Protein AF-A0A543PN73-F1 (afdb_monomer_lite)

Structure (mmCIF, N/CA/C/O backbone):
data_AF-A0A543PN73-F1
#
_entry.id   AF-A0A543PN73-F1
#
loop_
_atom_site.group_PDB
_atom_site.id
_atom_site.type_symbol
_atom_site.label_atom_id
_atom_site.label_alt_id
_atom_site.label_comp_id
_atom_site.label_asym_id
_atom_site.label_entity_id
_atom_site.label_seq_id
_atom_site.pdbx_PDB_ins_code
_atom_site.Cartn_x
_atom_site.Cartn_y
_atom_site.Cartn_z
_atom_site.occupancy
_atom_site.B_iso_or_equiv
_atom_site.auth_seq_id
_atom_site.auth_comp_id
_atom_site.auth_asym_id
_atom_site.auth_atom_id
_atom_site.pdbx_PDB_model_num
ATOM 1 N N . MET A 1 1 ? -28.510 50.140 -3.417 1.00 31.62 1 MET A N 1
ATOM 2 C CA . MET A 1 1 ? -28.014 50.287 -4.798 1.00 31.62 1 MET A CA 1
ATOM 3 C C . MET A 1 1 ? -26.547 49.893 -4.793 1.00 31.62 1 MET A C 1
ATOM 5 O O . MET A 1 1 ? -25.806 50.505 -4.043 1.00 31.62 1 MET A O 1
ATOM 9 N N . LEU A 1 2 ? -26.236 48.826 -5.542 1.00 28.08 2 LEU A N 1
ATOM 10 C CA . LEU A 1 2 ? -25.012 48.502 -6.309 1.00 28.08 2 LEU A CA 1
ATOM 11 C C . LEU A 1 2 ? -23.644 48.812 -5.659 1.00 28.08 2 LEU A C 1
ATOM 13 O O . LEU A 1 2 ? -23.325 49.970 -5.431 1.00 28.08 2 LEU A O 1
ATOM 17 N N . ALA A 1 3 ? -22.911 47.772 -5.227 1.00 36.25 3 ALA A N 1
ATOM 18 C CA . ALA A 1 3 ? -21.801 47.096 -5.947 1.00 36.25 3 ALA A CA 1
ATOM 19 C C . ALA A 1 3 ? -20.527 47.973 -5.951 1.00 36.25 3 ALA A C 1
ATOM 21 O O . ALA A 1 3 ? -20.582 49.118 -6.363 1.00 36.25 3 ALA A O 1
ATOM 22 N N . GLU A 1 4 ? -19.380 47.548 -5.420 1.00 29.92 4 GLU A N 1
ATOM 23 C CA . GLU A 1 4 ? -18.552 46.455 -5.943 1.00 29.92 4 GLU A CA 1
ATOM 24 C C . GLU A 1 4 ? -17.734 45.764 -4.834 1.00 29.92 4 GLU A C 1
ATOM 26 O O . GLU A 1 4 ? -17.013 46.400 -4.066 1.00 29.92 4 GLU A O 1
ATOM 31 N N . ASN A 1 5 ? -17.820 44.432 -4.800 1.00 33.16 5 ASN A N 1
ATOM 32 C CA . ASN A 1 5 ? -16.888 43.558 -4.095 1.00 33.16 5 ASN A CA 1
ATOM 33 C C . ASN A 1 5 ? -15.587 43.468 -4.899 1.00 33.16 5 ASN A C 1
ATOM 35 O O . ASN A 1 5 ? -15.579 42.932 -6.008 1.00 33.16 5 ASN A O 1
ATOM 39 N N . VAL A 1 6 ? -14.477 43.922 -4.318 1.00 30.38 6 VAL A N 1
ATOM 40 C CA . VAL A 1 6 ? -13.136 43.587 -4.807 1.00 30.38 6 VAL A CA 1
ATOM 41 C C . VAL A 1 6 ? -12.820 42.165 -4.349 1.00 30.38 6 VAL A C 1
ATOM 43 O O . VAL A 1 6 ? -12.482 41.924 -3.193 1.00 30.38 6 VAL A O 1
ATOM 46 N N . ILE A 1 7 ? -12.968 41.214 -5.269 1.00 32.88 7 ILE A N 1
ATOM 47 C CA . ILE A 1 7 ? -12.482 39.843 -5.117 1.00 32.88 7 ILE A CA 1
ATOM 48 C C . ILE A 1 7 ? -10.954 39.891 -5.215 1.00 32.88 7 ILE A C 1
ATOM 50 O O . ILE A 1 7 ? -10.397 40.216 -6.264 1.00 32.88 7 ILE A O 1
ATOM 54 N N . VAL A 1 8 ? -10.275 39.579 -4.114 1.00 38.38 8 VAL A N 1
ATOM 55 C CA . VAL A 1 8 ? -8.831 39.324 -4.104 1.00 38.38 8 VAL A CA 1
ATOM 56 C C . VAL A 1 8 ? -8.596 37.937 -4.723 1.00 38.38 8 VAL A C 1
ATOM 58 O O . VAL A 1 8 ? -9.178 36.973 -4.222 1.00 38.38 8 VAL A O 1
ATOM 61 N N . PRO A 1 9 ? -7.786 37.786 -5.790 1.00 35.16 9 PRO A N 1
ATOM 62 C CA . PRO A 1 9 ? -7.480 36.475 -6.350 1.00 35.16 9 PRO A CA 1
ATOM 63 C C . PRO A 1 9 ? -6.456 35.738 -5.480 1.00 35.16 9 PRO A C 1
ATOM 65 O O . PRO A 1 9 ? -5.485 36.324 -5.004 1.00 35.16 9 PRO A O 1
ATOM 68 N N . ASP A 1 10 ? -6.681 34.438 -5.326 1.00 43.25 10 ASP A N 1
ATOM 69 C CA . ASP A 1 10 ? -5.865 33.467 -4.596 1.00 43.25 10 ASP A CA 1
ATOM 70 C C . ASP A 1 10 ? -4.352 33.532 -4.960 1.00 43.25 10 ASP A C 1
ATOM 72 O O . ASP A 1 10 ? -4.002 33.500 -6.151 1.00 43.25 10 ASP A O 1
ATOM 76 N N . PRO A 1 11 ? -3.428 33.611 -3.974 1.00 42.44 11 PRO A N 1
ATOM 77 C CA . PRO A 1 11 ? -1.979 33.728 -4.194 1.00 42.44 11 PRO A CA 1
ATOM 78 C C . PRO A 1 11 ? -1.331 32.554 -4.951 1.00 42.44 11 PRO A C 1
ATOM 80 O O . PRO A 1 11 ? -0.212 32.704 -5.453 1.00 42.44 11 PRO A O 1
ATOM 83 N N . VAL A 1 12 ? -2.011 31.415 -5.106 1.00 43.25 12 VAL A N 1
ATOM 84 C CA . VAL A 1 12 ? -1.482 30.251 -5.845 1.00 43.25 12 VAL A CA 1
ATOM 85 C C . VAL A 1 12 ? -1.398 30.505 -7.364 1.00 43.25 12 VAL A C 1
ATOM 87 O O . VAL A 1 12 ? -0.545 29.934 -8.048 1.00 43.25 12 VAL A O 1
ATOM 90 N N . ASN A 1 13 ? -2.188 31.439 -7.909 1.00 43.94 13 ASN A N 1
ATOM 91 C CA . ASN A 1 13 ? -2.227 31.699 -9.356 1.00 43.94 13 ASN A CA 1
ATOM 92 C C . ASN A 1 13 ? -1.129 32.653 -9.868 1.00 43.94 13 ASN A C 1
ATOM 94 O O . ASN A 1 13 ? -0.759 32.603 -11.043 1.00 43.94 13 ASN A O 1
ATOM 98 N N . TYR A 1 14 ? -0.555 33.502 -9.009 1.00 40.19 14 TYR A N 1
ATOM 99 C CA . TYR A 1 14 ? 0.426 34.506 -9.445 1.00 40.19 14 TYR A CA 1
ATOM 100 C C . TYR A 1 14 ? 1.793 33.883 -9.769 1.00 40.19 14 TYR A C 1
ATOM 102 O O . TYR A 1 14 ? 2.454 34.286 -10.729 1.00 40.19 14 TYR A O 1
ATOM 110 N N . ALA A 1 15 ? 2.205 32.852 -9.022 1.00 46.28 15 ALA A N 1
ATOM 111 C CA . ALA A 1 15 ? 3.465 32.143 -9.251 1.00 46.28 15 ALA A CA 1
ATOM 112 C C . ALA A 1 15 ? 3.439 31.325 -10.552 1.00 46.28 15 ALA A C 1
ATOM 114 O O . ALA A 1 15 ? 4.407 31.349 -11.313 1.00 46.28 15 ALA A O 1
ATOM 115 N N . ALA A 1 16 ? 2.310 30.674 -10.850 1.00 43.62 16 ALA A N 1
ATOM 116 C CA . ALA A 1 16 ? 2.115 29.918 -12.085 1.00 43.62 16 ALA A CA 1
ATOM 117 C C . ALA A 1 16 ? 2.072 30.837 -13.319 1.00 43.62 16 ALA A C 1
ATOM 119 O O . ALA A 1 16 ? 2.733 30.553 -14.319 1.00 43.62 16 ALA A O 1
ATOM 120 N N . LEU A 1 17 ? 1.385 31.984 -13.230 1.00 40.81 17 LEU A N 1
ATOM 121 C CA . LEU A 1 17 ? 1.336 32.973 -14.313 1.00 40.81 17 LEU A CA 1
ATOM 122 C C . LEU A 1 17 ? 2.705 33.636 -14.553 1.00 40.81 17 LEU A C 1
ATOM 124 O O . LEU A 1 17 ? 3.091 33.888 -15.694 1.00 40.81 17 LEU A O 1
ATOM 128 N N . THR A 1 18 ? 3.471 33.877 -13.485 1.00 45.94 18 THR A N 1
ATOM 129 C CA . THR A 1 18 ? 4.835 34.428 -13.572 1.00 45.94 18 THR A CA 1
ATOM 130 C C . THR A 1 18 ? 5.809 33.400 -14.152 1.00 45.94 18 THR A C 1
ATOM 132 O O . THR A 1 18 ? 6.606 33.736 -15.026 1.00 45.94 18 THR A O 1
ATOM 135 N N . ALA A 1 19 ? 5.709 32.130 -13.746 1.00 48.88 19 ALA A N 1
ATOM 136 C CA . ALA A 1 19 ? 6.488 31.032 -14.319 1.00 48.88 19 ALA A CA 1
ATOM 137 C C . ALA A 1 19 ? 6.162 30.812 -15.805 1.00 48.88 19 ALA A C 1
ATOM 139 O O . ALA A 1 19 ? 7.072 30.613 -16.610 1.00 48.88 19 ALA A O 1
ATOM 140 N N . TRP A 1 20 ? 4.887 30.928 -16.186 1.00 46.75 20 TRP A N 1
ATOM 141 C CA . TRP A 1 20 ? 4.449 30.849 -17.577 1.00 46.75 20 TRP A CA 1
ATOM 142 C C . TRP A 1 20 ? 4.954 32.034 -18.411 1.00 46.75 20 TRP A C 1
ATOM 144 O O . TRP A 1 20 ? 5.540 31.825 -19.470 1.00 46.75 20 TRP A O 1
ATOM 154 N N . ASN A 1 21 ? 4.844 33.270 -17.913 1.00 48.62 21 ASN A N 1
ATOM 155 C CA . ASN A 1 21 ? 5.392 34.450 -18.592 1.00 48.62 21 ASN A CA 1
ATOM 156 C C . ASN A 1 21 ? 6.922 34.375 -18.745 1.00 48.62 21 ASN A C 1
ATOM 158 O O . ASN A 1 21 ? 7.453 34.737 -19.797 1.00 48.62 21 ASN A O 1
ATOM 162 N N . ASN A 1 22 ? 7.628 33.836 -17.746 1.00 55.38 22 ASN A N 1
ATOM 163 C CA . ASN A 1 22 ? 9.072 33.600 -17.812 1.00 55.38 22 ASN A CA 1
ATOM 164 C C . ASN A 1 22 ? 9.430 32.499 -18.822 1.00 55.38 22 ASN A C 1
ATOM 166 O O . ASN A 1 22 ? 10.403 32.643 -19.561 1.00 55.38 22 ASN A O 1
ATOM 170 N N . ALA A 1 23 ? 8.626 31.437 -18.914 1.00 46.44 23 ALA A N 1
ATOM 171 C CA . ALA A 1 23 ? 8.795 30.384 -19.914 1.00 46.44 23 ALA A CA 1
ATOM 172 C C . ALA A 1 23 ? 8.528 30.898 -21.340 1.00 46.44 23 ALA A C 1
ATOM 174 O O . ALA A 1 23 ? 9.278 30.579 -22.262 1.00 46.44 23 ALA A O 1
ATOM 175 N N . VAL A 1 24 ? 7.522 31.759 -21.524 1.00 47.94 24 VAL A N 1
ATOM 176 C CA . VAL A 1 24 ? 7.226 32.414 -22.809 1.00 47.94 24 VAL A CA 1
ATOM 177 C C . VAL A 1 24 ? 8.333 33.403 -23.196 1.00 47.94 24 VAL A C 1
ATOM 179 O O . VAL A 1 24 ? 8.728 33.455 -24.362 1.00 47.94 24 VAL A O 1
ATOM 182 N N . ALA A 1 25 ? 8.886 34.158 -22.241 1.00 53.25 25 ALA A N 1
ATOM 183 C CA . ALA A 1 25 ? 10.031 35.039 -22.477 1.00 53.25 25 ALA A CA 1
ATOM 184 C C . ALA A 1 25 ? 11.304 34.250 -22.840 1.00 53.25 25 ALA A C 1
ATOM 186 O O . ALA A 1 25 ? 12.006 34.627 -23.781 1.00 53.25 25 ALA A O 1
ATOM 187 N N . ALA A 1 26 ? 11.558 33.122 -22.167 1.00 51.38 26 ALA A N 1
ATOM 188 C CA . ALA A 1 26 ? 12.664 32.217 -22.479 1.00 51.38 26 ALA A CA 1
ATOM 189 C C . ALA A 1 26 ? 12.506 31.580 -23.870 1.00 51.38 26 ALA A C 1
ATOM 191 O O . ALA A 1 26 ? 13.455 31.572 -24.652 1.00 51.38 26 ALA A O 1
ATOM 192 N N . ALA A 1 27 ? 11.295 31.147 -24.229 1.00 43.81 27 ALA A N 1
ATOM 193 C CA . ALA A 1 27 ? 10.999 30.613 -25.555 1.00 43.81 27 ALA A CA 1
ATOM 194 C C . ALA A 1 27 ? 11.188 31.671 -26.658 1.00 43.81 27 ALA A C 1
ATOM 196 O O . ALA A 1 27 ? 11.788 31.383 -27.693 1.00 43.81 27 ALA A O 1
ATOM 197 N N . ARG A 1 28 ? 10.760 32.923 -26.432 1.00 51.22 28 ARG A N 1
ATOM 198 C CA . ARG A 1 28 ? 10.995 34.039 -27.370 1.00 51.22 28 ARG A CA 1
ATOM 199 C C . ARG A 1 28 ? 12.483 34.365 -27.528 1.00 51.22 28 ARG A C 1
ATOM 201 O O . ARG A 1 28 ? 12.929 34.600 -28.649 1.00 51.22 28 ARG A O 1
ATOM 208 N N . ALA A 1 29 ? 13.256 34.333 -26.441 1.00 54.97 29 ALA A N 1
ATOM 209 C CA . ALA A 1 29 ? 14.707 34.523 -26.482 1.00 54.97 29 ALA A CA 1
ATOM 210 C C . ALA A 1 29 ? 15.417 33.382 -27.232 1.00 54.97 29 ALA A C 1
ATOM 212 O O . ALA A 1 29 ? 16.349 33.624 -27.996 1.00 54.97 29 ALA A O 1
ATOM 213 N N . GLN A 1 30 ? 14.935 32.150 -27.076 1.00 48.16 30 GLN A N 1
ATOM 214 C CA . GLN A 1 30 ? 15.477 30.974 -27.748 1.00 48.16 30 GLN A CA 1
ATOM 215 C C . GLN A 1 30 ? 15.152 30.977 -29.249 1.00 48.16 30 GLN A C 1
ATOM 217 O O . GLN A 1 30 ? 16.028 30.709 -30.067 1.00 48.16 30 GLN A O 1
ATOM 222 N N . VAL A 1 31 ? 13.945 31.400 -29.639 1.00 49.53 31 VAL A N 1
ATOM 223 C CA . VAL A 1 31 ? 13.591 31.641 -31.049 1.00 49.53 31 VAL A CA 1
ATOM 224 C C . VAL A 1 31 ? 14.445 32.763 -31.649 1.00 49.53 31 VAL A C 1
ATOM 226 O O . VAL A 1 31 ? 14.950 32.607 -32.759 1.00 49.53 31 VAL A O 1
ATOM 229 N N . ALA A 1 32 ? 14.686 33.860 -30.924 1.00 52.50 32 ALA A N 1
ATOM 230 C CA . ALA A 1 32 ? 15.576 34.929 -31.383 1.00 52.50 32 ALA A CA 1
ATOM 231 C C . ALA A 1 32 ? 17.028 34.442 -31.563 1.00 52.50 32 ALA A C 1
ATOM 233 O O . ALA A 1 32 ? 17.662 34.771 -32.565 1.00 52.50 32 ALA A O 1
ATOM 234 N N . LEU A 1 33 ? 17.522 33.594 -30.654 1.00 54.59 33 LEU A N 1
ATOM 235 C CA . LEU A 1 33 ? 18.842 32.964 -30.748 1.00 54.59 33 LEU A CA 1
ATOM 236 C C . LEU A 1 33 ? 18.935 32.013 -31.948 1.00 54.59 33 LEU A C 1
ATOM 238 O O . LEU A 1 33 ? 19.914 32.049 -32.687 1.00 54.59 33 LEU A O 1
ATOM 242 N N . HIS A 1 34 ? 17.908 31.199 -32.192 1.00 47.88 34 HIS A N 1
ATOM 243 C CA . HIS A 1 34 ? 17.861 30.313 -33.357 1.00 47.88 34 HIS A CA 1
ATOM 244 C C . HIS A 1 34 ? 17.733 31.088 -34.670 1.00 47.88 34 HIS A C 1
ATOM 246 O O . HIS A 1 34 ? 18.348 30.701 -35.659 1.00 47.88 34 HIS A O 1
ATOM 252 N N . THR A 1 35 ? 17.022 32.217 -34.673 1.00 50.91 35 THR A N 1
ATOM 253 C CA . THR A 1 35 ? 16.916 33.109 -35.839 1.00 50.91 35 THR A CA 1
ATOM 254 C C . THR A 1 35 ? 18.250 33.813 -36.117 1.00 50.91 35 THR A C 1
ATOM 256 O O . THR A 1 35 ? 18.670 33.907 -37.269 1.00 50.91 35 THR A O 1
ATOM 259 N N . ALA A 1 36 ? 18.973 34.233 -35.072 1.00 52.59 36 ALA A N 1
ATOM 260 C CA . ALA A 1 36 ? 20.322 34.792 -35.181 1.00 52.59 36 ALA A CA 1
ATOM 261 C C . ALA A 1 36 ? 21.352 33.739 -35.632 1.00 52.59 36 ALA A C 1
ATOM 263 O O . ALA A 1 36 ? 22.197 34.026 -36.479 1.00 52.59 36 ALA A O 1
ATOM 264 N N . ASN A 1 37 ? 21.240 32.502 -35.141 1.00 52.91 37 ASN A N 1
ATOM 265 C CA . ASN A 1 37 ? 22.073 31.384 -35.580 1.00 52.91 37 ASN A CA 1
ATOM 266 C C . ASN A 1 37 ? 21.766 30.995 -37.029 1.00 52.91 37 ASN A C 1
ATOM 268 O O . ASN A 1 37 ? 22.694 30.759 -37.792 1.00 52.91 37 ASN A O 1
ATOM 272 N N . ALA A 1 38 ? 20.501 31.014 -37.452 1.00 46.16 38 ALA A N 1
ATOM 273 C CA . ALA A 1 38 ? 20.120 30.793 -38.845 1.00 46.16 38 ALA A CA 1
ATOM 274 C C . ALA A 1 38 ? 20.657 31.899 -39.771 1.00 46.16 38 ALA A C 1
ATOM 276 O O . ALA A 1 38 ? 21.161 31.595 -40.850 1.00 46.16 38 ALA A O 1
ATOM 277 N N . ALA A 1 39 ? 20.636 33.166 -39.338 1.00 45.94 39 ALA A N 1
ATOM 278 C CA . ALA A 1 39 ? 21.242 34.280 -40.074 1.00 45.94 39 ALA A CA 1
ATOM 279 C C . ALA A 1 39 ? 22.782 34.177 -40.141 1.00 45.94 39 ALA A C 1
ATOM 281 O O . ALA A 1 39 ? 23.376 34.460 -41.181 1.00 45.94 39 ALA A O 1
ATOM 282 N N . SER A 1 40 ? 23.424 33.709 -39.064 1.00 47.69 40 SER A N 1
ATOM 283 C CA . SER A 1 40 ? 24.867 33.425 -38.998 1.00 47.69 40 SER A CA 1
ATOM 284 C C . SER A 1 40 ? 25.271 32.252 -39.905 1.00 47.69 40 SER A C 1
ATOM 286 O O . SER A 1 40 ? 26.262 32.320 -40.633 1.00 47.69 40 SER A O 1
ATOM 288 N N . ILE A 1 41 ? 24.449 31.201 -39.953 1.00 51.38 41 ILE A N 1
ATOM 289 C CA . ILE A 1 41 ? 24.632 30.035 -40.829 1.00 51.38 41 ILE A CA 1
ATOM 290 C C . ILE A 1 41 ? 24.408 30.422 -42.300 1.00 51.38 41 ILE A C 1
ATOM 292 O O . ILE A 1 41 ? 25.181 30.008 -43.164 1.00 51.38 41 ILE A O 1
ATOM 296 N N . ALA A 1 42 ? 23.433 31.291 -42.590 1.00 44.25 42 ALA A N 1
ATOM 297 C CA . ALA A 1 42 ? 23.206 31.838 -43.930 1.00 44.25 42 ALA A CA 1
ATOM 298 C C . ALA A 1 42 ? 24.369 32.726 -44.417 1.00 44.25 42 ALA A C 1
ATOM 300 O O . ALA A 1 42 ? 24.681 32.724 -45.606 1.00 44.25 42 ALA A O 1
ATOM 301 N N . ALA A 1 43 ? 25.056 33.431 -43.511 1.00 45.47 43 ALA A N 1
ATOM 302 C CA . ALA A 1 43 ? 26.284 34.168 -43.824 1.00 45.47 43 ALA A CA 1
ATOM 303 C C . ALA A 1 43 ? 27.511 33.252 -44.031 1.00 45.47 43 ALA A C 1
ATOM 305 O O . ALA A 1 43 ? 28.478 33.661 -44.672 1.00 45.47 43 ALA A O 1
ATOM 306 N N . SER A 1 44 ? 27.461 32.014 -43.525 1.00 44.47 44 SER A N 1
ATOM 307 C CA . SER A 1 44 ? 28.584 31.063 -43.523 1.00 44.47 44 SER A CA 1
ATOM 308 C C . SER A 1 44 ? 28.581 30.084 -44.709 1.00 44.47 44 SER A C 1
ATOM 310 O O . SER A 1 44 ? 29.589 29.435 -44.975 1.00 44.47 44 SER A O 1
ATOM 312 N N . LEU A 1 45 ? 27.478 29.980 -45.459 1.00 46.84 45 LEU A N 1
ATOM 313 C CA . LEU A 1 45 ? 27.321 29.047 -46.583 1.00 46.84 45 LEU A CA 1
ATOM 314 C C . LEU A 1 45 ? 27.546 29.732 -47.944 1.00 46.84 45 LEU A C 1
ATOM 316 O O . LEU A 1 45 ? 26.624 29.958 -48.726 1.00 46.84 45 LEU A O 1
ATOM 320 N N . ARG A 1 46 ? 28.817 30.012 -48.253 1.00 48.06 46 ARG A N 1
ATOM 321 C CA . ARG A 1 46 ? 29.330 30.125 -49.630 1.00 48.06 46 ARG A CA 1
ATOM 322 C C . ARG A 1 46 ? 30.555 29.222 -49.780 1.00 48.06 46 ARG A C 1
ATOM 324 O O . ARG A 1 46 ? 31.660 29.668 -49.499 1.00 48.06 46 ARG A O 1
ATOM 331 N N . LEU A 1 47 ? 30.338 27.982 -50.220 1.00 37.88 47 LEU A N 1
ATOM 332 C CA . LEU A 1 47 ? 31.025 27.319 -51.344 1.00 37.88 47 LEU A CA 1
ATOM 333 C C . LEU A 1 47 ? 30.845 25.794 -51.302 1.00 37.88 47 LEU A C 1
ATOM 335 O O . LEU A 1 47 ? 31.186 25.138 -50.326 1.00 37.88 47 LEU A O 1
ATOM 339 N N . ASP A 1 48 ? 30.339 25.322 -52.440 1.00 34.97 48 ASP A N 1
ATOM 340 C CA . ASP A 1 48 ? 30.552 24.065 -53.154 1.00 34.97 48 ASP A CA 1
ATOM 341 C C . ASP A 1 48 ? 30.257 22.699 -52.534 1.00 34.97 48 ASP A C 1
ATOM 343 O O . ASP A 1 48 ? 30.556 22.352 -51.398 1.00 34.97 48 ASP A O 1
ATOM 347 N N . VAL A 1 49 ? 29.652 21.888 -53.398 1.00 36.25 49 VAL A N 1
ATOM 348 C CA . VAL A 1 49 ? 29.059 20.590 -53.127 1.00 36.25 49 VAL A CA 1
ATOM 349 C C . VAL A 1 49 ? 29.282 19.672 -54.322 1.00 36.25 49 VAL A C 1
ATOM 351 O O . VAL A 1 49 ? 29.152 20.122 -55.460 1.00 36.25 49 VAL A O 1
ATOM 354 N N . PRO A 1 50 ? 29.437 18.362 -54.083 1.00 43.28 50 PRO A N 1
ATOM 355 C CA . PRO A 1 50 ? 28.859 17.358 -54.966 1.00 43.28 50 PRO A CA 1
ATOM 356 C C . PRO A 1 50 ? 27.958 16.398 -54.168 1.00 43.28 50 PRO A C 1
ATOM 358 O O . PRO A 1 50 ? 28.420 15.511 -53.460 1.00 43.28 50 PRO A O 1
ATOM 361 N N . SER A 1 51 ? 26.656 16.661 -54.285 1.00 45.44 51 SER A N 1
ATOM 362 C CA . SER A 1 51 ? 25.439 16.087 -53.671 1.00 45.44 51 SER A CA 1
ATOM 363 C C . SER A 1 51 ? 24.579 17.292 -53.305 1.00 45.44 51 SER A C 1
ATOM 365 O O . SER A 1 51 ? 24.576 17.678 -52.147 1.00 45.44 51 SER A O 1
ATOM 367 N N . SER A 1 52 ? 24.032 17.993 -54.325 1.00 49.94 52 SER A N 1
ATOM 368 C CA . SER A 1 52 ? 23.578 19.401 -54.245 1.00 49.94 52 SER A CA 1
ATOM 369 C C . SER A 1 52 ? 23.124 19.767 -52.826 1.00 49.94 52 SER A C 1
ATOM 371 O O . SER A 1 52 ? 22.337 19.012 -52.251 1.00 49.94 52 SER A O 1
ATOM 373 N N . PRO A 1 53 ? 23.601 20.871 -52.218 1.00 48.72 53 PRO A N 1
ATOM 374 C CA . PRO A 1 53 ? 23.296 21.154 -50.819 1.00 48.72 53 PRO A CA 1
ATOM 375 C C . PRO A 1 53 ? 21.785 21.247 -50.639 1.00 48.72 53 PRO A C 1
ATOM 377 O O . PRO A 1 53 ? 21.291 20.946 -49.572 1.00 48.72 53 PRO A O 1
ATOM 380 N N . ALA A 1 54 ? 21.052 21.554 -51.714 1.00 46.50 54 ALA A N 1
ATOM 381 C CA . ALA A 1 54 ? 19.610 21.438 -51.809 1.00 46.50 54 ALA A CA 1
ATOM 382 C C . ALA A 1 54 ? 19.061 20.019 -51.559 1.00 46.50 54 ALA A C 1
ATOM 384 O O . ALA A 1 54 ? 18.050 19.925 -50.890 1.00 46.50 54 ALA A O 1
ATOM 385 N N . SER A 1 55 ? 19.685 18.937 -52.035 1.00 47.69 55 SER A N 1
ATOM 386 C CA . SER A 1 55 ? 19.262 17.538 -51.823 1.00 47.69 55 SER A CA 1
ATOM 387 C C . SER A 1 55 ? 19.565 17.001 -50.419 1.00 47.69 55 SER A C 1
ATOM 389 O O . SER A 1 55 ? 18.692 16.392 -49.808 1.00 47.69 55 SER A O 1
ATOM 391 N N . ILE A 1 56 ? 20.754 17.279 -49.864 1.00 52.28 56 ILE A N 1
ATOM 392 C CA . ILE A 1 56 ? 21.076 16.937 -48.467 1.00 52.28 56 ILE A CA 1
ATOM 393 C C . ILE A 1 56 ? 20.289 17.841 -47.523 1.00 52.28 56 ILE A C 1
ATOM 395 O O . ILE A 1 56 ? 19.711 17.348 -46.565 1.00 52.28 56 ILE A O 1
ATOM 399 N N . ALA A 1 57 ? 20.173 19.141 -47.807 1.00 49.12 57 ALA A N 1
ATOM 400 C CA . ALA A 1 57 ? 19.291 20.013 -47.042 1.00 49.12 57 ALA A CA 1
ATOM 401 C C . ALA A 1 57 ? 17.827 19.613 -47.218 1.00 49.12 57 ALA A C 1
ATOM 403 O O . ALA A 1 57 ? 17.104 19.703 -46.247 1.00 49.12 57 ALA A O 1
ATOM 404 N N . GLN A 1 58 ? 17.370 19.118 -48.373 1.00 50.28 58 GLN A N 1
ATOM 405 C CA . GLN A 1 58 ? 16.010 18.583 -48.520 1.00 50.28 58 GLN A CA 1
ATOM 406 C C . GLN A 1 58 ? 15.815 17.307 -47.708 1.00 50.28 58 GLN A C 1
ATOM 408 O O . GLN A 1 58 ? 14.780 17.182 -47.068 1.00 50.28 58 GLN A O 1
ATOM 413 N N . ALA A 1 59 ? 16.786 16.392 -47.681 1.00 52.81 59 ALA A N 1
ATOM 414 C CA . ALA A 1 59 ? 16.715 15.176 -46.873 1.00 52.81 59 ALA A CA 1
ATOM 415 C C . ALA A 1 59 ? 16.785 15.483 -45.369 1.00 52.81 59 ALA A C 1
ATOM 417 O O . ALA A 1 59 ? 16.024 14.912 -44.595 1.00 52.81 59 ALA A O 1
ATOM 418 N N . THR A 1 60 ? 17.631 16.430 -44.960 1.00 54.41 60 THR A N 1
ATOM 419 C CA . THR A 1 60 ? 17.748 16.895 -43.573 1.00 54.41 60 THR A CA 1
ATOM 420 C C . THR A 1 60 ? 16.544 17.737 -43.166 1.00 54.41 60 THR A C 1
ATOM 422 O O . THR A 1 60 ? 16.052 17.594 -42.058 1.00 54.41 60 THR A O 1
ATOM 425 N N . VAL A 1 61 ? 15.999 18.578 -44.048 1.00 56.00 61 VAL A N 1
ATOM 426 C CA . VAL A 1 61 ? 14.735 19.294 -43.815 1.00 56.00 61 VAL A CA 1
ATOM 427 C C . VAL A 1 61 ? 13.582 18.301 -43.751 1.00 56.00 61 VAL A C 1
ATOM 429 O O . VAL A 1 61 ? 12.724 18.468 -42.899 1.00 56.00 61 VAL A O 1
ATOM 432 N N . ALA A 1 62 ? 13.574 17.242 -44.563 1.00 57.53 62 ALA A N 1
ATOM 433 C CA . ALA A 1 62 ? 12.563 16.189 -44.499 1.00 57.53 62 ALA A CA 1
ATOM 434 C C . ALA A 1 62 ? 12.678 15.354 -43.214 1.00 57.53 62 ALA A C 1
ATOM 436 O O . ALA A 1 62 ? 11.664 15.103 -42.567 1.00 57.53 62 ALA A O 1
ATOM 437 N N . SER A 1 63 ? 13.887 14.978 -42.789 1.00 59.47 63 SER A N 1
ATOM 438 C CA . SER A 1 63 ? 14.105 14.240 -41.538 1.00 59.47 63 SER A CA 1
ATOM 439 C C . SER A 1 63 ? 13.836 15.106 -40.309 1.00 59.47 63 SER A C 1
ATOM 441 O O . SER A 1 63 ? 13.203 14.645 -39.367 1.00 59.47 63 SER A O 1
ATOM 443 N N . THR A 1 64 ? 14.215 16.385 -40.344 1.00 54.12 64 THR A N 1
ATOM 444 C CA . THR A 1 64 ? 13.913 17.358 -39.285 1.00 54.12 64 THR A CA 1
ATOM 445 C C . THR A 1 64 ? 12.424 17.682 -39.261 1.00 54.12 64 THR A C 1
ATOM 447 O O . THR A 1 64 ? 11.854 17.796 -38.184 1.00 54.12 64 THR A O 1
ATOM 450 N N . ALA A 1 65 ? 11.756 17.765 -40.414 1.00 57.38 65 ALA A N 1
ATOM 451 C CA . ALA A 1 65 ? 10.304 17.904 -40.487 1.00 57.38 65 ALA A CA 1
ATOM 452 C C . ALA A 1 65 ? 9.600 16.658 -39.937 1.00 57.38 65 ALA A C 1
ATOM 454 O O . ALA A 1 65 ? 8.614 16.795 -39.223 1.00 57.38 65 ALA A O 1
ATOM 455 N N . SER A 1 66 ? 10.130 15.460 -40.196 1.00 64.12 66 SER A N 1
ATOM 456 C CA . SER A 1 66 ? 9.619 14.206 -39.635 1.00 64.12 66 SER A CA 1
ATOM 457 C C . SER A 1 66 ? 9.848 14.111 -38.124 1.00 64.12 66 SER A C 1
ATOM 459 O O . SER A 1 66 ? 8.951 13.698 -37.396 1.00 64.12 66 SER A O 1
ATOM 461 N N . ALA A 1 67 ? 11.019 14.518 -37.631 1.00 56.03 67 ALA A N 1
ATOM 462 C CA . ALA A 1 67 ? 11.337 14.544 -36.205 1.00 56.03 67 ALA A CA 1
ATOM 463 C C . ALA A 1 67 ? 10.515 15.609 -35.467 1.00 56.03 67 ALA A C 1
ATOM 465 O O . ALA A 1 67 ? 9.995 15.351 -34.386 1.00 56.03 67 ALA A O 1
ATOM 466 N N . LEU A 1 68 ? 10.324 16.779 -36.081 1.00 56.16 68 LEU A N 1
ATOM 467 C CA . LEU A 1 68 ? 9.441 17.826 -35.578 1.00 56.16 68 LEU A CA 1
ATOM 468 C C . LEU A 1 68 ? 7.978 17.368 -35.599 1.00 56.16 68 LEU A C 1
ATOM 470 O O . LEU A 1 68 ? 7.252 17.643 -34.652 1.00 56.16 68 LEU A O 1
ATOM 474 N N . ALA A 1 69 ? 7.544 16.629 -36.622 1.00 60.94 69 ALA A N 1
ATOM 475 C CA . ALA A 1 69 ? 6.212 16.030 -36.667 1.00 60.94 69 ALA A CA 1
ATOM 476 C C . ALA A 1 69 ? 6.023 14.970 -35.568 1.00 60.94 69 ALA A C 1
ATOM 478 O O . ALA A 1 69 ? 4.993 14.975 -34.899 1.00 60.94 69 ALA A O 1
ATOM 479 N N . ALA A 1 70 ? 7.024 14.120 -35.319 1.00 61.03 70 ALA A N 1
ATOM 480 C CA . ALA A 1 70 ? 6.998 13.127 -34.245 1.00 61.03 70 ALA A CA 1
ATOM 481 C C . ALA A 1 70 ? 7.018 13.778 -32.852 1.00 61.03 70 ALA A C 1
ATOM 483 O O . ALA A 1 70 ? 6.238 13.392 -31.985 1.00 61.03 70 ALA A O 1
ATOM 484 N N . ALA A 1 71 ? 7.840 14.811 -32.648 1.00 50.09 71 ALA A N 1
ATOM 485 C CA . ALA A 1 71 ? 7.877 15.585 -31.410 1.00 50.09 71 ALA A CA 1
ATOM 486 C C . ALA A 1 71 ? 6.559 16.337 -31.178 1.00 50.09 71 ALA A C 1
ATOM 488 O O . ALA A 1 71 ? 6.021 16.297 -30.077 1.00 50.09 71 ALA A O 1
ATOM 489 N N . ASN A 1 72 ? 5.986 16.947 -32.219 1.00 62.06 72 ASN A N 1
ATOM 490 C CA . ASN A 1 72 ? 4.667 17.572 -32.146 1.00 62.06 72 ASN A CA 1
ATOM 491 C C . ASN A 1 72 ? 3.569 16.538 -31.859 1.00 62.06 72 ASN A C 1
ATOM 493 O O . ASN A 1 72 ? 2.654 16.835 -31.100 1.00 62.06 72 ASN A O 1
ATOM 497 N N . SER A 1 73 ? 3.679 15.317 -32.392 1.00 65.81 73 SER A N 1
ATOM 498 C CA . SER A 1 73 ? 2.760 14.212 -32.090 1.00 65.81 73 SER A CA 1
ATOM 499 C C . SER A 1 73 ? 2.907 13.711 -30.650 1.00 65.81 73 SER A C 1
ATOM 501 O O . SER A 1 73 ? 1.907 13.423 -29.996 1.00 65.81 73 SER A O 1
ATOM 503 N N . ALA A 1 74 ? 4.129 13.630 -30.123 1.00 54.28 74 ALA A N 1
ATOM 504 C CA . ALA A 1 74 ? 4.394 13.239 -28.740 1.00 54.28 74 ALA A CA 1
ATOM 505 C C . ALA A 1 74 ? 3.932 14.319 -27.751 1.00 54.28 74 ALA A C 1
ATOM 507 O O . ALA A 1 74 ? 3.296 14.000 -26.750 1.00 54.28 74 ALA A O 1
ATOM 508 N N . VAL A 1 75 ? 4.168 15.597 -28.065 1.00 60.59 75 VAL A N 1
ATOM 509 C CA . VAL A 1 75 ? 3.635 16.738 -27.307 1.00 60.59 75 VAL A CA 1
ATOM 510 C C . VAL A 1 75 ? 2.111 16.746 -27.361 1.00 60.59 75 VAL A C 1
ATOM 512 O O . VAL A 1 75 ? 1.489 16.909 -26.319 1.00 60.59 75 VAL A O 1
ATOM 515 N N . ALA A 1 76 ? 1.502 16.493 -28.523 1.00 68.12 76 ALA A N 1
ATOM 516 C CA . ALA A 1 76 ? 0.052 16.366 -28.644 1.00 68.12 76 ALA A CA 1
ATOM 517 C C . ALA A 1 76 ? -0.492 15.188 -27.816 1.00 68.12 76 ALA A C 1
ATOM 519 O O . ALA A 1 76 ? -1.507 15.338 -27.146 1.00 68.12 76 ALA A O 1
ATOM 520 N N . THR A 1 77 ? 0.211 14.051 -27.784 1.00 65.00 77 THR A N 1
ATOM 521 C CA . THR A 1 77 ? -0.171 12.873 -26.981 1.00 65.00 77 THR A CA 1
ATOM 522 C C . THR A 1 77 ? -0.034 13.148 -25.483 1.00 65.00 77 THR A C 1
ATOM 524 O O . THR A 1 77 ? -0.933 12.823 -24.713 1.00 65.00 77 THR A O 1
ATOM 527 N N . ALA A 1 78 ? 1.047 13.800 -25.051 1.00 50.91 78 ALA A N 1
ATOM 528 C CA . ALA A 1 78 ? 1.251 14.188 -23.657 1.00 50.91 78 ALA A CA 1
ATOM 529 C C . ALA A 1 78 ? 0.245 15.263 -23.215 1.00 50.91 78 ALA A C 1
ATOM 531 O O . ALA A 1 78 ? -0.292 15.189 -22.113 1.00 50.91 78 ALA A O 1
ATOM 532 N N . GLN A 1 79 ? -0.072 16.227 -24.086 1.00 66.62 79 GLN A N 1
ATOM 533 C CA . GLN A 1 79 ? -1.145 17.200 -23.867 1.00 66.62 79 GLN A CA 1
ATOM 534 C C . GLN A 1 79 ? -2.507 16.506 -23.790 1.00 66.62 79 GLN A C 1
ATOM 536 O O . GLN A 1 79 ? -3.318 16.867 -22.940 1.00 66.62 79 GLN A O 1
ATOM 541 N N . GLN A 1 80 ? -2.751 15.486 -24.615 1.00 70.56 80 GLN A N 1
ATOM 542 C CA . GLN A 1 80 ? -3.969 14.680 -24.570 1.00 70.56 80 GLN A CA 1
ATOM 543 C C . GLN A 1 80 ? -4.060 13.862 -23.275 1.00 70.56 80 GLN A C 1
ATOM 545 O O . GLN A 1 80 ? -5.118 13.849 -22.662 1.00 70.56 80 GLN A O 1
ATOM 550 N N . GLN A 1 81 ? -2.968 13.251 -22.808 1.00 58.69 81 GLN A N 1
ATOM 551 C CA . GLN A 1 81 ? -2.911 12.512 -21.539 1.00 58.69 81 GLN A CA 1
ATOM 552 C C . GLN A 1 81 ? -3.043 13.429 -20.320 1.00 58.69 81 GLN A C 1
ATOM 554 O O . GLN A 1 81 ? -3.751 13.093 -19.378 1.00 58.69 81 GLN A O 1
ATOM 559 N N . GLN A 1 82 ? -2.419 14.610 -20.340 1.00 60.53 82 GLN A N 1
ATOM 560 C CA . GLN A 1 82 ? -2.594 15.620 -19.297 1.00 60.53 82 GLN A CA 1
ATOM 561 C C . GLN A 1 82 ? -4.033 16.142 -19.278 1.00 60.53 82 GLN A C 1
ATOM 563 O O . GLN A 1 82 ? -4.619 16.275 -18.208 1.00 60.53 82 GLN A O 1
ATOM 568 N N . THR A 1 83 ? -4.614 16.401 -20.452 1.00 69.75 83 THR A N 1
ATOM 569 C CA . THR A 1 83 ? -6.024 16.788 -20.578 1.00 69.75 83 THR A CA 1
ATOM 570 C C . THR A 1 83 ? -6.929 15.663 -20.085 1.00 69.75 83 THR A C 1
ATOM 572 O O . THR A 1 83 ? -7.880 15.944 -19.369 1.00 69.75 83 THR A O 1
ATOM 575 N N . GLN A 1 84 ? -6.608 14.401 -20.386 1.00 62.00 84 GLN A N 1
ATOM 576 C CA . GLN A 1 84 ? -7.346 13.238 -19.900 1.00 62.00 84 GLN A CA 1
ATOM 577 C C . GLN A 1 84 ? -7.250 13.115 -18.381 1.00 62.00 84 GLN A C 1
ATOM 579 O O . GLN A 1 84 ? -8.283 13.064 -17.745 1.00 62.00 84 GLN A O 1
ATOM 584 N N . ALA A 1 85 ? -6.065 13.203 -17.778 1.00 50.59 85 ALA A N 1
ATOM 585 C CA . ALA A 1 85 ? -5.902 13.158 -16.325 1.00 50.59 85 ALA A CA 1
ATOM 586 C C . ALA A 1 85 ? -6.572 14.350 -15.615 1.00 50.59 85 ALA A C 1
ATOM 588 O O . ALA A 1 85 ? -7.135 14.199 -14.535 1.00 50.59 85 ALA A O 1
ATOM 589 N N . GLN A 1 86 ? -6.547 15.543 -16.220 1.00 65.00 86 GLN A N 1
ATOM 590 C CA . GLN A 1 86 ? -7.284 16.709 -15.721 1.00 65.00 86 GLN A CA 1
ATOM 591 C C . GLN A 1 86 ? -8.797 16.557 -15.880 1.00 65.00 86 GLN A C 1
ATOM 593 O O . GLN A 1 86 ? -9.540 17.111 -15.072 1.00 65.00 86 GLN A O 1
ATOM 598 N N . ASN A 1 87 ? -9.251 15.858 -16.920 1.00 65.06 87 ASN A N 1
ATOM 599 C CA . ASN A 1 87 ? -10.651 15.505 -17.102 1.00 65.06 87 ASN A CA 1
ATOM 600 C C . ASN A 1 87 ? -11.055 14.417 -16.108 1.00 65.06 87 ASN A C 1
ATOM 602 O O . ASN A 1 87 ? -12.092 14.591 -15.496 1.00 65.06 87 ASN A O 1
ATOM 606 N N . ASP A 1 88 ? -10.217 13.403 -15.876 1.00 55.94 88 ASP A N 1
ATOM 607 C CA . ASP A 1 88 ? -10.413 12.303 -14.928 1.00 55.94 88 ASP A CA 1
ATOM 608 C C . ASP A 1 88 ? -10.488 12.835 -13.492 1.00 55.94 88 ASP A C 1
ATOM 610 O O . ASP A 1 88 ? -11.417 12.502 -12.760 1.00 55.94 88 ASP A O 1
ATOM 614 N N . ALA A 1 89 ? -9.572 13.735 -13.117 1.00 52.66 89 ALA A N 1
ATOM 615 C CA . ALA A 1 89 ? -9.593 14.442 -11.839 1.00 52.66 89 ALA A CA 1
ATOM 616 C C . ALA A 1 89 ? -10.828 15.341 -11.710 1.00 52.66 89 ALA A C 1
ATOM 618 O O . ALA A 1 89 ? -11.489 15.301 -10.678 1.00 52.66 89 ALA A O 1
ATOM 619 N N . ARG A 1 90 ? -11.201 16.082 -12.766 1.00 63.25 90 ARG A N 1
ATOM 620 C CA . ARG A 1 90 ? -12.461 16.843 -12.783 1.00 63.25 90 ARG A CA 1
ATOM 621 C C . ARG A 1 90 ? -13.685 15.939 -12.712 1.00 63.25 90 ARG A C 1
ATOM 623 O O . ARG A 1 90 ? -14.645 16.333 -12.071 1.00 63.25 90 ARG A O 1
ATOM 630 N N . THR A 1 91 ? -13.684 14.749 -13.312 1.00 62.16 91 THR A N 1
ATOM 631 C CA . THR A 1 91 ? -14.777 13.775 -13.174 1.00 62.16 91 THR A CA 1
ATOM 632 C C . THR A 1 91 ? -14.785 13.115 -11.810 1.00 62.16 91 THR A C 1
ATOM 634 O O . THR A 1 91 ? -15.868 12.823 -11.335 1.00 62.16 91 THR A O 1
ATOM 637 N N . ALA A 1 92 ? -13.641 12.901 -11.160 1.00 49.03 92 ALA A N 1
ATOM 638 C CA . ALA A 1 92 ? -13.570 12.368 -9.802 1.00 49.03 92 ALA A CA 1
ATOM 639 C C . ALA A 1 92 ? -14.031 13.413 -8.779 1.00 49.03 92 ALA A C 1
ATOM 641 O O . ALA A 1 92 ? -14.841 13.107 -7.915 1.00 49.03 92 ALA A O 1
ATOM 642 N N . GLU A 1 93 ? -13.592 14.663 -8.923 1.00 61.00 93 GLU A N 1
ATOM 643 C CA . GLU A 1 93 ? -14.064 15.795 -8.125 1.00 61.00 93 GLU A CA 1
ATOM 644 C C . GLU A 1 93 ? -15.551 16.057 -8.388 1.00 61.00 93 GLU A C 1
ATOM 646 O O . GLU A 1 93 ? -16.322 16.180 -7.443 1.00 61.00 93 GLU A O 1
ATOM 651 N N . ALA A 1 94 ? -15.992 16.021 -9.650 1.00 61.34 94 ALA A N 1
ATOM 652 C CA . ALA A 1 94 ? -17.408 16.073 -10.001 1.00 61.34 94 ALA A CA 1
ATOM 653 C C . ALA A 1 94 ? -18.179 14.838 -9.520 1.00 61.34 94 ALA A C 1
ATOM 655 O O . ALA A 1 94 ? -19.361 14.976 -9.252 1.00 61.34 94 ALA A O 1
ATOM 656 N N . ALA A 1 95 ? -17.560 13.662 -9.377 1.00 54.34 95 ALA A N 1
ATOM 657 C CA . ALA A 1 95 ? -18.186 12.456 -8.833 1.00 54.34 95 ALA A CA 1
ATOM 658 C C . ALA A 1 95 ? -18.293 12.513 -7.309 1.00 54.34 95 ALA A C 1
ATOM 660 O O . ALA A 1 95 ? -19.295 12.060 -6.776 1.00 54.34 95 ALA A O 1
ATOM 661 N N . VAL A 1 96 ? -17.319 13.103 -6.610 1.00 55.25 96 VAL A N 1
ATOM 662 C CA . VAL A 1 96 ? -17.397 13.387 -5.170 1.00 55.25 96 VAL A CA 1
ATOM 663 C C . VAL A 1 96 ? -18.428 14.477 -4.912 1.00 55.25 96 VAL A C 1
ATOM 665 O O . VAL A 1 96 ? -19.296 14.285 -4.074 1.00 55.25 96 VAL A O 1
ATOM 668 N N . LEU A 1 97 ? -18.410 15.569 -5.678 1.00 61.69 97 LEU A N 1
ATOM 669 C CA . LEU A 1 97 ? -19.445 16.603 -5.632 1.00 61.69 97 LEU A CA 1
ATOM 670 C C . LEU A 1 97 ? -20.808 16.046 -6.040 1.00 61.69 97 LEU A C 1
ATOM 672 O O . LEU A 1 97 ? -21.801 16.438 -5.450 1.00 61.69 97 LEU A O 1
ATOM 676 N N . ALA A 1 98 ? -20.885 15.119 -6.998 1.00 58.06 98 ALA A N 1
ATOM 677 C CA . ALA A 1 98 ? -22.125 14.441 -7.363 1.00 58.06 98 ALA A CA 1
ATOM 678 C C . ALA A 1 98 ? -22.549 13.416 -6.313 1.00 58.06 98 ALA A C 1
ATOM 680 O O . ALA A 1 98 ? -23.742 13.227 -6.157 1.00 58.06 98 ALA A O 1
ATOM 681 N N . ALA A 1 99 ? -21.630 12.779 -5.585 1.00 48.91 99 ALA A N 1
ATOM 682 C CA . ALA A 1 99 ? -21.930 11.871 -4.482 1.00 48.91 99 ALA A CA 1
ATOM 683 C C . ALA A 1 99 ? -22.401 12.650 -3.254 1.00 48.91 99 ALA A C 1
ATOM 685 O O . ALA A 1 99 ? -23.418 12.294 -2.684 1.00 48.91 99 ALA A O 1
ATOM 686 N N . GLN A 1 100 ? -21.748 13.762 -2.920 1.00 52.56 100 GLN A N 1
ATOM 687 C CA . GLN A 1 100 ? -22.181 14.713 -1.895 1.00 52.56 100 GLN A CA 1
ATOM 688 C C . GLN A 1 100 ? -23.481 15.403 -2.296 1.00 52.56 100 GLN A C 1
ATOM 690 O O . GLN A 1 100 ? -24.349 15.591 -1.460 1.00 52.56 100 GLN A O 1
ATOM 695 N N . ALA A 1 101 ? -23.667 15.742 -3.574 1.00 55.94 101 ALA A N 1
ATOM 696 C CA . ALA A 1 101 ? -24.935 16.248 -4.080 1.00 55.94 101 ALA A CA 1
ATOM 697 C C . ALA A 1 101 ? -25.987 15.142 -4.175 1.00 55.94 101 ALA A C 1
ATOM 699 O O . ALA A 1 101 ? -27.156 15.462 -4.068 1.00 55.94 101 ALA A O 1
ATOM 700 N N . ALA A 1 102 ? -25.623 13.869 -4.352 1.00 53.28 102 ALA A N 1
ATOM 701 C CA . ALA A 1 102 ? -26.541 12.730 -4.354 1.00 53.28 102 ALA A CA 1
ATOM 702 C C . ALA A 1 102 ? -26.918 12.297 -2.940 1.00 53.28 102 ALA A C 1
ATOM 704 O O . ALA A 1 102 ? -28.038 11.834 -2.772 1.00 53.28 102 ALA A O 1
ATOM 705 N N . GLU A 1 103 ? -26.023 12.467 -1.965 1.00 47.47 103 GLU A N 1
ATOM 706 C CA . GLU A 1 103 ? -26.237 12.342 -0.524 1.00 47.47 103 GLU A CA 1
ATOM 707 C C . GLU A 1 103 ? -27.081 13.514 -0.046 1.00 47.47 103 GLU A C 1
ATOM 709 O O . GLU A 1 103 ? -28.168 13.292 0.450 1.00 47.47 103 GLU A O 1
ATOM 714 N N . ALA A 1 104 ? -26.694 14.758 -0.326 1.00 51.91 104 ALA A N 1
ATOM 715 C CA . ALA A 1 104 ? -27.520 15.927 -0.057 1.00 51.91 104 ALA A CA 1
ATOM 716 C C . ALA A 1 104 ? -28.851 15.860 -0.813 1.00 51.91 104 ALA A C 1
ATOM 718 O O . ALA A 1 104 ? -29.856 16.269 -0.260 1.00 51.91 104 ALA A O 1
ATOM 719 N N . ALA A 1 105 ? -28.914 15.295 -2.024 1.00 51.81 105 ALA A N 1
ATOM 720 C CA . ALA A 1 105 ? -30.163 15.015 -2.732 1.00 51.81 105 ALA A CA 1
ATOM 721 C C . ALA A 1 105 ? -30.849 13.737 -2.251 1.00 51.81 105 ALA A C 1
ATOM 723 O O . ALA A 1 105 ? -31.999 13.540 -2.603 1.00 51.81 105 ALA A O 1
ATOM 724 N N . ALA A 1 106 ? -30.199 12.839 -1.511 1.00 46.31 106 ALA A N 1
ATOM 725 C CA . ALA A 1 106 ? -30.820 11.682 -0.866 1.00 46.31 106 ALA A CA 1
ATOM 726 C C . ALA A 1 106 ? -31.430 12.128 0.456 1.00 46.31 106 ALA A C 1
ATOM 728 O O . ALA A 1 106 ? -32.604 11.888 0.657 1.00 46.31 106 ALA A O 1
ATOM 729 N N . THR A 1 107 ? -30.698 12.877 1.274 1.00 48.53 107 THR A N 1
ATOM 730 C CA . THR A 1 107 ? -31.165 13.608 2.451 1.00 48.53 107 THR A CA 1
ATOM 731 C C . THR A 1 107 ? -32.249 14.595 2.070 1.00 48.53 107 THR A C 1
ATOM 733 O O . THR A 1 107 ? -33.294 14.594 2.695 1.00 48.53 107 THR A O 1
ATOM 736 N N . LYS A 1 108 ? -32.082 15.356 0.984 1.00 51.88 108 LYS A N 1
ATOM 737 C CA . LYS A 1 108 ? -33.137 16.202 0.427 1.00 51.88 108 LYS A CA 1
ATOM 738 C C . LYS A 1 108 ? -34.225 15.378 -0.243 1.00 51.88 108 LYS A C 1
ATOM 740 O O . LYS A 1 108 ? -35.337 15.826 -0.202 1.00 51.88 108 LYS A O 1
ATOM 745 N N . ARG A 1 109 ? -34.008 14.181 -0.800 1.00 50.25 109 ARG A N 1
ATOM 746 C CA . ARG A 1 109 ? -35.117 13.306 -1.249 1.00 50.25 109 ARG A CA 1
ATOM 747 C C . ARG A 1 109 ? -35.856 12.679 -0.083 1.00 50.25 109 ARG A C 1
ATOM 749 O O . ARG A 1 109 ? -37.030 12.426 -0.238 1.00 50.25 109 ARG A O 1
ATOM 756 N N . VAL A 1 110 ? -35.202 12.409 1.040 1.00 48.34 110 VAL A N 1
ATOM 757 C CA . VAL A 1 110 ? -35.813 11.911 2.275 1.00 48.34 110 VAL A CA 1
ATOM 758 C C . VAL A 1 110 ? -36.543 13.054 2.956 1.00 48.34 110 VAL A C 1
ATOM 760 O O . VAL A 1 110 ? -37.681 12.863 3.329 1.00 48.34 110 VAL A O 1
ATOM 763 N N . SER A 1 111 ? -35.952 14.245 3.023 1.00 46.19 111 SER A N 1
ATOM 764 C CA . SER A 1 111 ? -36.566 15.481 3.508 1.00 46.19 111 SER A CA 1
ATOM 765 C C . SER A 1 111 ? -37.651 15.984 2.557 1.00 46.19 111 SER A C 1
ATOM 767 O O . SER A 1 111 ? -38.680 16.397 3.038 1.00 46.19 111 SER A O 1
ATOM 769 N N . ASP A 1 112 ? -37.511 15.858 1.235 1.00 48.69 112 ASP A N 1
ATOM 770 C CA . ASP A 1 112 ? -38.530 16.166 0.220 1.00 48.69 112 ASP A CA 1
ATOM 771 C C . ASP A 1 112 ? -39.582 15.057 0.181 1.00 48.69 112 ASP A C 1
ATOM 773 O O . ASP A 1 112 ? -40.716 15.357 -0.125 1.00 48.69 112 ASP A O 1
ATOM 777 N N . ALA A 1 113 ? -39.260 13.785 0.452 1.00 49.25 113 ALA A N 1
ATOM 778 C CA . ALA A 1 113 ? -40.242 12.699 0.563 1.00 49.25 113 ALA A CA 1
ATOM 779 C C . ALA A 1 113 ? -40.980 12.769 1.896 1.00 49.25 113 ALA A C 1
ATOM 781 O O . ALA A 1 113 ? -42.161 12.466 1.938 1.00 49.25 113 ALA A O 1
ATOM 782 N N . LEU A 1 114 ? -40.316 13.210 2.962 1.00 47.34 114 LEU A N 1
ATOM 783 C CA . LEU A 1 114 ? -40.904 13.550 4.249 1.00 47.34 114 LEU A CA 1
ATOM 784 C C . LEU A 1 114 ? -41.750 14.808 4.088 1.00 47.34 114 LEU A C 1
ATOM 786 O O . LEU A 1 114 ? -42.911 14.778 4.445 1.00 47.34 114 LEU A O 1
ATOM 790 N N . ALA A 1 115 ? -41.245 15.846 3.425 1.00 48.91 115 ALA A N 1
ATOM 791 C CA . ALA A 1 115 ? -41.960 17.065 3.078 1.00 48.91 115 ALA A CA 1
ATOM 792 C C . ALA A 1 115 ? -43.020 16.830 2.002 1.00 48.91 115 ALA A C 1
ATOM 794 O O . ALA A 1 115 ? -43.938 17.619 1.942 1.00 48.91 115 ALA A O 1
ATOM 795 N N . ALA A 1 116 ? -42.961 15.772 1.185 1.00 50.50 116 ALA A N 1
ATOM 796 C CA . ALA A 1 116 ? -43.995 15.374 0.223 1.00 50.50 116 ALA A CA 1
ATOM 797 C C . ALA A 1 116 ? -45.013 14.419 0.845 1.00 50.50 116 ALA A C 1
ATOM 799 O O . ALA A 1 116 ? -46.173 14.469 0.461 1.00 50.50 116 ALA A O 1
ATOM 800 N N . ARG A 1 117 ? -44.634 13.598 1.831 1.00 49.84 117 ARG A N 1
ATOM 801 C CA . ARG A 1 117 ? -45.574 12.886 2.713 1.00 49.84 117 ARG A CA 1
ATOM 802 C C . ARG A 1 117 ? -46.282 13.874 3.627 1.00 49.84 117 ARG A C 1
ATOM 804 O O . ARG A 1 117 ? -47.485 13.771 3.791 1.00 49.84 117 ARG A O 1
ATOM 811 N N . MET A 1 118 ? -45.579 14.886 4.123 1.00 49.19 118 MET A N 1
ATOM 812 C CA . MET A 1 118 ? -46.126 16.005 4.882 1.00 49.19 118 MET A CA 1
ATOM 813 C C . MET A 1 118 ? -46.838 17.015 3.988 1.00 49.19 118 MET A C 1
ATOM 815 O O . MET A 1 118 ? -47.805 17.592 4.445 1.00 49.19 118 MET A O 1
ATOM 819 N N . ALA A 1 119 ? -46.425 17.238 2.736 1.00 44.81 119 ALA A N 1
ATOM 820 C CA . ALA A 1 119 ? -47.166 18.021 1.741 1.00 44.81 119 ALA A CA 1
ATOM 821 C C . ALA A 1 119 ? -48.344 17.236 1.198 1.00 44.81 119 ALA A C 1
ATOM 823 O O . ALA A 1 119 ? -49.299 17.857 0.784 1.00 44.81 119 ALA A O 1
ATOM 824 N N . GLY A 1 120 ? -48.311 15.905 1.222 1.00 45.28 120 GLY A N 1
ATOM 825 C CA . GLY A 1 120 ? -49.430 14.993 1.001 1.00 45.28 120 GLY A CA 1
ATOM 826 C C . GLY A 1 120 ? -50.407 15.032 2.172 1.00 45.28 120 GLY A C 1
ATOM 827 O O . GLY A 1 120 ? -51.602 15.181 1.963 1.00 45.28 120 GLY A O 1
ATOM 828 N N . ALA A 1 121 ? -49.897 15.039 3.406 1.00 42.47 121 ALA A N 1
ATOM 829 C CA . ALA A 1 121 ? -50.671 15.232 4.630 1.00 42.47 121 ALA A CA 1
ATOM 830 C C . ALA A 1 121 ? -51.220 16.666 4.741 1.00 42.47 121 ALA A C 1
ATOM 832 O O . ALA A 1 121 ? -52.366 16.851 5.129 1.00 42.47 121 ALA A O 1
ATOM 833 N N . THR A 1 122 ? -50.466 17.682 4.305 1.00 39.53 122 THR A N 1
ATOM 834 C CA . THR A 1 122 ? -50.901 19.084 4.229 1.00 39.53 122 THR A CA 1
ATOM 835 C C . THR A 1 122 ? -51.577 19.440 2.914 1.00 39.53 122 THR A C 1
ATOM 837 O O . THR A 1 122 ? -52.197 20.480 2.884 1.00 39.53 122 THR A O 1
ATOM 840 N N . THR A 1 123 ? -51.583 18.620 1.856 1.00 38.88 123 THR A N 1
ATOM 841 C CA . THR A 1 123 ? -52.570 18.705 0.756 1.00 38.88 123 THR A CA 1
ATOM 842 C C . THR A 1 123 ? -53.824 17.939 1.117 1.00 38.88 123 THR A C 1
ATOM 844 O O . THR A 1 123 ? -54.873 18.344 0.657 1.00 38.88 123 THR A O 1
ATOM 847 N N . SER A 1 124 ? -53.771 16.962 2.024 1.00 39.94 124 SER A N 1
ATOM 848 C CA . SER A 1 124 ? -54.941 16.478 2.768 1.00 39.94 124 SER A CA 1
ATOM 849 C C . SER A 1 124 ? -55.474 17.561 3.728 1.00 39.94 124 SER A C 1
ATOM 851 O O . SER A 1 124 ? -56.680 17.708 3.881 1.00 39.94 124 SER A O 1
ATOM 853 N N . ALA A 1 125 ? -54.597 18.403 4.301 1.00 34.53 125 ALA A N 1
ATOM 854 C CA . ALA A 1 125 ? -54.985 19.557 5.127 1.00 34.53 125 ALA A CA 1
ATOM 855 C C . ALA A 1 125 ? -55.243 20.868 4.339 1.00 34.53 125 ALA A C 1
ATOM 857 O O . ALA A 1 125 ? -55.943 21.744 4.830 1.00 34.53 125 ALA A O 1
ATOM 858 N N . ALA A 1 126 ? -54.731 21.037 3.113 1.00 35.28 126 ALA A N 1
ATOM 859 C CA . ALA A 1 126 ? -54.943 22.188 2.209 1.00 35.28 126 ALA A CA 1
ATOM 860 C C . ALA A 1 126 ? -55.998 21.890 1.134 1.00 35.28 126 ALA A C 1
ATOM 862 O O . ALA A 1 126 ? -56.591 22.811 0.573 1.00 35.28 126 ALA A O 1
ATOM 863 N N . LEU A 1 127 ? -56.363 20.616 0.965 1.00 36.69 127 LEU A N 1
ATOM 864 C CA . LEU A 1 127 ? -57.729 20.229 0.646 1.00 36.69 127 LEU A CA 1
ATOM 865 C C . LEU A 1 127 ? -58.687 20.643 1.770 1.00 36.69 127 LEU A C 1
ATOM 867 O O . LEU A 1 127 ? -59.861 20.421 1.603 1.00 36.69 127 LEU A O 1
ATOM 871 N N . SER A 1 128 ? -58.325 21.379 2.827 1.00 35.78 128 SER A N 1
ATOM 872 C CA . SER A 1 128 ? -59.335 22.115 3.619 1.00 35.78 128 SER A CA 1
ATOM 873 C C . SER A 1 128 ? -60.174 23.101 2.787 1.00 35.78 128 SER A C 1
ATOM 875 O O . SER A 1 128 ? -61.223 23.549 3.245 1.00 35.78 128 SER A O 1
ATOM 877 N N . ALA A 1 129 ? -59.790 23.394 1.535 1.00 40.28 129 ALA A N 1
ATOM 878 C CA . ALA A 1 129 ? -60.673 24.047 0.569 1.00 40.28 129 ALA A CA 1
ATOM 879 C C . ALA A 1 129 ? -61.708 23.098 -0.095 1.00 40.28 129 ALA A C 1
ATOM 881 O O . ALA A 1 129 ? -62.551 23.571 -0.856 1.00 40.28 129 ALA A O 1
ATOM 882 N N . THR A 1 130 ? -61.661 21.775 0.126 1.00 43.69 130 THR A N 1
ATOM 883 C CA . THR A 1 130 ? -62.607 20.785 -0.443 1.00 43.69 130 THR A CA 1
ATOM 884 C C . THR A 1 130 ? -62.865 19.488 0.375 1.00 43.69 130 THR A C 1
ATOM 886 O O . THR A 1 130 ? -64.009 19.052 0.369 1.00 43.69 130 THR A O 1
ATOM 889 N N . VAL A 1 131 ? -61.911 18.883 1.103 1.00 46.66 131 VAL A N 1
ATOM 890 C CA . VAL A 1 131 ? -62.067 17.806 2.118 1.00 46.66 131 VAL A CA 1
ATOM 891 C C . VAL A 1 131 ? -60.971 17.885 3.210 1.00 46.66 131 VAL A C 1
ATOM 893 O O . VAL A 1 131 ? -59.786 17.896 2.899 1.00 46.66 131 VAL A O 1
ATOM 896 N N . ASP A 1 132 ? -61.359 17.876 4.488 1.00 56.97 132 ASP A N 1
ATOM 897 C CA . ASP A 1 132 ? -60.458 17.792 5.652 1.00 56.97 132 ASP A CA 1
ATOM 898 C C . ASP A 1 132 ? -59.892 16.365 5.825 1.00 56.97 132 ASP A C 1
ATOM 900 O O . ASP A 1 132 ? -60.614 15.431 6.188 1.00 56.97 132 ASP A O 1
ATOM 904 N N . GLY A 1 133 ? -58.600 16.189 5.535 1.00 58.28 133 GLY A N 1
ATOM 905 C CA . GLY A 1 133 ? -57.894 14.910 5.622 1.00 58.28 133 GLY A CA 1
ATOM 906 C C . GLY A 1 133 ? -57.743 14.329 7.029 1.00 58.28 133 GLY A C 1
ATOM 907 O O . GLY A 1 133 ? -57.676 13.106 7.169 1.00 58.28 133 GLY A O 1
ATOM 908 N N . LEU A 1 134 ? -57.725 15.172 8.068 1.00 61.09 134 LEU A N 1
ATOM 909 C CA . LEU A 1 134 ? -57.684 14.712 9.458 1.00 61.09 134 LEU A CA 1
ATOM 910 C C . LEU A 1 134 ? -59.066 14.200 9.874 1.00 61.09 134 LEU A C 1
ATOM 912 O O . LEU A 1 134 ? -59.174 13.087 10.385 1.00 61.09 134 LEU A O 1
ATOM 916 N N . ALA A 1 135 ? -60.129 14.929 9.521 1.00 66.06 135 ALA A N 1
ATOM 917 C CA . ALA A 1 135 ? -61.502 14.462 9.717 1.00 66.06 135 ALA A CA 1
ATOM 918 C C . ALA A 1 135 ? -61.800 13.169 8.932 1.00 66.06 135 ALA A C 1
ATOM 920 O O . ALA A 1 135 ? -62.573 12.322 9.384 1.00 66.06 135 ALA A O 1
ATOM 921 N N . LEU A 1 136 ? -61.187 12.983 7.756 1.00 70.81 136 LEU A N 1
ATOM 922 C CA . LEU A 1 136 ? -61.285 11.737 6.990 1.00 70.81 136 LEU A CA 1
ATOM 923 C C . LEU A 1 136 ? -60.603 10.564 7.714 1.00 70.81 136 LEU A C 1
ATOM 925 O O . LEU A 1 136 ? -61.187 9.482 7.793 1.00 70.81 136 LEU A O 1
ATOM 929 N N . ARG A 1 137 ? -59.407 10.783 8.274 1.00 74.38 137 ARG A N 1
ATOM 930 C CA . ARG A 1 137 ? -58.684 9.800 9.100 1.00 74.38 137 ARG A CA 1
ATOM 931 C C . ARG A 1 137 ? -59.470 9.435 10.362 1.00 74.38 137 ARG A C 1
ATOM 933 O O . ARG A 1 137 ? -59.601 8.256 10.674 1.00 74.38 137 ARG A O 1
ATOM 940 N N . GLU A 1 138 ? -60.043 10.415 11.056 1.00 77.94 138 GLU A N 1
ATOM 941 C CA . GLU A 1 138 ? -60.868 10.183 12.251 1.00 77.94 138 GLU A CA 1
ATOM 942 C C . GLU A 1 138 ? -62.100 9.331 11.932 1.00 77.94 138 GLU A C 1
ATOM 944 O O . GLU A 1 138 ? -62.394 8.364 12.634 1.00 77.94 138 GLU A O 1
ATOM 949 N N . ARG A 1 139 ? -62.781 9.620 10.818 1.00 78.75 139 ARG A N 1
ATOM 950 C CA . ARG A 1 139 ? -63.910 8.811 10.332 1.00 78.75 139 ARG A CA 1
ATOM 951 C C . ARG A 1 139 ? -63.492 7.399 9.927 1.00 78.75 139 ARG A C 1
ATOM 953 O O . ARG A 1 139 ? -64.257 6.460 10.154 1.00 78.75 139 ARG A O 1
ATOM 960 N N . TYR A 1 140 ? -62.300 7.241 9.348 1.00 80.94 140 TYR A N 1
ATOM 961 C CA . TYR A 1 140 ? -61.732 5.936 9.013 1.00 80.94 140 TYR A CA 1
ATOM 962 C C . TYR A 1 140 ? -61.453 5.103 10.270 1.00 80.94 140 TYR A C 1
ATOM 964 O O . TYR A 1 140 ? -61.965 3.987 10.390 1.00 80.94 140 TYR A O 1
ATOM 972 N N . ARG A 1 141 ? -60.734 5.674 11.249 1.00 80.56 141 ARG A N 1
ATOM 973 C CA . ARG A 1 141 ? -60.454 5.034 12.545 1.00 80.56 141 ARG A CA 1
ATOM 974 C C . ARG A 1 141 ? -61.743 4.693 13.295 1.00 80.56 141 ARG A C 1
ATOM 976 O O . ARG A 1 141 ? -61.884 3.573 13.782 1.00 80.56 141 ARG A O 1
ATOM 983 N N . ALA A 1 142 ? -62.715 5.607 13.325 1.00 82.25 142 ALA A N 1
ATOM 984 C CA . ALA A 1 142 ? -64.011 5.380 13.963 1.00 82.25 142 ALA A CA 1
ATOM 985 C C . ALA A 1 142 ? -64.760 4.188 13.341 1.00 82.25 142 ALA A C 1
ATOM 987 O O . ALA A 1 142 ? -65.252 3.330 14.077 1.00 82.25 142 ALA A O 1
ATOM 988 N N . GLY A 1 143 ? -64.789 4.086 12.007 1.00 81.56 143 GLY A N 1
ATOM 989 C CA . GLY A 1 143 ? -65.427 2.966 11.306 1.00 81.56 143 GLY A CA 1
ATOM 990 C C . GLY A 1 143 ? -64.703 1.632 11.486 1.00 81.56 143 GLY A C 1
ATOM 991 O O . GLY A 1 143 ? -65.358 0.601 11.655 1.00 81.56 143 GLY A O 1
ATOM 992 N N . GLY A 1 144 ? -63.367 1.655 11.526 1.00 80.75 144 GLY A N 1
ATOM 993 C CA . GLY A 1 144 ? -62.523 0.479 11.768 1.00 80.75 144 GLY A CA 1
ATOM 994 C C . GLY A 1 144 ? -62.498 -0.006 13.223 1.00 80.75 144 GLY A C 1
ATOM 995 O O . GLY A 1 144 ? -62.241 -1.183 13.465 1.00 80.75 144 GLY A O 1
ATOM 996 N N . SER A 1 145 ? -62.800 0.867 14.192 1.00 78.88 145 SER A N 1
ATOM 997 C CA . SER A 1 145 ? -62.786 0.537 15.628 1.00 78.88 145 SER A CA 1
ATOM 998 C C . SER A 1 145 ? -63.912 -0.415 16.061 1.00 78.88 145 SER A C 1
ATOM 1000 O O . SER A 1 145 ? -63.804 -1.101 17.080 1.00 78.88 145 SER A O 1
ATOM 1002 N N . ALA A 1 146 ? -64.996 -0.482 15.283 1.00 75.31 146 ALA A N 1
ATOM 1003 C CA . ALA A 1 146 ? -66.138 -1.345 15.547 1.00 75.31 146 ALA A CA 1
ATOM 1004 C C . ALA A 1 146 ? -65.912 -2.761 14.996 1.00 75.31 146 ALA A C 1
ATOM 1006 O O . ALA A 1 146 ? -65.290 -2.961 13.955 1.00 75.31 146 ALA A O 1
ATOM 1007 N N . THR A 1 147 ? -66.442 -3.779 15.679 1.00 72.69 147 THR A N 1
ATOM 1008 C CA . THR A 1 147 ? -66.390 -5.170 15.201 1.00 72.69 147 THR A CA 1
ATOM 1009 C C . THR A 1 147 ? -67.809 -5.738 15.067 1.00 72.69 147 THR A C 1
ATOM 1011 O O . THR A 1 147 ? -68.441 -6.020 16.087 1.00 72.69 147 THR A O 1
ATOM 1014 N N . PRO A 1 148 ? -68.332 -5.945 13.841 1.00 77.44 148 PRO A N 1
ATOM 1015 C CA . PRO A 1 148 ? -67.701 -5.670 12.543 1.00 77.44 148 PRO A CA 1
ATOM 1016 C C . PRO A 1 148 ? -67.567 -4.159 12.252 1.00 77.44 148 PRO A C 1
ATOM 1018 O O . PRO A 1 148 ? -68.288 -3.374 12.871 1.00 77.44 148 PRO A O 1
ATOM 1021 N N . PRO A 1 149 ? -66.688 -3.759 11.311 1.00 79.25 149 PRO A N 1
ATOM 1022 C CA . PRO A 1 149 ? -66.510 -2.358 10.935 1.00 79.25 149 PRO A CA 1
ATOM 1023 C C . PRO A 1 149 ? -67.826 -1.704 10.510 1.00 79.25 149 PRO A C 1
ATOM 1025 O O . PRO A 1 149 ? -68.642 -2.333 9.827 1.00 79.25 149 PRO A O 1
ATOM 1028 N N . VAL A 1 150 ? -68.026 -0.446 10.902 1.00 81.00 150 VAL A N 1
ATOM 1029 C CA . VAL A 1 150 ? -69.247 0.319 10.612 1.00 81.00 150 VAL A CA 1
ATOM 1030 C C . VAL A 1 150 ? -68.927 1.432 9.623 1.00 81.00 150 VAL A C 1
ATOM 1032 O O . VAL A 1 150 ? -68.141 2.332 9.910 1.00 81.00 150 VAL A O 1
ATOM 1035 N N . TRP A 1 151 ? -69.574 1.381 8.462 1.00 81.94 151 TRP A N 1
ATOM 1036 C CA . TRP A 1 151 ? -69.360 2.294 7.341 1.00 81.94 151 TRP A CA 1
ATOM 1037 C C . TRP A 1 151 ? -70.660 3.042 7.029 1.00 81.94 151 TRP A C 1
ATOM 1039 O O . TRP A 1 151 ? -71.530 2.526 6.328 1.00 81.94 151 TRP A O 1
ATOM 1049 N N . ASP A 1 152 ? -70.834 4.227 7.613 1.00 74.50 152 ASP A N 1
ATOM 1050 C CA . ASP A 1 152 ? -72.049 5.041 7.518 1.00 74.50 152 ASP A CA 1
ATOM 1051 C C . ASP A 1 152 ? -71.732 6.539 7.315 1.00 74.50 152 ASP A C 1
ATOM 1053 O O . ASP A 1 152 ? -70.609 6.918 6.989 1.00 74.50 152 ASP A O 1
ATOM 1057 N N . LEU A 1 153 ? -72.740 7.411 7.450 1.00 70.06 153 LEU A N 1
ATOM 1058 C CA . LEU A 1 153 ? -72.575 8.864 7.299 1.00 70.06 153 LEU A CA 1
ATOM 1059 C C . LEU A 1 153 ? -71.737 9.516 8.413 1.00 70.06 153 LEU A C 1
ATOM 1061 O O . LEU A 1 153 ? -71.224 10.619 8.206 1.00 70.06 153 LEU A O 1
ATOM 1065 N N . ALA A 1 154 ? -71.643 8.878 9.582 1.00 69.31 154 ALA A N 1
ATOM 1066 C CA . ALA A 1 154 ? -70.809 9.326 10.690 1.00 69.31 154 ALA A CA 1
ATOM 1067 C C . ALA A 1 154 ? -69.356 8.838 10.541 1.00 69.31 154 ALA A C 1
ATOM 1069 O O . ALA A 1 154 ? -68.456 9.477 11.084 1.00 69.31 154 ALA A O 1
ATOM 1070 N N . THR A 1 155 ? -69.119 7.768 9.775 1.00 79.31 155 THR A N 1
ATOM 1071 C CA . THR A 1 155 ? -67.788 7.252 9.414 1.00 79.31 155 THR A CA 1
ATOM 1072 C C . THR A 1 155 ? -67.497 7.481 7.918 1.00 79.31 155 THR A C 1
ATOM 1074 O O . THR A 1 155 ? -67.677 8.598 7.419 1.00 79.31 155 THR A O 1
ATOM 1077 N N . ILE A 1 156 ? -66.997 6.474 7.192 1.00 79.31 156 ILE A N 1
ATOM 1078 C CA . ILE A 1 156 ? -66.856 6.510 5.731 1.00 79.31 156 ILE A CA 1
ATOM 1079 C C . ILE A 1 156 ? -67.998 5.684 5.124 1.00 79.31 156 ILE A C 1
ATOM 1081 O O . ILE A 1 156 ? -68.053 4.483 5.383 1.00 79.31 156 ILE A O 1
ATOM 1085 N N . PRO A 1 157 ? -68.893 6.269 4.303 1.00 78.25 157 PRO A N 1
ATOM 1086 C CA . PRO A 1 157 ? -70.098 5.593 3.821 1.00 78.25 157 PRO A CA 1
ATOM 1087 C C . PRO A 1 157 ? -69.798 4.657 2.636 1.00 78.25 157 PRO A C 1
ATOM 1089 O O . PRO A 1 157 ? -70.285 4.861 1.519 1.00 78.25 157 PRO A O 1
ATOM 1092 N N . PHE A 1 158 ? -68.974 3.629 2.856 1.00 79.88 158 PHE A N 1
ATOM 1093 C CA . PHE A 1 158 ? -68.779 2.557 1.881 1.00 79.88 158 PHE A CA 1
ATOM 1094 C C . PHE A 1 158 ? -70.078 1.777 1.680 1.00 79.88 158 PHE A C 1
ATOM 1096 O O . PHE A 1 158 ? -70.781 1.444 2.631 1.00 79.88 158 PHE A O 1
ATOM 1103 N N . ARG A 1 159 ? -70.394 1.452 0.425 1.00 76.81 159 ARG A N 1
ATOM 1104 C CA . ARG A 1 159 ? -71.585 0.657 0.101 1.00 76.81 159 ARG A CA 1
ATOM 1105 C C . ARG A 1 159 ? -71.273 -0.824 0.201 1.00 76.81 159 ARG A C 1
ATOM 1107 O O . ARG A 1 159 ? -70.259 -1.268 -0.330 1.00 76.81 159 ARG A O 1
ATOM 1114 N N . LEU A 1 160 ? -72.167 -1.600 0.799 1.00 72.50 160 LEU A N 1
ATOM 1115 C CA . LEU A 1 160 ? -72.035 -3.055 0.892 1.00 72.50 160 LEU A CA 1
ATOM 1116 C C . LEU A 1 160 ? -72.384 -3.732 -0.437 1.00 72.50 160 LEU A C 1
ATOM 1118 O O . LEU A 1 160 ? -71.852 -4.795 -0.747 1.00 72.50 160 LEU A O 1
ATOM 1122 N N . THR A 1 161 ? -73.270 -3.126 -1.238 1.00 73.00 161 THR A N 1
ATOM 1123 C CA . THR A 1 161 ? -73.644 -3.650 -2.561 1.00 73.00 161 THR A CA 1
ATOM 1124 C C . THR A 1 161 ? -73.850 -2.542 -3.598 1.00 73.00 161 THR A C 1
ATOM 1126 O O . THR A 1 161 ? -74.252 -1.427 -3.280 1.00 73.00 161 THR A O 1
ATOM 1129 N N . ALA A 1 162 ? -73.644 -2.854 -4.883 1.00 68.38 162 ALA A N 1
ATOM 1130 C CA . ALA A 1 162 ? -73.843 -1.901 -5.985 1.00 68.38 162 ALA A CA 1
ATOM 1131 C C . ALA A 1 162 ? -75.310 -1.461 -6.179 1.00 68.38 162 ALA A C 1
ATOM 1133 O O . ALA A 1 162 ? -75.572 -0.477 -6.869 1.00 68.38 162 ALA A O 1
ATOM 1134 N N . ALA A 1 163 ? -76.259 -2.189 -5.581 1.00 70.19 163 ALA A N 1
ATOM 1135 C CA . ALA A 1 163 ? -77.683 -1.870 -5.603 1.00 70.19 163 ALA A CA 1
ATOM 1136 C C . ALA A 1 163 ? -78.082 -0.816 -4.552 1.00 70.19 163 ALA A C 1
ATOM 1138 O O . ALA A 1 163 ? -79.189 -0.281 -4.625 1.00 70.19 163 ALA A O 1
ATOM 1139 N N . GLU A 1 164 ? -77.207 -0.510 -3.588 1.00 71.00 164 GLU A N 1
ATOM 1140 C CA . GLU A 1 164 ? -77.457 0.522 -2.583 1.00 71.00 164 GLU A CA 1
ATOM 1141 C C . GLU A 1 164 ? -77.356 1.924 -3.192 1.00 71.00 164 GLU A C 1
ATOM 1143 O O . GLU A 1 164 ? -76.391 2.278 -3.886 1.00 71.00 164 GLU A O 1
ATOM 1148 N N . VAL A 1 165 ? -78.376 2.736 -2.907 1.00 67.19 165 VAL A N 1
ATOM 1149 C CA . VAL A 1 165 ? -78.403 4.153 -3.272 1.00 67.19 165 VAL A CA 1
ATOM 1150 C C . VAL A 1 165 ? -77.296 4.862 -2.484 1.00 67.19 165 VAL A C 1
ATOM 1152 O O . VAL A 1 165 ? -77.280 4.736 -1.258 1.00 67.19 165 VAL A O 1
ATOM 1155 N N . PRO A 1 166 ? -76.374 5.593 -3.143 1.00 63.34 166 PRO A N 1
ATOM 1156 C CA . PRO A 1 166 ? -75.382 6.403 -2.445 1.00 63.34 166 PRO A CA 1
ATOM 1157 C C . PRO A 1 166 ? -76.059 7.337 -1.442 1.00 63.34 166 PRO A C 1
ATOM 1159 O O . PRO A 1 166 ? -77.009 8.038 -1.793 1.00 63.34 166 PRO A O 1
ATOM 1162 N N . LEU A 1 167 ? -75.565 7.343 -0.202 1.00 63.25 167 LEU A N 1
ATOM 1163 C CA . LEU A 1 167 ? -76.059 8.232 0.853 1.00 63.25 167 LEU A CA 1
ATOM 1164 C C . LEU A 1 167 ? -75.838 9.714 0.495 1.00 63.25 167 LEU A C 1
ATOM 1166 O O . LEU A 1 167 ? -76.632 10.560 0.898 1.00 63.25 167 LEU A O 1
ATOM 1170 N N . ASP A 1 168 ? -74.825 10.002 -0.328 1.00 58.91 168 ASP A N 1
ATOM 1171 C CA . ASP A 1 168 ? -74.629 11.281 -1.008 1.00 58.91 168 ASP A CA 1
ATOM 1172 C C . ASP A 1 168 ? -74.524 11.053 -2.534 1.00 58.91 168 ASP A C 1
ATOM 1174 O O . ASP A 1 168 ? -73.589 10.394 -2.995 1.00 58.91 168 ASP A O 1
ATOM 1178 N N . PRO A 1 169 ? -75.458 11.573 -3.354 1.00 57.16 169 PRO A N 1
ATOM 1179 C CA . PRO A 1 169 ? -75.428 11.407 -4.807 1.00 57.16 169 PRO A CA 1
ATOM 1180 C C . PRO A 1 169 ? -74.270 12.144 -5.502 1.00 57.16 169 PRO A C 1
ATOM 1182 O O . PRO A 1 169 ? -74.057 11.925 -6.696 1.00 57.16 169 PRO A O 1
ATOM 1185 N N . GLN A 1 170 ? -73.534 13.013 -4.802 1.00 51.16 170 GLN A N 1
ATOM 1186 C CA . GLN A 1 170 ? -72.367 13.721 -5.339 1.00 51.16 170 GLN A CA 1
ATOM 1187 C C . GLN A 1 170 ? -71.035 13.013 -5.041 1.00 51.16 170 GLN A C 1
ATOM 1189 O O . GLN A 1 170 ? -70.031 13.338 -5.674 1.00 51.16 170 GLN A O 1
ATOM 1194 N N . VAL A 1 171 ? -71.018 12.019 -4.144 1.00 55.66 171 VAL A N 1
ATOM 1195 C CA . VAL A 1 171 ? -69.806 11.291 -3.735 1.00 55.66 171 VAL A CA 1
ATOM 1196 C C . VAL A 1 171 ? -69.990 9.798 -4.007 1.00 55.66 171 VAL A C 1
ATOM 1198 O O . VAL A 1 171 ? -70.725 9.099 -3.315 1.00 55.66 171 VAL A O 1
ATOM 1201 N N . THR A 1 172 ? -69.322 9.286 -5.044 1.00 62.44 172 THR A N 1
ATOM 1202 C CA . THR A 1 172 ? -69.406 7.863 -5.415 1.00 62.44 172 THR A CA 1
ATOM 1203 C C . THR A 1 172 ? -68.183 7.113 -4.893 1.00 62.44 172 THR A C 1
ATOM 1205 O O . THR A 1 172 ? -67.147 7.091 -5.550 1.00 62.44 172 THR A O 1
ATOM 1208 N N . LEU A 1 173 ? -68.301 6.505 -3.710 1.00 70.06 173 LEU A N 1
ATOM 1209 C CA . LEU A 1 173 ? -67.275 5.614 -3.154 1.00 70.06 173 LEU A CA 1
ATOM 1210 C C . LEU A 1 173 ? -67.405 4.186 -3.724 1.00 70.06 173 LEU A C 1
ATOM 1212 O O . LEU A 1 173 ? -68.523 3.768 -4.079 1.00 70.06 173 LEU A O 1
ATOM 1216 N N . PRO A 1 174 ? -66.289 3.435 -3.820 1.00 76.75 174 PRO A N 1
ATOM 1217 C CA . PRO A 1 174 ? -66.305 2.058 -4.298 1.00 76.75 174 PRO A CA 1
ATOM 1218 C C . PRO A 1 174 ? -67.132 1.166 -3.368 1.00 76.75 174 PRO A C 1
ATOM 1220 O O . PRO A 1 174 ? -67.245 1.403 -2.163 1.00 76.75 174 PRO A O 1
ATOM 1223 N N . VAL A 1 175 ? -67.746 0.140 -3.952 1.00 80.75 175 VAL A N 1
ATOM 1224 C CA . VAL A 1 175 ? -68.510 -0.866 -3.207 1.00 80.75 175 VAL A CA 1
ATOM 1225 C C . VAL A 1 175 ? -67.526 -1.817 -2.526 1.00 80.75 175 VAL A C 1
ATOM 1227 O O . VAL A 1 175 ? -66.518 -2.194 -3.119 1.00 80.75 175 VAL A O 1
ATOM 1230 N N . ILE A 1 176 ? -67.816 -2.238 -1.298 1.00 75.69 176 ILE A N 1
ATOM 1231 C CA . ILE A 1 176 ? -67.010 -3.220 -0.571 1.00 75.69 176 ILE A CA 1
ATOM 1232 C C . ILE A 1 176 ? -66.923 -4.511 -1.403 1.00 75.69 176 ILE A C 1
ATOM 1234 O O . ILE A 1 176 ? -67.933 -5.155 -1.685 1.00 75.69 176 ILE A O 1
ATOM 1238 N N . GLY A 1 177 ? -65.704 -4.876 -1.815 1.00 72.00 177 GLY A N 1
ATOM 1239 C CA . GLY A 1 177 ? -65.420 -6.034 -2.678 1.00 72.00 177 GLY A CA 1
ATOM 1240 C C . GLY A 1 177 ? -65.172 -5.713 -4.160 1.00 72.00 177 GLY A C 1
ATOM 1241 O O . GLY A 1 177 ? -64.769 -6.607 -4.904 1.00 72.00 177 GLY A O 1
ATOM 1242 N N . ASP A 1 178 ? -65.367 -4.463 -4.588 1.00 80.50 178 ASP A N 1
ATOM 1243 C CA . ASP A 1 178 ? -64.882 -3.944 -5.876 1.00 80.50 178 ASP A CA 1
ATOM 1244 C C . ASP A 1 178 ? -63.336 -3.897 -5.873 1.00 80.50 178 ASP A C 1
ATOM 1246 O O . ASP A 1 178 ? -62.772 -3.600 -4.817 1.00 80.50 178 ASP A O 1
ATOM 1250 N N . PRO A 1 179 ? -62.618 -4.177 -6.980 1.00 76.69 179 PRO A N 1
ATOM 1251 C CA . PRO A 1 179 ? -61.163 -3.991 -7.070 1.00 76.69 179 PRO A CA 1
ATOM 1252 C C . PRO A 1 179 ? -60.645 -2.613 -6.621 1.00 76.69 179 PRO A C 1
ATOM 1254 O O . PRO A 1 179 ? -59.521 -2.544 -6.122 1.00 76.69 179 PRO A O 1
ATOM 1257 N N . ASP A 1 180 ? -61.443 -1.547 -6.730 1.00 73.56 180 ASP A N 1
ATOM 1258 C CA . ASP A 1 180 ? -61.028 -0.196 -6.315 1.00 73.56 180 ASP A CA 1
ATOM 1259 C C . ASP A 1 180 ? -61.134 0.039 -4.792 1.00 73.56 180 ASP A C 1
ATOM 1261 O O . ASP A 1 180 ? -60.450 0.901 -4.237 1.00 73.56 180 ASP A O 1
ATOM 1265 N N . HIS A 1 181 ? -61.950 -0.749 -4.081 1.00 79.31 181 HIS A N 1
ATOM 1266 C CA . HIS A 1 181 ? -62.103 -0.663 -2.625 1.00 79.31 181 HIS A CA 1
ATOM 1267 C C . HIS A 1 181 ? -60.822 -1.012 -1.840 1.00 79.31 181 HIS A C 1
ATOM 1269 O O . HIS A 1 181 ? -60.417 -0.198 -1.013 1.00 79.31 181 HIS A O 1
ATOM 1275 N N . PRO A 1 182 ? -60.143 -2.162 -2.056 1.00 75.69 182 PRO A N 1
ATOM 1276 C CA . PRO A 1 182 ? -58.911 -2.473 -1.335 1.00 75.69 182 PRO A CA 1
ATOM 1277 C C . PRO A 1 182 ? -57.792 -1.472 -1.644 1.00 75.69 182 PRO A C 1
ATOM 1279 O O . PRO A 1 182 ? -57.032 -1.146 -0.743 1.00 75.69 182 PRO A O 1
ATOM 1282 N N . ALA A 1 183 ? -57.719 -0.935 -2.868 1.00 74.12 183 ALA A N 1
ATOM 1283 C CA . ALA A 1 183 ? -56.746 0.102 -3.213 1.00 74.12 183 ALA A CA 1
ATOM 1284 C C . ALA A 1 183 ? -56.985 1.402 -2.423 1.00 74.12 183 ALA A C 1
ATOM 1286 O O . ALA A 1 183 ? -56.035 2.008 -1.934 1.00 74.12 183 ALA A O 1
ATOM 1287 N N . LEU A 1 184 ? -58.248 1.808 -2.256 1.00 76.25 184 LEU A N 1
ATOM 1288 C CA . LEU A 1 184 ? -58.612 2.966 -1.438 1.00 76.25 184 LEU A CA 1
ATOM 1289 C C . LEU A 1 184 ? -58.342 2.733 0.055 1.00 76.25 184 LEU A C 1
ATOM 1291 O O . LEU A 1 184 ? -57.845 3.635 0.721 1.00 76.25 184 LEU A O 1
ATOM 1295 N N . VAL A 1 185 ? -58.632 1.535 0.568 1.00 80.69 185 VAL A N 1
ATOM 1296 C CA . VAL A 1 185 ? -58.314 1.157 1.955 1.00 80.69 185 VAL A CA 1
ATOM 1297 C C . VAL A 1 185 ? -56.807 1.223 2.202 1.00 80.69 185 VAL A C 1
ATOM 1299 O O . VAL A 1 185 ? -56.401 1.855 3.165 1.00 80.69 185 VAL A O 1
ATOM 1302 N N . THR A 1 186 ? -55.972 0.704 1.293 1.00 78.19 186 THR A N 1
ATOM 1303 C CA . THR A 1 186 ? -54.507 0.833 1.404 1.00 78.19 186 THR A CA 1
ATOM 1304 C C . THR A 1 186 ? -54.054 2.291 1.471 1.00 78.19 186 THR A C 1
ATOM 1306 O O . THR A 1 186 ? -53.188 2.618 2.268 1.00 78.19 186 THR A O 1
ATOM 1309 N N . VAL A 1 187 ? -54.660 3.190 0.690 1.00 75.19 187 VAL A N 1
ATOM 1310 C CA . VAL A 1 187 ? -54.339 4.627 0.760 1.00 75.19 187 VAL A CA 1
ATOM 1311 C C . VAL A 1 187 ? -54.748 5.243 2.105 1.00 75.19 187 VAL A C 1
ATOM 1313 O O . VAL A 1 187 ? -54.053 6.128 2.603 1.00 75.19 187 VAL A O 1
ATOM 1316 N N . LEU A 1 188 ? -55.864 4.802 2.694 1.00 77.31 188 LEU A N 1
ATOM 1317 C CA . LEU A 1 188 ? -56.315 5.254 4.015 1.00 77.31 188 LEU A CA 1
ATOM 1318 C C . LEU A 1 188 ? -55.431 4.703 5.144 1.00 77.31 188 LEU A C 1
ATOM 1320 O O . LEU A 1 188 ? -55.118 5.455 6.064 1.00 77.31 188 LEU A O 1
ATOM 1324 N N . ASP A 1 189 ? -54.984 3.450 5.042 1.00 78.88 189 ASP A N 1
ATOM 1325 C CA . ASP A 1 189 ? -54.003 2.849 5.955 1.00 78.88 189 ASP A CA 1
ATOM 1326 C C . ASP A 1 189 ? -52.652 3.571 5.858 1.00 78.88 189 ASP A C 1
ATOM 1328 O O . ASP A 1 189 ? -52.111 4.010 6.868 1.00 78.88 189 ASP A O 1
ATOM 1332 N N . ASP A 1 190 ? -52.147 3.805 4.642 1.00 75.19 190 ASP A N 1
ATOM 1333 C CA . ASP A 1 190 ? -50.896 4.538 4.415 1.00 75.19 190 ASP A CA 1
ATOM 1334 C C . ASP A 1 190 ? -50.962 5.973 4.965 1.00 75.19 190 ASP A C 1
ATOM 1336 O O . ASP A 1 190 ? -49.955 6.513 5.443 1.00 75.19 190 ASP A O 1
ATOM 1340 N N . LEU A 1 191 ? -52.132 6.620 4.872 1.00 75.44 191 LEU A N 1
ATOM 1341 C CA . LEU A 1 191 ? -52.382 7.929 5.474 1.00 75.44 191 LEU A CA 1
ATOM 1342 C C . LEU A 1 191 ? -52.353 7.833 7.001 1.00 75.44 191 LEU A C 1
ATOM 1344 O O . LEU A 1 191 ? -51.714 8.675 7.633 1.00 75.44 191 LEU A O 1
ATOM 1348 N N . ASP A 1 192 ? -53.012 6.829 7.581 1.00 76.75 192 ASP A N 1
ATOM 1349 C CA . ASP A 1 192 ? -53.043 6.628 9.027 1.00 76.75 192 ASP A CA 1
ATOM 1350 C C . ASP A 1 192 ? -51.641 6.410 9.597 1.00 76.75 192 ASP A C 1
ATOM 1352 O O . ASP A 1 192 ? -51.228 7.163 10.482 1.00 76.75 192 ASP A O 1
ATOM 1356 N N . ASP A 1 193 ? -50.890 5.480 9.003 1.00 76.81 193 ASP A N 1
ATOM 1357 C CA . ASP A 1 193 ? -49.506 5.148 9.353 1.00 76.81 193 ASP A CA 1
ATOM 1358 C C . ASP A 1 193 ? -48.575 6.357 9.207 1.00 76.81 193 ASP A C 1
ATOM 1360 O O . ASP A 1 193 ? -47.680 6.578 10.022 1.00 76.81 193 ASP A O 1
ATOM 1364 N N . SER A 1 194 ? -48.766 7.172 8.163 1.00 71.50 194 SER A N 1
ATOM 1365 C CA . SER A 1 194 ? -47.926 8.356 7.9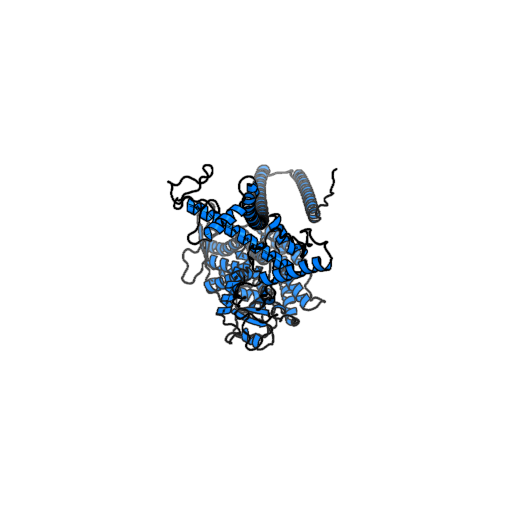44 1.00 71.50 194 SER A CA 1
ATOM 1366 C C . SER A 1 194 ? -48.165 9.426 9.008 1.00 71.50 194 SER A C 1
ATOM 1368 O O . SER A 1 194 ? -47.206 10.053 9.459 1.00 71.50 194 SER A O 1
ATOM 1370 N N . VAL A 1 195 ? -49.421 9.657 9.403 1.00 71.00 195 VAL A N 1
ATOM 1371 C CA . VAL A 1 195 ? -49.730 10.633 10.457 1.00 71.00 195 VAL A CA 1
ATOM 1372 C C . VAL A 1 195 ? -49.309 10.100 11.830 1.00 71.00 195 VAL A C 1
ATOM 1374 O O . VAL A 1 195 ? -48.822 10.881 12.644 1.00 71.00 195 VAL A O 1
ATOM 1377 N N . ASP A 1 196 ? -49.420 8.791 12.068 1.00 73.62 196 ASP A N 1
ATOM 1378 C CA . ASP A 1 196 ? -48.930 8.124 13.283 1.00 73.62 196 ASP A CA 1
ATOM 1379 C C . ASP A 1 196 ? -47.405 8.252 13.424 1.00 73.62 196 ASP A C 1
ATOM 1381 O O . ASP A 1 196 ? -46.911 8.765 14.424 1.00 73.62 196 ASP A O 1
ATOM 1385 N N . ALA A 1 197 ? -46.655 7.947 12.361 1.00 74.75 197 ALA A N 1
ATOM 1386 C CA . ALA A 1 197 ? -45.199 8.085 12.344 1.00 74.75 197 ALA A CA 1
ATOM 1387 C C . ALA A 1 197 ? -44.728 9.536 12.563 1.00 74.75 197 ALA A C 1
ATOM 1389 O O . ALA A 1 197 ? -43.694 9.769 13.194 1.00 74.75 197 ALA A O 1
ATOM 1390 N N . ILE A 1 198 ? -45.469 10.524 12.044 1.00 73.94 198 ILE A N 1
ATOM 1391 C CA . ILE A 1 198 ? -45.185 11.944 12.301 1.00 73.94 198 ILE A CA 1
ATOM 1392 C C . ILE A 1 198 ? -45.483 12.287 13.764 1.00 73.94 198 ILE A C 1
ATOM 1394 O O . ILE A 1 198 ? -44.677 12.973 14.390 1.00 73.94 198 ILE A O 1
ATOM 1398 N N . ALA A 1 199 ? -46.598 11.807 14.320 1.00 72.19 199 ALA A N 1
ATOM 1399 C CA . ALA A 1 199 ? -46.945 12.026 15.722 1.00 72.19 199 ALA A CA 1
ATOM 1400 C C . ALA A 1 199 ? -45.883 11.436 16.667 1.00 72.19 199 ALA A C 1
ATOM 1402 O O . ALA A 1 199 ? -45.424 12.137 17.571 1.00 72.19 199 ALA A O 1
ATOM 1403 N N . ASP A 1 200 ? -45.417 10.213 16.403 1.00 74.62 200 ASP A N 1
ATOM 1404 C CA . ASP A 1 200 ? -44.344 9.554 17.156 1.00 74.62 200 ASP A CA 1
ATOM 1405 C C . ASP A 1 200 ? -43.035 10.345 17.108 1.00 74.62 200 ASP A C 1
ATOM 1407 O O . ASP A 1 200 ? -42.400 10.592 18.136 1.00 74.62 200 ASP A O 1
ATOM 1411 N N . LEU A 1 201 ? -42.633 10.780 15.912 1.00 76.56 201 LEU A N 1
ATOM 1412 C CA . LEU A 1 201 ? -41.405 11.543 15.709 1.00 76.56 201 LEU A CA 1
ATOM 1413 C C . LEU A 1 201 ? -41.447 12.898 16.430 1.00 76.56 201 LEU A C 1
ATOM 1415 O O . LEU A 1 201 ? -40.469 13.302 17.061 1.00 76.56 201 LEU A O 1
ATOM 1419 N N . VAL A 1 202 ? -42.587 13.586 16.365 1.00 75.75 202 VAL A N 1
ATOM 1420 C CA . VAL A 1 202 ? -42.808 14.879 17.022 1.00 75.75 202 VAL A CA 1
ATOM 1421 C C . VAL A 1 202 ? -42.851 14.728 18.542 1.00 75.75 202 VAL A C 1
ATOM 1423 O O . VAL A 1 202 ? -42.249 15.535 19.256 1.00 75.75 202 VAL A O 1
ATOM 1426 N N . ALA A 1 203 ? -43.498 13.678 19.050 1.00 76.38 203 ALA A N 1
ATOM 1427 C CA . ALA A 1 203 ? -43.499 13.354 20.472 1.00 76.38 203 ALA A CA 1
ATOM 1428 C C . ALA A 1 203 ? -42.081 13.032 20.974 1.00 76.38 203 ALA A C 1
ATOM 1430 O O . ALA A 1 203 ? -41.660 13.538 22.021 1.00 76.38 203 ALA A O 1
ATOM 1431 N N . ALA A 1 204 ? -41.318 12.248 20.206 1.00 77.50 204 ALA A N 1
ATOM 1432 C CA . ALA A 1 204 ? -39.937 11.904 20.522 1.00 77.50 204 ALA A CA 1
ATOM 1433 C C . ALA A 1 204 ? -39.020 13.139 20.531 1.00 77.50 204 ALA A C 1
ATOM 1435 O O . ALA A 1 204 ? -38.238 13.299 21.468 1.00 77.50 204 ALA A O 1
ATOM 1436 N N . GLU A 1 205 ? -39.146 14.044 19.556 1.00 79.19 205 GLU A N 1
ATOM 1437 C CA . GLU A 1 205 ? -38.406 15.315 19.524 1.00 79.19 205 GLU A CA 1
ATOM 1438 C C . GLU A 1 205 ? -38.785 16.221 20.704 1.00 79.19 205 GLU A C 1
ATOM 1440 O O . GLU A 1 205 ? -37.908 16.752 21.388 1.00 79.19 205 GLU A O 1
ATOM 1445 N N . GLY A 1 206 ? -40.081 16.364 20.999 1.00 77.69 206 GLY A N 1
ATOM 1446 C CA . GLY A 1 206 ? -40.556 17.164 22.128 1.00 77.69 206 GLY A CA 1
ATOM 1447 C C . GLY A 1 206 ? -39.966 16.689 23.457 1.00 77.69 206 GLY A C 1
ATOM 1448 O O . GLY A 1 206 ? -39.486 17.499 24.256 1.00 77.69 206 GLY A O 1
ATOM 1449 N N . ILE A 1 207 ? -39.925 15.371 23.667 1.00 76.88 207 ILE A N 1
ATOM 1450 C CA . ILE A 1 207 ? -39.340 14.757 24.865 1.00 76.88 207 ILE A CA 1
ATOM 1451 C C . ILE A 1 207 ? -37.813 14.842 24.854 1.00 76.88 207 ILE A C 1
ATOM 1453 O O . ILE A 1 207 ? -37.228 15.159 25.890 1.00 76.88 207 ILE A O 1
ATOM 1457 N N . HIS A 1 208 ? -37.163 14.640 23.706 1.00 76.19 208 HIS A N 1
ATOM 1458 C CA . HIS A 1 208 ? -35.719 14.820 23.550 1.00 76.19 208 HIS A CA 1
ATOM 1459 C C . HIS A 1 208 ? -35.290 16.233 23.970 1.00 76.19 208 HIS A C 1
ATOM 1461 O O . HIS A 1 208 ? -34.397 16.396 24.804 1.00 76.19 208 HIS A O 1
ATOM 1467 N N . GLN A 1 209 ? -35.985 17.257 23.473 1.00 79.12 209 GLN A N 1
ATOM 1468 C CA . GLN A 1 209 ? -35.718 18.655 23.812 1.00 79.12 209 GLN A CA 1
ATOM 1469 C C . GLN A 1 209 ? -36.066 18.972 25.272 1.00 79.12 209 GLN A C 1
ATOM 1471 O O . GLN A 1 209 ? -35.328 19.711 25.929 1.00 79.12 209 GLN A O 1
ATOM 1476 N N . LEU A 1 210 ? -37.141 18.385 25.814 1.00 77.81 210 LEU A N 1
ATOM 1477 C CA . LEU A 1 210 ? -37.526 18.541 27.221 1.00 77.81 210 LEU A CA 1
ATOM 1478 C C . LEU A 1 210 ? -36.447 17.987 28.163 1.00 77.81 210 LEU A C 1
ATOM 1480 O O . LEU A 1 210 ? -36.029 18.675 29.095 1.00 77.81 210 LEU A O 1
ATOM 1484 N N . VAL A 1 211 ? -35.962 16.770 27.897 1.00 73.06 211 VAL A N 1
ATOM 1485 C CA . VAL A 1 211 ? -34.872 16.129 28.652 1.00 73.06 211 VAL A CA 1
ATOM 1486 C C . VAL A 1 211 ? -33.559 16.893 28.469 1.00 73.06 211 VAL A C 1
ATOM 1488 O O . VAL A 1 211 ? -32.812 17.068 29.432 1.00 73.06 211 VAL A O 1
ATOM 1491 N N . GLY A 1 212 ? -33.307 17.421 27.268 1.00 73.25 212 GLY A N 1
ATOM 1492 C CA . GLY A 1 212 ? -32.189 18.321 26.976 1.00 73.25 212 GLY A CA 1
ATOM 1493 C C . GLY A 1 212 ? -32.264 19.685 27.679 1.00 73.25 212 GLY A C 1
ATOM 1494 O O . GLY A 1 212 ? -31.334 20.482 27.560 1.00 73.25 212 GLY A O 1
ATOM 1495 N N . GLY A 1 213 ? -33.344 19.974 28.418 1.00 78.06 213 GLY A N 1
ATOM 1496 C CA . GLY A 1 213 ? -33.552 21.232 29.140 1.00 78.06 213 GLY A CA 1
ATOM 1497 C C . GLY A 1 213 ? -34.002 22.398 28.254 1.00 78.06 213 GLY A C 1
ATOM 1498 O O . GLY A 1 213 ? -34.066 23.540 28.714 1.00 78.06 213 GLY A O 1
ATOM 1499 N N . ASN A 1 214 ? -34.331 22.132 26.991 1.00 77.44 214 ASN A N 1
ATOM 1500 C CA . ASN A 1 214 ? -34.758 23.127 26.021 1.00 77.44 214 ASN A CA 1
ATOM 1501 C C . ASN A 1 214 ? -36.289 23.244 25.984 1.00 77.44 214 ASN A C 1
ATOM 1503 O O . ASN A 1 214 ? -36.950 22.825 25.034 1.00 77.44 214 ASN A O 1
ATOM 1507 N N . LEU A 1 215 ? -36.852 23.856 27.031 1.00 76.50 215 LEU A N 1
ATOM 1508 C CA . LEU A 1 215 ? -38.304 24.032 27.199 1.00 76.50 215 LEU A CA 1
ATOM 1509 C C . LEU A 1 215 ? -38.971 24.819 26.056 1.00 76.50 215 LEU A C 1
ATOM 1511 O O . LEU A 1 215 ? -40.150 24.630 25.771 1.00 76.50 215 LEU A O 1
ATOM 1515 N N . ALA A 1 216 ? -38.225 25.714 25.403 1.00 71.44 216 ALA A N 1
ATOM 1516 C CA . ALA A 1 216 ? -38.733 26.484 24.271 1.00 71.44 216 ALA A CA 1
ATOM 1517 C C . ALA A 1 216 ? -38.928 25.598 23.030 1.00 71.44 216 ALA A C 1
ATOM 1519 O O . ALA A 1 216 ? -39.938 25.724 22.345 1.00 71.44 216 ALA A O 1
ATOM 1520 N N . ARG A 1 217 ? -37.995 24.671 22.767 1.00 70.06 217 ARG A N 1
ATOM 1521 C CA . ARG A 1 217 ? -38.063 23.758 21.614 1.00 70.06 217 ARG A CA 1
ATOM 1522 C C . ARG A 1 217 ? -38.901 22.510 21.896 1.00 70.06 217 ARG A C 1
ATOM 1524 O O . ARG A 1 217 ? -39.492 21.980 20.967 1.00 70.06 217 ARG A O 1
ATOM 1531 N N . SER A 1 218 ? -39.067 22.103 23.158 1.00 67.75 218 SER A N 1
ATOM 1532 C CA . SER A 1 218 ? -40.039 21.056 23.513 1.00 67.75 218 SER A CA 1
ATOM 1533 C C . SER A 1 218 ? -41.483 21.475 23.210 1.00 67.75 218 SER A C 1
ATOM 1535 O O . SER A 1 218 ? -42.313 20.631 22.890 1.00 67.75 218 SER A O 1
ATOM 1537 N N . GLY A 1 219 ? -41.783 22.780 23.273 1.00 64.44 219 GLY A N 1
ATOM 1538 C CA . GLY A 1 219 ? -43.077 23.344 22.873 1.00 64.44 219 GLY A CA 1
ATOM 1539 C C . GLY A 1 219 ? -43.300 23.388 21.358 1.00 64.44 219 GLY A C 1
ATOM 1540 O O . GLY A 1 219 ? -44.446 23.449 20.923 1.00 64.44 219 GLY A O 1
ATOM 1541 N N . ALA A 1 220 ? -42.238 23.288 20.549 1.00 61.06 220 ALA A N 1
ATOM 1542 C CA . ALA A 1 220 ? -42.359 23.263 19.094 1.00 61.06 220 ALA A CA 1
ATOM 1543 C C . ALA A 1 220 ? -43.124 22.020 18.612 1.00 61.06 220 ALA A C 1
ATOM 1545 O O . ALA A 1 220 ? -43.826 22.100 17.617 1.00 61.06 220 ALA A O 1
ATOM 1546 N N . ALA A 1 221 ? -43.093 20.906 19.354 1.00 59.72 221 ALA A N 1
ATOM 1547 C CA . ALA A 1 221 ? -43.929 19.737 19.074 1.00 59.72 221 ALA A CA 1
ATOM 1548 C C . ALA A 1 221 ? -45.441 20.051 19.114 1.00 59.72 221 ALA A C 1
ATOM 1550 O O . ALA A 1 221 ? -46.205 19.572 18.277 1.00 59.72 221 ALA A O 1
ATOM 1551 N N . LEU A 1 222 ? -45.866 20.917 20.042 1.00 60.69 222 LEU A N 1
ATOM 1552 C CA . LEU A 1 222 ? -47.244 21.412 20.138 1.00 60.69 222 LEU A CA 1
ATOM 1553 C C . LEU A 1 222 ? -47.564 22.413 19.018 1.00 60.69 222 LEU A C 1
ATOM 1555 O O . LEU A 1 222 ? -48.686 22.452 18.520 1.00 60.69 222 LEU A O 1
ATOM 1559 N N . GLU A 1 223 ? -46.574 23.204 18.605 1.00 61.38 223 GLU A N 1
ATOM 1560 C CA . GLU A 1 223 ? -46.701 24.132 17.481 1.00 61.38 223 GLU A CA 1
ATOM 1561 C C . GLU A 1 223 ? -46.875 23.372 16.161 1.00 61.38 223 GLU A C 1
ATOM 1563 O O . GLU A 1 223 ? -47.782 23.702 15.412 1.00 61.38 223 GLU A O 1
ATOM 1568 N N . ILE A 1 224 ? -46.143 22.273 15.934 1.00 61.62 224 ILE A N 1
ATOM 1569 C CA . ILE A 1 224 ? -46.331 21.370 14.781 1.00 61.62 224 ILE A CA 1
ATOM 1570 C C . ILE A 1 224 ? -47.762 20.825 14.728 1.00 61.62 224 ILE A C 1
ATOM 1572 O O . ILE A 1 224 ? -48.365 20.798 13.656 1.00 61.62 224 ILE A O 1
ATOM 1576 N N . ALA A 1 225 ? -48.319 20.427 15.876 1.00 56.47 225 ALA A N 1
ATOM 1577 C CA . ALA A 1 225 ? -49.696 19.944 15.966 1.00 56.47 225 ALA A CA 1
ATOM 1578 C C . ALA A 1 225 ? -50.736 21.047 15.678 1.00 56.47 225 ALA A C 1
ATOM 1580 O O . ALA A 1 225 ? -51.807 20.755 15.151 1.00 56.47 225 ALA A O 1
ATOM 1581 N N . GLN A 1 226 ? -50.430 22.313 15.990 1.00 53.16 226 GLN A N 1
ATOM 1582 C CA . GLN A 1 226 ? -51.336 23.451 15.778 1.00 53.16 226 GLN A CA 1
ATOM 1583 C C . GLN A 1 226 ? -51.208 24.110 14.397 1.00 53.16 226 GLN A C 1
ATOM 1585 O O . GLN A 1 226 ? -52.210 24.554 13.838 1.00 53.16 226 GLN A O 1
ATOM 1590 N N . SER A 1 227 ? -49.996 24.223 13.852 1.00 57.75 227 SER A N 1
ATOM 1591 C CA . SER A 1 227 ? -49.703 24.941 12.605 1.00 57.75 227 SER A CA 1
ATOM 1592 C C . SER A 1 227 ? -49.427 24.015 11.419 1.00 57.75 227 SER A C 1
ATOM 1594 O O . SER A 1 227 ? -49.409 24.484 10.280 1.00 57.75 227 SER A O 1
ATOM 1596 N N . GLY A 1 228 ? -49.184 22.721 11.661 1.00 53.56 228 GLY A N 1
ATOM 1597 C CA . GLY A 1 228 ? -48.799 21.743 10.639 1.00 53.56 228 GLY A CA 1
ATOM 1598 C C . GLY A 1 228 ? -47.384 21.936 10.078 1.00 53.56 228 GLY A C 1
ATOM 1599 O O . GLY A 1 228 ? -47.011 21.261 9.118 1.00 53.56 228 GLY A O 1
ATOM 1600 N N . THR A 1 229 ? -46.589 22.856 10.634 1.00 53.44 229 THR A N 1
ATOM 1601 C CA . THR A 1 229 ? -45.229 23.151 10.158 1.00 53.44 229 THR A CA 1
ATOM 1602 C C . THR A 1 229 ? -44.194 22.407 10.993 1.00 53.44 229 THR A C 1
ATOM 1604 O O . THR A 1 229 ? -43.946 22.791 12.133 1.00 53.44 229 THR A O 1
ATOM 1607 N N . VAL A 1 230 ? -43.573 21.370 10.424 1.00 55.50 230 VAL A N 1
ATOM 1608 C CA . VAL A 1 230 ? -42.455 20.639 11.052 1.00 55.50 230 VAL A CA 1
ATOM 1609 C C . VAL A 1 230 ? -41.159 21.460 10.934 1.00 55.50 230 VAL A C 1
ATOM 1611 O O . VAL A 1 230 ? -40.933 22.052 9.878 1.00 55.50 230 VAL A O 1
ATOM 1614 N N . PRO A 1 231 ? -40.318 21.523 11.985 1.00 62.50 231 PRO A N 1
ATOM 1615 C CA . PRO A 1 231 ? -38.988 22.121 11.935 1.00 62.50 231 PRO A CA 1
ATOM 1616 C C . PRO A 1 231 ? -38.105 21.503 10.847 1.00 62.50 231 PRO A C 1
ATOM 1618 O O . PRO A 1 231 ? -38.203 20.309 10.575 1.00 62.50 231 PRO A O 1
ATOM 1621 N N . ASP A 1 232 ? -37.200 22.306 10.282 1.00 59.78 232 ASP A N 1
ATOM 1622 C CA . ASP A 1 232 ? -36.288 21.865 9.216 1.00 59.78 232 ASP A CA 1
ATOM 1623 C C . ASP A 1 232 ? -35.311 20.765 9.681 1.00 59.78 232 ASP A C 1
ATOM 1625 O O . ASP A 1 232 ? -34.965 19.890 8.890 1.00 59.78 232 ASP A O 1
ATOM 1629 N N . ASP A 1 233 ? -34.929 20.771 10.968 1.00 65.75 233 ASP A N 1
ATOM 1630 C CA . ASP A 1 233 ? -34.017 19.799 11.582 1.00 65.75 233 ASP A CA 1
ATOM 1631 C C . ASP A 1 233 ? -34.572 19.258 12.914 1.00 65.75 233 ASP A C 1
ATOM 1633 O O . ASP A 1 233 ? -34.963 20.018 13.813 1.00 65.75 233 ASP A O 1
ATOM 1637 N N . LEU A 1 234 ? -34.558 17.929 13.045 1.00 73.00 234 LEU A N 1
ATOM 1638 C CA . LEU A 1 234 ? -34.906 17.188 14.260 1.00 73.00 234 LEU A CA 1
ATOM 1639 C C . LEU A 1 234 ? -33.619 16.694 14.926 1.00 73.00 234 LEU A C 1
ATOM 1641 O O . LEU A 1 234 ? -32.797 16.044 14.279 1.00 73.00 234 LEU A O 1
ATOM 1645 N N . ASP A 1 235 ? -33.434 16.975 16.213 1.00 73.38 235 ASP A N 1
ATOM 1646 C CA . ASP A 1 235 ? -32.197 16.616 16.916 1.00 73.38 235 ASP A CA 1
ATOM 1647 C C . ASP A 1 235 ? -32.248 15.175 17.452 1.00 73.38 235 ASP A C 1
ATOM 1649 O O . ASP A 1 235 ? -31.201 14.546 17.635 1.00 73.38 235 ASP A O 1
ATOM 1653 N N . VAL A 1 236 ? -33.450 14.615 17.646 1.00 76.06 236 VAL A N 1
ATOM 1654 C CA . VAL A 1 236 ? -33.655 13.263 18.193 1.00 76.06 236 VAL A CA 1
ATOM 1655 C C . VAL A 1 236 ? -32.925 12.177 17.390 1.00 76.06 236 VAL A C 1
ATOM 1657 O O . VAL A 1 236 ? -32.397 11.224 17.972 1.00 76.06 236 VAL A O 1
ATOM 1660 N N . VAL A 1 237 ? -32.795 12.357 16.070 1.00 71.81 237 VAL A N 1
ATOM 1661 C CA . VAL A 1 237 ? -32.068 11.436 15.172 1.00 71.81 237 VAL A CA 1
ATOM 1662 C C . VAL A 1 237 ? -30.545 11.500 15.327 1.00 71.81 237 VAL A C 1
ATOM 1664 O O . VAL A 1 237 ? -29.844 10.606 14.860 1.00 71.81 237 VAL A O 1
ATOM 1667 N N . SER A 1 238 ? -30.029 12.522 16.012 1.00 66.62 238 SER A N 1
ATOM 1668 C CA . SER A 1 238 ? -28.598 12.769 16.226 1.00 66.62 238 SER A CA 1
ATOM 1669 C C . SER A 1 238 ? -28.167 12.530 17.678 1.00 66.62 238 SER A C 1
ATOM 1671 O O . SER A 1 238 ? -27.164 13.088 18.126 1.00 66.62 238 SER A O 1
ATOM 1673 N N . THR A 1 239 ? -28.912 11.716 18.436 1.00 64.31 239 THR A N 1
ATOM 1674 C CA . THR A 1 239 ? -28.616 11.454 19.854 1.00 64.31 239 THR A CA 1
ATOM 1675 C C . THR A 1 239 ? -27.215 10.834 20.015 1.00 64.31 239 THR A C 1
ATOM 1677 O O . THR A 1 239 ? -26.982 9.722 19.531 1.00 64.31 239 THR A O 1
ATOM 1680 N N . PRO A 1 240 ? -26.266 11.503 20.705 1.00 61.94 240 PRO A N 1
ATOM 1681 C CA . PRO A 1 240 ? -24.914 10.981 20.875 1.00 61.94 240 PRO A CA 1
ATOM 1682 C C . PRO A 1 240 ? -24.920 9.705 21.722 1.00 61.94 240 PRO A C 1
ATOM 1684 O O . PRO A 1 240 ? -25.387 9.706 22.863 1.00 61.94 240 PRO A O 1
ATOM 1687 N N . VAL A 1 241 ? -24.357 8.618 21.194 1.00 67.56 241 VAL A N 1
ATOM 1688 C CA . VAL A 1 241 ? -24.181 7.371 21.949 1.00 67.56 241 VAL A CA 1
ATOM 1689 C C . VAL A 1 241 ? -23.018 7.548 22.924 1.00 67.56 241 VAL A C 1
ATOM 1691 O O . VAL A 1 241 ? -21.889 7.809 22.508 1.00 67.56 241 VAL A O 1
ATOM 1694 N N . ARG A 1 242 ? -23.277 7.414 24.232 1.00 76.81 242 ARG A N 1
ATOM 1695 C CA . ARG A 1 242 ? -22.201 7.355 25.235 1.00 76.81 242 ARG A CA 1
ATOM 1696 C C . ARG A 1 242 ? -21.427 6.046 25.100 1.00 76.81 242 ARG A C 1
ATOM 1698 O O . ARG A 1 242 ? -22.016 4.991 24.851 1.00 76.81 242 ARG A O 1
ATOM 1705 N N . GLY A 1 243 ? -20.117 6.125 25.269 1.00 84.69 243 GLY A N 1
ATOM 1706 C CA . GLY A 1 243 ? -19.230 4.979 25.184 1.00 84.69 243 GLY A CA 1
ATOM 1707 C C . GLY A 1 243 ? -17.794 5.350 25.512 1.00 84.69 243 GLY A C 1
ATOM 1708 O O . GLY A 1 243 ? -17.492 6.484 25.896 1.00 84.69 243 GLY A O 1
ATOM 1709 N N . TYR A 1 244 ? -16.907 4.382 25.338 1.00 87.50 244 TYR A N 1
ATOM 1710 C CA . TYR A 1 244 ? -15.475 4.540 25.549 1.00 87.50 244 TYR A CA 1
ATOM 1711 C C . TYR A 1 244 ? -14.687 4.035 24.351 1.00 87.50 244 TYR A C 1
ATOM 1713 O O . TYR A 1 244 ? -15.131 3.172 23.598 1.00 87.50 244 TYR A O 1
ATOM 1721 N N . ASP A 1 245 ? -13.477 4.554 24.208 1.00 89.06 245 ASP A N 1
ATOM 1722 C CA . ASP A 1 245 ? -12.649 4.274 23.051 1.00 89.06 245 ASP A CA 1
ATOM 1723 C C . ASP A 1 245 ? -11.695 3.099 23.288 1.00 89.06 245 ASP A C 1
ATOM 1725 O O . ASP A 1 245 ? -11.059 2.964 24.344 1.00 89.06 245 ASP A O 1
ATOM 1729 N N . ILE A 1 246 ? -11.560 2.278 22.252 1.00 91.88 246 ILE A N 1
ATOM 1730 C CA . ILE A 1 246 ? -10.478 1.314 22.066 1.00 91.88 246 ILE A CA 1
ATOM 1731 C C . ILE A 1 246 ? -9.731 1.659 20.778 1.00 91.88 246 ILE A C 1
ATOM 1733 O O . ILE A 1 246 ? -10.297 2.210 19.835 1.00 91.88 246 ILE A O 1
ATOM 1737 N N . THR A 1 247 ? -8.435 1.371 20.731 1.00 93.69 247 THR A N 1
ATOM 1738 C CA . THR A 1 247 ? -7.613 1.606 19.536 1.00 93.69 247 THR A CA 1
ATOM 1739 C C . THR A 1 247 ? -7.228 0.277 18.916 1.00 93.69 247 THR A C 1
ATOM 1741 O O . THR A 1 247 ? -6.680 -0.570 19.610 1.00 93.69 247 THR A O 1
ATOM 1744 N N . HIS A 1 248 ? -7.430 0.113 17.614 1.00 95.12 248 HIS A N 1
ATOM 1745 C CA . HIS A 1 248 ? -6.929 -1.035 16.864 1.00 95.12 248 HIS A CA 1
ATOM 1746 C C . HIS A 1 248 ? -5.719 -0.636 16.035 1.00 95.12 248 HIS A C 1
ATOM 1748 O O . HIS A 1 248 ? -5.661 0.463 15.477 1.00 95.12 248 HIS A O 1
ATOM 1754 N N . ARG A 1 249 ? -4.748 -1.542 15.947 1.00 96.12 249 ARG A N 1
ATOM 1755 C CA . ARG A 1 249 ? -3.547 -1.407 15.126 1.00 96.12 249 ARG A CA 1
ATOM 1756 C C . ARG A 1 249 ? -3.312 -2.700 14.370 1.00 96.12 249 ARG A C 1
ATOM 1758 O O . ARG A 1 249 ? -3.207 -3.765 14.976 1.00 96.12 249 ARG A O 1
ATOM 1765 N N . VAL A 1 250 ? -3.185 -2.592 13.054 1.00 97.25 250 VAL A N 1
ATOM 1766 C CA . VAL A 1 250 ? -2.869 -3.721 12.176 1.00 97.25 250 VAL A CA 1
ATOM 1767 C C . VAL A 1 250 ? -1.440 -3.558 11.682 1.00 97.25 250 VAL A C 1
ATOM 1769 O O . VAL A 1 250 ? -1.103 -2.576 11.017 1.00 97.25 250 VAL A O 1
ATOM 1772 N N . LEU A 1 251 ? -0.586 -4.513 12.036 1.00 95.81 251 LEU A N 1
ATOM 1773 C CA . LEU A 1 251 ? 0.851 -4.472 11.804 1.00 95.81 251 LEU A CA 1
ATOM 1774 C C . LEU A 1 251 ? 1.304 -5.698 11.007 1.00 95.81 251 LEU A C 1
ATOM 1776 O O . LEU A 1 251 ? 0.845 -6.817 11.235 1.00 95.81 251 LEU A O 1
ATOM 1780 N N . VAL A 1 252 ? 2.284 -5.508 10.132 1.00 93.31 252 VAL A N 1
ATOM 1781 C CA . VAL A 1 252 ? 3.073 -6.599 9.548 1.00 93.31 252 VAL A CA 1
ATOM 1782 C C . VAL A 1 252 ? 4.427 -6.577 10.227 1.00 93.31 252 VAL A C 1
ATOM 1784 O O . VAL A 1 252 ? 5.118 -5.564 10.155 1.00 93.31 252 VAL A O 1
ATOM 1787 N N . VAL A 1 253 ? 4.827 -7.667 10.880 1.00 89.38 253 VAL A N 1
ATOM 1788 C CA . VAL A 1 253 ? 6.132 -7.743 11.552 1.00 89.38 253 VAL A CA 1
ATOM 1789 C C . VAL A 1 253 ? 6.911 -8.967 11.099 1.00 89.38 253 VAL A C 1
ATOM 1791 O O . VAL A 1 253 ? 6.369 -10.060 10.948 1.00 89.38 253 VAL A O 1
ATOM 1794 N N . GLY A 1 254 ? 8.208 -8.790 10.907 1.00 82.19 254 GLY A N 1
ATOM 1795 C CA . GLY A 1 254 ? 9.168 -9.847 10.638 1.00 82.19 254 GLY A CA 1
ATOM 1796 C C . GLY A 1 254 ? 10.276 -9.870 11.682 1.00 82.19 254 GLY A C 1
ATOM 1797 O O . GLY A 1 254 ? 10.410 -8.963 12.513 1.00 82.19 254 GLY A O 1
ATOM 1798 N N . ASP A 1 255 ? 11.078 -10.928 11.622 1.00 75.25 255 ASP A N 1
ATOM 1799 C CA . ASP A 1 255 ? 12.318 -11.002 12.387 1.00 75.25 255 ASP A CA 1
ATOM 1800 C C . ASP A 1 255 ? 13.334 -9.960 11.881 1.00 75.25 255 ASP A C 1
ATOM 1802 O O . ASP A 1 255 ? 13.310 -9.507 10.737 1.00 75.25 255 ASP A O 1
ATOM 1806 N N . THR A 1 256 ? 14.259 -9.587 12.753 1.00 65.50 256 THR A N 1
ATOM 1807 C CA . THR A 1 256 ? 15.337 -8.631 12.481 1.00 65.50 256 THR A CA 1
ATOM 1808 C C . THR A 1 256 ? 16.419 -9.184 11.553 1.00 65.50 256 THR A C 1
ATOM 1810 O O . THR A 1 256 ? 17.188 -8.396 10.984 1.00 65.50 256 THR A O 1
ATOM 1813 N N . ALA A 1 257 ? 16.484 -10.510 11.390 1.00 65.38 257 ALA A N 1
ATOM 1814 C CA . ALA A 1 257 ? 17.371 -11.191 10.458 1.00 65.38 257 ALA A CA 1
ATOM 1815 C C . ALA A 1 257 ? 16.744 -11.242 9.055 1.00 65.38 257 ALA A C 1
ATOM 1817 O O . ALA A 1 257 ? 15.694 -11.846 8.850 1.00 65.38 257 ALA A O 1
ATOM 1818 N N . ALA A 1 258 ? 17.404 -10.628 8.070 1.00 60.56 258 ALA A N 1
ATOM 1819 C CA . ALA A 1 258 ? 16.982 -10.719 6.675 1.00 60.56 258 ALA A CA 1
ATOM 1820 C C . ALA A 1 258 ? 17.282 -12.128 6.136 1.00 60.56 258 ALA A C 1
ATOM 1822 O O . ALA A 1 258 ? 18.446 -12.526 6.080 1.00 60.56 258 ALA A O 1
ATOM 1823 N N . ALA A 1 259 ? 16.255 -12.884 5.738 1.00 58.19 259 ALA A N 1
ATOM 1824 C CA . ALA A 1 259 ? 16.447 -14.186 5.104 1.00 58.19 259 ALA A CA 1
ATOM 1825 C C . ALA A 1 259 ? 15.350 -14.523 4.081 1.00 58.19 259 ALA A C 1
ATOM 1827 O O . ALA A 1 259 ? 14.333 -15.122 4.414 1.00 58.19 259 ALA A O 1
ATOM 1828 N N . ALA A 1 260 ? 15.632 -14.190 2.823 1.00 55.34 260 ALA A N 1
ATOM 1829 C CA . ALA A 1 260 ? 15.490 -15.054 1.650 1.00 55.34 260 ALA A CA 1
ATOM 1830 C C . ALA A 1 260 ? 16.264 -14.364 0.510 1.00 55.34 260 ALA A C 1
ATOM 1832 O O . ALA A 1 260 ? 15.935 -13.222 0.188 1.00 55.34 260 ALA A O 1
ATOM 1833 N N . PRO A 1 261 ? 17.313 -14.965 -0.084 1.00 63.12 261 PRO A N 1
ATOM 1834 C CA . PRO A 1 261 ? 17.883 -14.397 -1.292 1.00 63.12 261 PRO A CA 1
ATOM 1835 C C . PRO A 1 261 ? 16.859 -14.592 -2.411 1.00 63.12 261 PRO A C 1
ATOM 1837 O O . PRO A 1 261 ? 16.661 -15.706 -2.899 1.00 63.12 261 PRO A O 1
ATOM 1840 N N . TRP A 1 262 ? 16.197 -13.503 -2.798 1.00 76.62 262 TRP A N 1
ATOM 1841 C CA . TRP A 1 262 ? 15.558 -13.417 -4.102 1.00 76.62 262 TRP A CA 1
ATOM 1842 C C . TRP A 1 262 ? 16.592 -13.848 -5.155 1.00 76.62 262 TRP A C 1
ATOM 1844 O O . TRP A 1 262 ? 17.761 -13.465 -5.035 1.00 76.62 262 TRP A O 1
ATOM 1854 N N . PRO A 1 263 ? 16.239 -14.677 -6.149 1.00 68.69 263 PRO A N 1
ATOM 1855 C CA . PRO A 1 263 ? 17.203 -15.199 -7.111 1.00 68.69 263 PRO A CA 1
ATOM 1856 C C . PRO A 1 263 ? 17.581 -14.140 -8.165 1.00 68.69 263 PRO A C 1
ATOM 1858 O O . PRO A 1 263 ? 17.458 -14.382 -9.363 1.00 68.69 263 PRO A O 1
ATOM 1861 N N . SER A 1 264 ? 18.053 -12.972 -7.726 1.00 66.88 264 SER A N 1
ATOM 1862 C CA . SER A 1 264 ? 18.706 -11.955 -8.548 1.00 66.88 264 SER A CA 1
ATOM 1863 C C . SER A 1 264 ? 20.229 -12.070 -8.418 1.00 66.88 264 SER A C 1
ATOM 1865 O O . SER A 1 264 ? 20.775 -12.507 -7.404 1.00 66.88 264 SER A O 1
ATOM 1867 N N . THR A 1 265 ? 20.947 -11.702 -9.477 1.00 63.03 265 THR A N 1
ATOM 1868 C CA . THR A 1 265 ? 22.419 -11.726 -9.515 1.00 63.03 265 THR A CA 1
ATOM 1869 C C . THR A 1 265 ? 23.053 -10.536 -8.789 1.00 63.03 265 THR A C 1
ATOM 1871 O O . THR A 1 265 ? 24.250 -10.563 -8.502 1.00 63.03 265 THR A O 1
ATOM 1874 N N . SER A 1 266 ? 22.288 -9.483 -8.486 1.00 68.25 266 SER A N 1
ATOM 1875 C CA . SER A 1 266 ? 22.720 -8.317 -7.706 1.00 68.25 266 SER A CA 1
ATOM 1876 C C . SER A 1 266 ? 21.508 -7.603 -7.090 1.00 68.25 266 SER A C 1
ATOM 1878 O O . SER A 1 266 ? 20.529 -7.395 -7.808 1.00 68.25 266 SER A O 1
ATOM 1880 N N . PRO A 1 267 ? 21.556 -7.198 -5.805 1.00 73.19 267 PRO A N 1
ATOM 1881 C CA . PRO A 1 267 ? 20.477 -6.432 -5.185 1.00 73.19 267 PRO A CA 1
ATOM 1882 C C . PRO A 1 267 ? 20.277 -5.076 -5.867 1.00 73.19 267 PRO A C 1
ATOM 1884 O O . PRO A 1 267 ? 21.249 -4.403 -6.228 1.00 73.19 267 PRO A O 1
ATOM 1887 N N . GLY A 1 268 ? 19.021 -4.645 -5.986 1.00 81.75 268 GLY A N 1
ATOM 1888 C CA . GLY A 1 268 ? 18.695 -3.290 -6.430 1.00 81.75 268 GLY A CA 1
ATOM 1889 C C . GLY A 1 268 ? 19.128 -2.229 -5.406 1.00 81.75 268 GLY A C 1
ATOM 1890 O O . GLY A 1 268 ? 19.506 -2.534 -4.268 1.00 81.75 268 GLY A O 1
ATOM 1891 N N . VAL A 1 269 ? 19.034 -0.945 -5.774 1.00 87.44 269 VAL A N 1
ATOM 1892 C CA . VAL A 1 269 ? 19.366 0.166 -4.856 1.00 87.44 269 VAL A CA 1
ATOM 1893 C C . VAL A 1 269 ? 18.493 0.105 -3.599 1.00 87.44 269 VAL A C 1
ATOM 1895 O O . VAL A 1 269 ? 19.016 0.179 -2.490 1.00 87.44 269 VAL A O 1
ATOM 1898 N N . ILE A 1 270 ? 17.183 -0.112 -3.761 1.00 88.88 270 ILE A N 1
ATOM 1899 C CA . ILE A 1 270 ? 16.234 -0.227 -2.642 1.00 88.88 270 ILE A CA 1
ATOM 1900 C C . ILE A 1 270 ? 16.595 -1.416 -1.740 1.00 88.88 270 ILE A C 1
ATOM 1902 O O . ILE A 1 270 ? 16.662 -1.252 -0.525 1.00 88.88 270 ILE A O 1
ATOM 1906 N N . GLY A 1 271 ? 16.905 -2.581 -2.319 1.00 87.69 271 GLY A N 1
ATOM 1907 C CA . GLY A 1 271 ? 17.306 -3.763 -1.548 1.00 87.69 271 GLY A CA 1
ATOM 1908 C C . GLY A 1 271 ? 18.639 -3.601 -0.812 1.00 87.69 271 GLY A C 1
ATOM 1909 O O . GLY A 1 271 ? 18.847 -4.209 0.234 1.00 87.69 271 GLY A O 1
ATOM 1910 N N . THR A 1 272 ? 19.526 -2.731 -1.301 1.00 88.62 272 THR A N 1
ATOM 1911 C CA . THR A 1 272 ? 20.785 -2.399 -0.613 1.00 88.62 272 THR A CA 1
ATOM 1912 C C . THR A 1 272 ? 20.567 -1.411 0.539 1.00 88.62 272 THR A C 1
ATOM 1914 O O . THR A 1 272 ? 21.226 -1.517 1.577 1.00 88.62 272 THR A O 1
ATOM 1917 N N . VAL A 1 273 ? 19.651 -0.452 0.365 1.00 91.25 273 VAL A N 1
ATOM 1918 C CA . VAL A 1 273 ? 19.267 0.531 1.392 1.00 91.25 273 VAL A CA 1
ATOM 1919 C C . VAL A 1 273 ? 18.534 -0.151 2.546 1.00 91.25 273 VAL A C 1
ATOM 1921 O O . VAL A 1 273 ? 18.872 0.091 3.706 1.00 91.25 273 VAL A O 1
ATOM 1924 N N . ASP A 1 274 ? 17.578 -1.025 2.228 1.00 90.44 274 ASP A N 1
ATOM 1925 C CA . ASP A 1 274 ? 16.804 -1.780 3.209 1.00 90.44 274 ASP A CA 1
ATOM 1926 C C . ASP A 1 274 ? 16.663 -3.266 2.823 1.00 90.44 274 ASP A C 1
ATOM 1928 O O . ASP A 1 274 ? 15.689 -3.682 2.184 1.00 90.44 274 ASP A O 1
ATOM 1932 N N . PRO A 1 275 ? 17.623 -4.104 3.254 1.00 88.00 275 PRO A N 1
ATOM 1933 C CA . PRO A 1 275 ? 17.585 -5.541 2.997 1.00 88.00 275 PRO A CA 1
ATOM 1934 C C . PRO A 1 275 ? 16.410 -6.264 3.664 1.00 88.00 275 PRO A C 1
ATOM 1936 O O . PRO A 1 275 ? 16.022 -7.339 3.210 1.00 88.00 275 PRO A O 1
ATOM 1939 N N . ARG A 1 276 ? 15.848 -5.717 4.753 1.00 88.19 276 ARG A N 1
ATOM 1940 C CA . ARG A 1 276 ? 14.725 -6.351 5.462 1.00 88.19 276 ARG A CA 1
ATOM 1941 C C . ARG A 1 276 ? 13.436 -6.160 4.686 1.00 88.19 276 ARG A C 1
ATOM 1943 O O . ARG A 1 276 ? 12.689 -7.119 4.507 1.00 88.19 276 ARG A O 1
ATOM 1950 N N . TYR A 1 277 ? 13.236 -4.954 4.165 1.00 90.12 277 TYR A N 1
ATOM 1951 C CA . TYR A 1 277 ? 12.131 -4.650 3.268 1.00 90.12 277 TYR A CA 1
ATOM 1952 C C . TYR A 1 277 ? 12.165 -5.520 2.006 1.00 90.12 277 TYR A C 1
ATOM 1954 O O . TYR A 1 277 ? 11.158 -6.137 1.658 1.00 90.12 277 TYR A O 1
ATOM 1962 N N . ALA A 1 278 ? 13.333 -5.658 1.366 1.00 89.94 278 ALA A N 1
ATOM 1963 C CA . ALA A 1 278 ? 13.480 -6.533 0.202 1.00 89.94 278 ALA A CA 1
ATOM 1964 C C . ALA A 1 278 ? 13.225 -8.014 0.531 1.00 89.94 278 ALA A C 1
ATOM 1966 O O . ALA A 1 278 ? 12.537 -8.692 -0.229 1.00 89.94 278 ALA A O 1
ATOM 1967 N N . ALA A 1 279 ? 13.715 -8.510 1.673 1.00 87.62 279 ALA A N 1
ATOM 1968 C CA . ALA A 1 279 ? 13.471 -9.888 2.103 1.00 87.62 279 ALA A CA 1
ATOM 1969 C C . ALA A 1 279 ? 11.987 -10.160 2.408 1.00 87.62 279 ALA A C 1
ATOM 1971 O O . ALA A 1 279 ? 11.482 -11.233 2.084 1.00 87.62 279 ALA A O 1
ATOM 1972 N N . TRP A 1 280 ? 11.278 -9.195 3.000 1.00 90.00 280 TRP A N 1
ATOM 1973 C CA . TRP A 1 280 ? 9.835 -9.300 3.221 1.00 90.00 280 TRP A CA 1
ATOM 1974 C C . TRP A 1 280 ? 9.063 -9.349 1.896 1.00 90.00 280 TRP A C 1
ATOM 1976 O O . TRP A 1 280 ? 8.259 -10.261 1.695 1.00 90.00 280 TRP A O 1
ATOM 1986 N N . LEU A 1 281 ? 9.358 -8.439 0.959 1.00 91.38 281 LEU A N 1
ATOM 1987 C CA . LEU A 1 281 ? 8.742 -8.445 -0.373 1.00 91.38 281 LEU A CA 1
ATOM 1988 C C . LEU A 1 281 ? 9.029 -9.737 -1.146 1.00 91.38 281 LEU A C 1
ATOM 1990 O O . LEU A 1 281 ? 8.136 -10.266 -1.803 1.00 91.38 281 LEU A O 1
ATOM 1994 N N . ALA A 1 282 ? 10.244 -10.277 -1.034 1.00 90.69 282 ALA A N 1
ATOM 1995 C CA . ALA A 1 282 ? 10.610 -11.555 -1.639 1.00 90.69 282 ALA A CA 1
ATOM 1996 C C . ALA A 1 282 ? 9.739 -12.721 -1.139 1.00 90.69 282 ALA A C 1
ATOM 1998 O O . ALA A 1 282 ? 9.573 -13.705 -1.854 1.00 90.69 282 ALA A O 1
ATOM 1999 N N . GLY A 1 283 ? 9.168 -12.617 0.066 1.00 90.06 283 GLY A N 1
ATOM 2000 C CA . GLY A 1 283 ? 8.208 -13.587 0.582 1.00 90.06 283 GLY A CA 1
ATOM 2001 C C . GLY A 1 283 ? 6.823 -13.491 -0.066 1.00 90.06 283 GLY A C 1
ATOM 2002 O O . GLY A 1 283 ? 6.160 -14.517 -0.190 1.00 90.06 283 GLY A O 1
ATOM 2003 N N . LEU A 1 284 ? 6.392 -12.294 -0.476 1.00 92.06 284 LEU A N 1
ATOM 2004 C CA . LEU A 1 284 ? 5.064 -12.047 -1.058 1.00 92.06 284 LEU A CA 1
ATOM 2005 C C . LEU A 1 284 ? 4.976 -12.396 -2.549 1.00 92.06 284 LEU A C 1
ATOM 2007 O O . LEU A 1 284 ? 3.888 -12.630 -3.067 1.00 92.06 284 LEU A O 1
ATOM 2011 N N . LEU A 1 285 ? 6.108 -12.407 -3.248 1.00 93.38 285 LEU A N 1
ATOM 2012 C CA . LEU A 1 285 ? 6.159 -12.663 -4.684 1.00 93.38 285 LEU A CA 1
ATOM 2013 C C . LEU A 1 285 ? 6.523 -14.133 -4.973 1.00 93.38 285 LEU A C 1
ATOM 2015 O O . LEU A 1 285 ? 7.314 -14.727 -4.235 1.00 93.38 285 LEU A O 1
ATOM 2019 N N . PRO A 1 286 ? 5.984 -14.741 -6.048 1.00 92.25 286 PRO A N 1
ATOM 2020 C CA . PRO A 1 286 ? 6.380 -16.087 -6.457 1.00 92.25 286 PRO A CA 1
ATOM 2021 C C . PRO A 1 286 ? 7.839 -16.126 -6.937 1.00 92.25 286 PRO A C 1
ATOM 2023 O O . PRO A 1 286 ? 8.375 -15.127 -7.415 1.00 92.25 286 PRO A O 1
ATOM 2026 N N . ASP A 1 287 ? 8.469 -17.306 -6.870 1.00 91.00 287 ASP A N 1
ATOM 2027 C CA . ASP A 1 287 ? 9.823 -17.513 -7.403 1.00 91.00 287 ASP A CA 1
ATOM 2028 C C . ASP A 1 287 ? 9.864 -17.146 -8.901 1.00 91.00 287 ASP A C 1
ATOM 2030 O O . ASP A 1 287 ? 9.188 -17.800 -9.707 1.00 91.00 287 ASP A O 1
ATOM 2034 N N . PRO A 1 288 ? 10.671 -16.150 -9.315 1.00 92.44 288 PRO A N 1
ATOM 2035 C CA . PRO A 1 288 ? 10.688 -15.669 -10.693 1.00 92.44 288 PRO A CA 1
ATOM 2036 C C . PRO A 1 288 ? 11.234 -16.707 -11.687 1.00 92.44 288 PRO A C 1
ATOM 2038 O O . PRO A 1 288 ? 11.051 -16.548 -12.893 1.00 92.44 288 PRO A O 1
ATOM 2041 N N . ARG A 1 289 ? 11.865 -17.796 -11.226 1.00 92.31 289 ARG A N 1
ATOM 2042 C CA . ARG A 1 289 ? 12.268 -18.927 -12.086 1.00 92.31 289 ARG A CA 1
ATOM 2043 C C . ARG A 1 289 ? 11.089 -19.790 -12.527 1.00 92.31 289 ARG A C 1
ATOM 2045 O O . ARG A 1 289 ? 11.206 -20.520 -13.503 1.00 92.31 289 ARG A O 1
ATOM 2052 N N . ARG A 1 290 ? 9.975 -19.735 -11.791 1.00 92.56 290 ARG A N 1
ATOM 2053 C CA . ARG A 1 290 ? 8.730 -20.451 -12.107 1.00 92.56 290 ARG A CA 1
ATOM 2054 C C . ARG A 1 290 ? 7.775 -19.608 -12.944 1.00 92.56 290 ARG A C 1
ATOM 2056 O O . ARG A 1 290 ? 6.738 -20.117 -13.352 1.00 92.56 290 ARG A O 1
ATOM 2063 N N . VAL A 1 291 ? 8.087 -18.333 -13.161 1.00 94.25 291 VAL A N 1
ATOM 2064 C CA . VAL A 1 291 ? 7.239 -17.385 -13.884 1.00 94.25 291 VAL A CA 1
ATOM 2065 C C . VAL A 1 291 ? 7.758 -17.263 -15.308 1.00 94.25 291 VAL A C 1
ATOM 2067 O O . VAL A 1 291 ? 8.881 -16.809 -15.514 1.00 94.25 291 VAL A O 1
ATOM 2070 N N . HIS A 1 292 ? 6.946 -17.665 -16.280 1.00 94.88 292 HIS A N 1
ATOM 2071 C CA . HIS A 1 292 ? 7.308 -17.720 -17.691 1.00 94.88 292 HIS A CA 1
ATOM 2072 C C . HIS A 1 292 ? 6.578 -16.648 -18.500 1.00 94.88 292 HIS A C 1
ATOM 2074 O O . HIS A 1 292 ? 5.412 -16.332 -18.252 1.00 94.88 292 HIS A O 1
ATOM 2080 N N . LEU A 1 293 ? 7.268 -16.133 -19.511 1.00 94.81 293 LEU A N 1
ATOM 2081 C CA . LEU A 1 293 ? 6.734 -15.237 -20.529 1.00 94.81 293 LEU A CA 1
ATOM 2082 C C . LEU A 1 293 ? 7.324 -15.594 -21.891 1.00 94.81 293 LEU A C 1
ATOM 2084 O O . LEU A 1 293 ? 8.380 -16.219 -21.969 1.00 94.81 293 LEU A O 1
ATOM 2088 N N . GLN A 1 294 ? 6.677 -15.150 -22.961 1.00 95.12 294 GLN A N 1
ATOM 2089 C CA . GLN A 1 294 ? 7.230 -15.267 -24.301 1.00 95.12 294 GLN A CA 1
ATOM 2090 C C . GLN A 1 294 ? 7.526 -13.879 -24.869 1.00 95.12 294 GLN A C 1
ATOM 2092 O O . GLN A 1 294 ? 6.672 -12.991 -24.872 1.00 95.12 294 GLN A O 1
ATOM 2097 N N . ALA A 1 295 ? 8.748 -13.687 -25.355 1.00 95.44 295 ALA A N 1
ATOM 2098 C CA . ALA A 1 295 ? 9.126 -12.528 -26.148 1.00 95.44 295 ALA A CA 1
ATOM 2099 C C . ALA A 1 295 ? 8.916 -12.856 -27.628 1.00 95.44 295 ALA A C 1
ATOM 2101 O O . ALA A 1 295 ? 9.469 -13.834 -28.132 1.00 95.44 295 ALA A O 1
ATOM 2102 N N . VAL A 1 296 ? 8.136 -12.038 -28.328 1.00 94.56 296 VAL A N 1
ATOM 2103 C CA . VAL A 1 296 ? 7.822 -12.221 -29.749 1.00 94.56 296 VAL A CA 1
ATOM 2104 C C . VAL A 1 296 ? 8.323 -11.014 -30.523 1.00 94.56 296 VAL A C 1
ATOM 2106 O O . VAL A 1 296 ? 7.850 -9.896 -30.318 1.00 94.56 296 VAL A O 1
ATOM 2109 N N . ALA A 1 297 ? 9.285 -11.241 -31.409 1.00 93.44 297 ALA A N 1
ATOM 2110 C CA . ALA A 1 297 ? 9.763 -10.240 -32.343 1.00 93.44 297 ALA A CA 1
ATOM 2111 C C . ALA A 1 297 ? 8.893 -10.230 -33.598 1.00 93.44 297 ALA A C 1
ATOM 2113 O O . ALA A 1 297 ? 8.6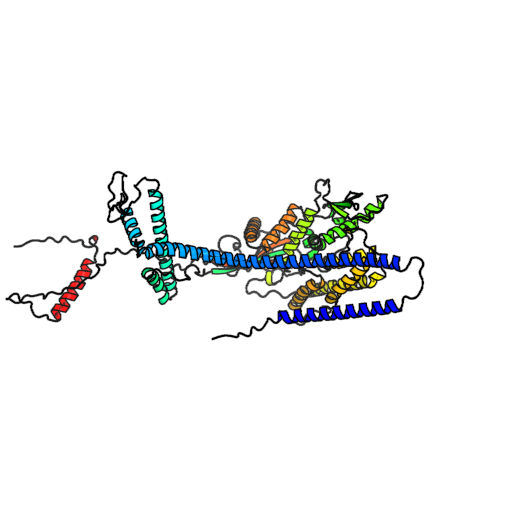32 -11.287 -34.181 1.00 93.44 297 ALA A O 1
ATOM 2114 N N . THR A 1 298 ? 8.474 -9.042 -34.028 1.00 91.06 298 THR A N 1
ATOM 2115 C CA . THR A 1 298 ? 7.653 -8.873 -35.231 1.00 91.06 298 THR A CA 1
ATOM 2116 C C . THR A 1 298 ? 8.344 -8.023 -36.291 1.00 91.06 298 THR A C 1
ATOM 2118 O O . THR A 1 298 ? 9.159 -7.162 -35.962 1.00 91.06 298 THR A O 1
ATOM 2121 N N . ASP A 1 299 ? 7.994 -8.243 -37.555 1.00 85.25 299 ASP A N 1
ATOM 2122 C CA . ASP A 1 299 ? 8.351 -7.354 -38.663 1.00 85.25 299 ASP A CA 1
ATOM 2123 C C . ASP A 1 299 ? 7.451 -6.100 -38.702 1.00 85.25 299 ASP A C 1
ATOM 2125 O O . ASP A 1 299 ? 6.519 -5.947 -37.903 1.00 85.25 299 ASP A O 1
ATOM 2129 N N . ASP A 1 300 ? 7.720 -5.196 -39.649 1.00 79.00 300 ASP A N 1
ATOM 2130 C CA . ASP A 1 300 ? 6.951 -3.958 -39.845 1.00 79.00 300 ASP A CA 1
ATOM 2131 C C . ASP A 1 300 ? 5.490 -4.211 -40.272 1.00 79.00 300 ASP A C 1
ATOM 2133 O O . ASP A 1 300 ? 4.634 -3.340 -40.108 1.00 79.00 300 ASP A O 1
ATOM 2137 N N . ALA A 1 301 ? 5.184 -5.402 -40.800 1.00 79.81 301 ALA A N 1
ATOM 2138 C CA . ALA A 1 301 ? 3.833 -5.836 -41.155 1.00 79.81 301 ALA A CA 1
ATOM 2139 C C . ALA A 1 301 ? 3.108 -6.541 -39.987 1.00 79.81 301 ALA A C 1
ATOM 2141 O O . ALA A 1 301 ? 1.935 -6.899 -40.118 1.00 79.81 301 ALA A O 1
ATOM 2142 N N . GLY A 1 302 ? 3.775 -6.717 -38.840 1.00 78.50 302 GLY A N 1
ATOM 2143 C CA . GLY A 1 302 ? 3.253 -7.398 -37.654 1.00 78.50 302 GLY A CA 1
ATOM 2144 C C . GLY A 1 302 ? 3.363 -8.926 -37.692 1.00 78.50 302 GLY A C 1
ATOM 2145 O O . GLY A 1 302 ? 2.821 -9.588 -36.804 1.00 78.50 302 GLY A O 1
ATOM 2146 N N . GLY A 1 303 ? 4.047 -9.495 -38.686 1.00 85.81 303 GLY A N 1
ATOM 2147 C CA . GLY A 1 303 ? 4.351 -10.922 -38.771 1.00 85.81 303 GLY A CA 1
ATOM 2148 C C . GLY A 1 303 ? 5.403 -11.335 -37.743 1.00 85.81 303 GLY A C 1
ATOM 2149 O O . GLY A 1 303 ? 6.330 -10.581 -37.464 1.00 85.81 303 GLY A O 1
ATOM 2150 N N . VAL A 1 304 ? 5.266 -12.528 -37.158 1.00 89.81 304 VAL A N 1
ATOM 2151 C CA . VAL A 1 304 ? 6.230 -13.058 -36.179 1.00 89.81 304 VAL A CA 1
ATOM 2152 C C . VAL A 1 304 ? 7.501 -13.518 -36.891 1.00 89.81 304 VAL A C 1
ATOM 2154 O O . VAL A 1 304 ? 7.444 -14.391 -37.754 1.00 89.81 304 VAL A O 1
ATOM 2157 N N . VAL A 1 305 ? 8.641 -12.951 -36.496 1.00 89.25 305 VAL A N 1
ATOM 2158 C CA . VAL A 1 305 ? 9.967 -13.245 -37.067 1.00 89.25 305 VAL A CA 1
ATOM 2159 C C . VAL A 1 305 ? 10.757 -14.195 -36.170 1.00 89.25 305 VAL A C 1
ATOM 2161 O O . VAL A 1 305 ? 11.426 -15.099 -36.661 1.00 89.25 305 VAL A O 1
ATOM 2164 N N . ALA A 1 306 ? 10.664 -14.010 -34.852 1.00 90.69 306 ALA A N 1
ATOM 2165 C CA . ALA A 1 306 ? 11.298 -14.871 -33.861 1.00 90.69 306 ALA A CA 1
ATOM 2166 C C . ALA A 1 306 ? 10.486 -14.877 -32.561 1.00 90.69 306 ALA A C 1
ATOM 2168 O O . ALA A 1 306 ? 9.832 -13.891 -32.217 1.00 90.69 306 ALA A O 1
ATOM 2169 N N . SER A 1 307 ? 10.556 -15.974 -31.815 1.00 91.81 307 SER A N 1
ATOM 2170 C CA . SER A 1 307 ? 9.960 -16.102 -30.486 1.00 91.81 307 SER A CA 1
ATOM 2171 C C . SER A 1 307 ? 10.956 -16.740 -29.529 1.00 91.81 307 SER A C 1
ATOM 2173 O O . SER A 1 307 ? 11.647 -17.686 -29.907 1.00 91.81 307 SER A O 1
ATOM 2175 N N . LEU A 1 308 ? 11.011 -16.246 -28.297 1.00 93.25 308 LEU A N 1
ATOM 2176 C CA . LEU A 1 308 ? 11.872 -16.769 -27.244 1.00 93.25 308 LEU A CA 1
ATOM 2177 C C . LEU A 1 308 ? 11.071 -16.880 -25.953 1.00 93.25 308 LEU A C 1
ATOM 2179 O O . LEU A 1 308 ? 10.511 -15.888 -25.486 1.00 93.25 308 LEU A O 1
ATOM 2183 N N . ASP A 1 309 ? 11.042 -18.074 -25.376 1.00 93.25 309 ASP A N 1
ATOM 2184 C CA . ASP A 1 309 ? 10.508 -18.266 -24.034 1.00 93.25 309 ASP A CA 1
ATOM 2185 C C . ASP A 1 309 ? 11.557 -17.828 -23.010 1.00 93.25 309 ASP A C 1
ATOM 2187 O O . ASP A 1 309 ? 12.719 -18.228 -23.084 1.00 93.25 309 ASP A O 1
ATOM 2191 N N . LEU A 1 310 ? 11.127 -16.992 -22.068 1.00 93.81 310 LEU A N 1
ATOM 2192 C CA . LEU A 1 310 ? 11.940 -16.458 -20.986 1.00 93.81 310 LEU A CA 1
ATOM 2193 C C . LEU A 1 310 ? 11.276 -16.739 -19.637 1.00 93.81 310 LEU A C 1
ATOM 2195 O O . LEU A 1 310 ? 10.063 -16.946 -19.532 1.00 93.81 310 LEU A O 1
ATOM 2199 N N . THR A 1 311 ? 12.072 -16.679 -18.580 1.00 93.94 311 THR A N 1
ATOM 2200 C CA . THR A 1 311 ? 11.598 -16.603 -17.199 1.00 93.94 311 THR A CA 1
ATOM 2201 C C . THR A 1 311 ? 11.759 -15.190 -16.655 1.00 93.94 311 THR A C 1
ATOM 2203 O O . THR A 1 311 ? 12.639 -14.433 -17.067 1.00 93.94 311 THR A O 1
ATOM 2206 N N . ALA A 1 312 ? 10.944 -14.829 -15.667 1.00 93.88 312 ALA A N 1
ATOM 2207 C CA . ALA A 1 312 ? 11.064 -13.547 -14.982 1.00 93.88 312 ALA A CA 1
ATOM 2208 C C . ALA A 1 312 ? 12.461 -13.354 -14.344 1.00 93.88 312 ALA A C 1
ATOM 2210 O O . ALA A 1 312 ? 12.949 -12.228 -14.247 1.00 93.88 312 ALA A O 1
ATOM 2211 N N . ALA A 1 313 ? 13.142 -14.444 -13.965 1.00 92.88 313 ALA A N 1
ATOM 2212 C CA . ALA A 1 313 ? 14.495 -14.402 -13.408 1.00 92.88 313 ALA A CA 1
ATOM 2213 C C . ALA A 1 313 ? 15.548 -13.859 -14.398 1.00 92.88 313 ALA A C 1
ATOM 2215 O O . ALA A 1 313 ? 16.502 -13.202 -13.980 1.00 92.88 313 ALA A O 1
ATOM 2216 N N . GLU A 1 314 ? 15.368 -14.072 -15.705 1.00 92.50 314 GLU A N 1
ATOM 2217 C CA . GLU A 1 314 ? 16.304 -13.605 -16.742 1.00 92.50 314 GLU A CA 1
ATOM 2218 C C . GLU A 1 314 ? 16.281 -12.082 -16.927 1.00 92.50 314 GLU A C 1
ATOM 2220 O O . GLU A 1 314 ? 17.217 -11.515 -17.488 1.00 92.50 314 GLU A O 1
ATOM 2225 N N . LEU A 1 315 ? 15.261 -11.396 -16.398 1.00 92.00 315 LEU A N 1
ATOM 2226 C CA . LEU A 1 315 ? 15.204 -9.931 -16.391 1.00 92.00 315 LEU A CA 1
ATOM 2227 C C . LEU A 1 315 ? 16.125 -9.300 -15.331 1.00 92.00 315 LEU A C 1
ATOM 2229 O O . LEU A 1 315 ? 16.316 -8.081 -15.343 1.00 92.00 315 LEU A O 1
ATOM 2233 N N . GLY A 1 316 ? 16.688 -10.102 -14.416 1.00 88.62 316 GLY A N 1
ATOM 2234 C CA . GLY A 1 316 ? 17.659 -9.650 -13.414 1.00 88.62 316 GLY A CA 1
ATOM 2235 C C . GLY A 1 316 ? 17.104 -8.647 -12.396 1.00 88.62 316 GLY A C 1
ATOM 2236 O O . GLY A 1 316 ? 17.863 -7.842 -11.865 1.00 88.62 316 GLY A O 1
ATOM 2237 N N . LEU A 1 317 ? 15.790 -8.665 -12.159 1.00 89.81 317 LEU A N 1
ATOM 2238 C CA . LEU A 1 317 ? 15.090 -7.753 -11.253 1.00 89.81 317 LEU A CA 1
ATOM 2239 C C . LEU A 1 317 ? 15.051 -8.288 -9.821 1.00 89.81 317 LEU A C 1
ATOM 2241 O O . LEU A 1 317 ? 14.781 -9.475 -9.614 1.00 89.81 317 LEU A O 1
ATOM 2245 N N . ASP A 1 318 ? 15.259 -7.404 -8.844 1.00 89.31 318 ASP A N 1
ATOM 2246 C CA . ASP A 1 318 ? 15.069 -7.707 -7.425 1.00 89.31 318 ASP A CA 1
ATOM 2247 C C . ASP A 1 318 ? 13.589 -7.563 -7.011 1.00 89.31 318 ASP A C 1
ATOM 2249 O O . ASP A 1 318 ? 12.791 -6.966 -7.738 1.00 89.31 318 ASP A O 1
ATOM 2253 N N . ALA A 1 319 ? 13.191 -8.084 -5.847 1.00 90.44 319 ALA A N 1
ATOM 2254 C CA . ALA A 1 319 ? 11.784 -8.050 -5.415 1.00 90.44 319 ALA A CA 1
ATOM 2255 C C . ALA A 1 319 ? 11.170 -6.625 -5.379 1.00 90.44 319 ALA A C 1
ATOM 2257 O O . ALA A 1 319 ? 10.069 -6.444 -5.904 1.00 90.44 319 ALA A O 1
ATOM 2258 N N . PRO A 1 320 ? 11.854 -5.579 -4.861 1.00 90.44 320 PRO A N 1
ATOM 2259 C CA . PRO A 1 320 ? 11.335 -4.209 -4.924 1.00 90.44 320 PRO A CA 1
ATOM 2260 C C . PRO A 1 320 ? 11.199 -3.658 -6.350 1.00 90.44 320 PRO A C 1
ATOM 2262 O O . PRO A 1 320 ? 10.325 -2.827 -6.605 1.00 90.44 320 PRO A O 1
ATOM 2265 N N . ASP A 1 321 ? 12.035 -4.109 -7.290 1.00 90.44 321 ASP A N 1
ATOM 2266 C CA . ASP A 1 321 ? 11.958 -3.650 -8.677 1.00 90.44 321 ASP A CA 1
ATOM 2267 C C . ASP A 1 321 ? 10.689 -4.160 -9.365 1.00 90.44 321 ASP A C 1
ATOM 2269 O O . ASP A 1 321 ? 10.120 -3.448 -10.193 1.00 90.44 321 ASP A O 1
ATOM 2273 N N . TRP A 1 322 ? 10.201 -5.348 -8.995 1.00 92.75 322 TRP A N 1
ATOM 2274 C CA . TRP A 1 322 ? 8.957 -5.902 -9.535 1.00 92.75 322 TRP A CA 1
ATOM 2275 C C . TRP A 1 322 ? 7.727 -5.062 -9.199 1.00 92.75 322 TRP A C 1
ATOM 2277 O O . TRP A 1 322 ? 6.879 -4.884 -10.069 1.00 92.75 322 TRP A O 1
ATOM 2287 N N . LEU A 1 323 ? 7.648 -4.475 -7.999 1.00 92.38 323 LEU A N 1
ATOM 2288 C CA . LEU A 1 323 ? 6.565 -3.543 -7.640 1.00 92.38 323 LEU A CA 1
ATOM 2289 C C . LEU A 1 323 ? 6.539 -2.340 -8.590 1.00 92.38 323 LEU A C 1
ATOM 2291 O O . LEU A 1 323 ? 5.477 -1.870 -8.993 1.00 92.38 323 LEU A O 1
ATOM 2295 N N . ARG A 1 324 ? 7.719 -1.837 -8.952 1.00 88.88 324 ARG A N 1
ATOM 2296 C CA . ARG A 1 324 ? 7.872 -0.677 -9.830 1.00 88.88 324 ARG A CA 1
ATOM 2297 C C . ARG A 1 324 ? 7.571 -1.032 -11.287 1.00 88.88 324 ARG A C 1
ATOM 2299 O O . ARG A 1 324 ? 6.787 -0.338 -11.925 1.00 88.88 324 ARG A O 1
ATOM 2306 N N . VAL A 1 325 ? 8.148 -2.124 -11.788 1.00 90.94 325 VAL A N 1
ATOM 2307 C CA . VAL A 1 325 ? 7.950 -2.611 -13.163 1.00 90.94 325 VAL A CA 1
ATOM 2308 C C . VAL A 1 325 ? 6.498 -3.033 -13.409 1.00 90.94 325 VAL A C 1
ATOM 2310 O O . VAL A 1 325 ? 5.986 -2.817 -14.502 1.00 90.94 325 VAL A O 1
ATOM 2313 N N . ALA A 1 326 ? 5.791 -3.544 -12.397 1.00 92.31 326 ALA A N 1
ATOM 2314 C CA . ALA A 1 326 ? 4.366 -3.857 -12.516 1.00 92.31 326 ALA A CA 1
ATOM 2315 C C . ALA A 1 326 ? 3.483 -2.624 -12.782 1.00 92.31 326 ALA A C 1
ATOM 2317 O O . ALA A 1 326 ? 2.418 -2.758 -13.378 1.00 92.31 326 ALA A O 1
ATOM 2318 N N . ALA A 1 327 ? 3.932 -1.426 -12.392 1.00 89.44 327 ALA A N 1
ATOM 2319 C CA . ALA A 1 327 ? 3.237 -0.170 -12.672 1.00 89.44 327 ALA A CA 1
ATOM 2320 C C . ALA A 1 327 ? 3.675 0.501 -13.992 1.00 89.44 327 ALA A C 1
ATOM 2322 O O . ALA A 1 327 ? 3.044 1.472 -14.406 1.00 89.44 327 ALA A O 1
ATOM 2323 N N . ASP A 1 328 ? 4.732 0.007 -14.649 1.00 90.81 328 ASP A N 1
ATOM 2324 C CA . ASP A 1 328 ? 5.299 0.577 -15.877 1.00 90.81 328 ASP A CA 1
ATOM 2325 C C . ASP A 1 328 ? 5.497 -0.509 -16.948 1.00 90.81 328 ASP A C 1
ATOM 2327 O O . ASP A 1 328 ? 6.557 -1.130 -17.087 1.00 90.81 328 ASP A O 1
ATOM 2331 N N . ALA A 1 329 ? 4.451 -0.716 -17.751 1.00 90.81 329 ALA A N 1
ATOM 2332 C CA . ALA A 1 329 ? 4.473 -1.665 -18.861 1.00 90.81 329 ALA A CA 1
ATOM 2333 C C . ALA A 1 329 ? 5.532 -1.319 -19.926 1.00 90.81 329 ALA A C 1
ATOM 2335 O O . ALA A 1 329 ? 6.033 -2.218 -20.606 1.00 90.81 329 ALA A O 1
ATOM 2336 N N . GLY A 1 330 ? 5.887 -0.036 -20.071 1.00 91.44 330 GLY A N 1
ATOM 2337 C CA . GLY A 1 330 ? 6.907 0.415 -21.016 1.00 91.44 330 GLY A CA 1
ATOM 2338 C C . GLY A 1 330 ? 8.295 -0.063 -20.606 1.00 91.44 330 GLY A C 1
ATOM 2339 O O . GLY A 1 330 ? 9.039 -0.602 -21.431 1.00 91.44 330 GLY A O 1
ATOM 2340 N N . GLU A 1 331 ? 8.622 0.052 -19.319 1.00 92.56 331 GLU A N 1
ATOM 2341 C CA . GLU A 1 331 ? 9.876 -0.487 -18.801 1.00 92.56 331 GLU A CA 1
ATOM 2342 C C . GLU A 1 331 ? 9.925 -2.011 -18.836 1.00 92.56 331 GLU A C 1
ATOM 2344 O O . GLU A 1 331 ? 10.953 -2.571 -19.230 1.00 92.56 331 GLU A O 1
ATOM 2349 N N . LEU A 1 332 ? 8.833 -2.688 -18.473 1.00 95.06 332 LEU A N 1
ATOM 2350 C CA . LEU A 1 332 ? 8.758 -4.144 -18.578 1.00 95.06 332 LEU A CA 1
ATOM 2351 C C . LEU A 1 332 ? 9.077 -4.600 -20.009 1.00 95.06 332 LEU A C 1
ATOM 2353 O O . LEU A 1 332 ? 9.960 -5.434 -20.210 1.00 95.06 332 LEU A O 1
ATOM 2357 N N . ALA A 1 333 ? 8.424 -3.998 -21.007 1.00 94.75 333 ALA A N 1
ATOM 2358 C CA . ALA A 1 333 ? 8.662 -4.310 -22.412 1.00 94.75 333 ALA A CA 1
ATOM 2359 C C . ALA A 1 333 ? 10.114 -4.029 -22.835 1.00 94.75 333 ALA A C 1
ATOM 2361 O O . ALA A 1 333 ? 10.723 -4.839 -23.537 1.00 94.75 333 ALA A O 1
ATOM 2362 N N . ALA A 1 334 ? 10.707 -2.922 -22.376 1.00 94.75 334 ALA A N 1
ATOM 2363 C CA . ALA A 1 334 ? 12.104 -2.597 -22.657 1.00 94.75 334 ALA A CA 1
ATOM 2364 C C . ALA A 1 334 ? 13.083 -3.618 -22.051 1.00 94.75 334 ALA A C 1
ATOM 2366 O O . ALA A 1 334 ? 14.062 -3.992 -22.705 1.00 94.75 334 ALA A O 1
ATOM 2367 N N . ARG A 1 335 ? 12.827 -4.097 -20.827 1.00 94.06 335 ARG A N 1
ATOM 2368 C CA . ARG A 1 335 ? 13.650 -5.125 -20.165 1.00 94.06 335 ARG A CA 1
ATOM 2369 C C . ARG A 1 335 ? 13.529 -6.481 -20.846 1.00 94.06 335 ARG A C 1
ATOM 2371 O O . ARG A 1 335 ? 14.546 -7.140 -21.055 1.00 94.06 335 ARG A O 1
ATOM 2378 N N . VAL A 1 336 ? 12.321 -6.862 -21.260 1.00 95.75 336 VAL A N 1
ATOM 2379 C CA . VAL A 1 336 ? 12.102 -8.078 -22.057 1.00 95.75 336 VAL A CA 1
ATOM 2380 C C . VAL A 1 336 ? 12.852 -7.985 -23.385 1.00 95.75 336 VAL A C 1
ATOM 2382 O O . VAL A 1 336 ? 13.581 -8.908 -23.738 1.00 95.75 336 VAL A O 1
ATOM 2385 N N . ALA A 1 337 ? 12.770 -6.850 -24.086 1.00 95.12 337 ALA A N 1
ATOM 2386 C CA . ALA A 1 337 ? 13.519 -6.634 -25.323 1.00 95.12 337 ALA A CA 1
ATOM 2387 C C . ALA A 1 337 ? 15.043 -6.702 -25.111 1.00 95.12 337 ALA A C 1
ATOM 2389 O O . ALA A 1 337 ? 15.755 -7.291 -25.928 1.00 95.12 337 ALA A O 1
ATOM 2390 N N . ARG A 1 338 ? 15.547 -6.150 -23.996 1.00 94.25 338 ARG A N 1
ATOM 2391 C CA . ARG A 1 338 ? 16.967 -6.212 -23.613 1.00 94.25 338 ARG A CA 1
ATOM 2392 C C . ARG A 1 338 ? 17.450 -7.645 -23.385 1.00 94.25 338 ARG A C 1
ATOM 2394 O O . ARG A 1 338 ? 18.565 -7.954 -23.802 1.00 94.25 338 ARG A O 1
ATOM 2401 N N . ALA A 1 339 ? 16.642 -8.481 -22.735 1.00 94.00 339 ALA A N 1
ATOM 2402 C CA . ALA A 1 339 ? 16.969 -9.882 -22.475 1.00 94.00 339 ALA A CA 1
ATOM 2403 C C . ALA A 1 339 ? 16.850 -10.749 -23.742 1.00 94.00 339 ALA A C 1
ATOM 2405 O O . ALA A 1 339 ? 17.723 -11.572 -24.010 1.00 94.00 339 ALA A O 1
ATOM 2406 N N . ALA A 1 340 ? 15.806 -10.534 -24.550 1.00 94.62 340 ALA A N 1
ATOM 2407 C CA . ALA A 1 340 ? 15.484 -11.394 -25.685 1.00 94.62 340 ALA A CA 1
ATOM 2408 C C . ALA A 1 340 ? 16.372 -11.169 -26.916 1.00 94.62 340 ALA A C 1
ATOM 2410 O O . ALA A 1 340 ? 16.838 -12.134 -27.523 1.00 94.62 340 ALA A O 1
ATOM 2411 N N . ARG A 1 341 ? 16.616 -9.907 -27.301 1.00 92.81 341 ARG A N 1
ATOM 2412 C CA . ARG A 1 341 ? 17.233 -9.584 -28.600 1.00 92.81 341 ARG A CA 1
ATOM 2413 C C . ARG A 1 341 ? 18.619 -10.223 -28.804 1.00 92.81 341 ARG A C 1
ATOM 2415 O O . ARG A 1 341 ? 18.793 -10.865 -29.831 1.00 92.81 341 ARG A O 1
ATOM 2422 N N . PRO A 1 342 ? 19.571 -10.178 -27.846 1.00 91.31 342 PRO A N 1
ATOM 2423 C CA . PRO A 1 342 ? 20.882 -10.815 -28.032 1.00 91.31 342 PRO A CA 1
ATOM 2424 C C . PRO A 1 342 ? 20.810 -12.337 -28.248 1.00 91.31 342 PRO A C 1
ATOM 2426 O O . PRO A 1 342 ? 21.635 -12.914 -28.958 1.00 91.31 342 PRO A O 1
ATOM 2429 N N . VAL A 1 343 ? 19.826 -13.001 -27.634 1.00 92.69 343 VAL A N 1
ATOM 2430 C CA . VAL A 1 343 ? 19.615 -14.451 -27.770 1.00 92.69 343 VAL A CA 1
ATOM 2431 C C . VAL A 1 343 ? 18.966 -14.776 -29.118 1.00 92.69 343 VAL A C 1
ATOM 2433 O O . VAL A 1 343 ? 19.380 -15.712 -29.798 1.00 92.69 343 VAL A O 1
ATOM 2436 N N . MET A 1 344 ? 17.989 -13.976 -29.548 1.00 92.44 344 MET A N 1
ATOM 2437 C CA . MET A 1 344 ? 17.374 -14.122 -30.871 1.00 92.44 344 MET A CA 1
ATOM 2438 C C . MET A 1 344 ? 18.381 -13.852 -32.002 1.00 92.44 344 MET A C 1
ATOM 2440 O O . MET A 1 344 ? 18.464 -14.632 -32.946 1.00 92.44 344 MET A O 1
ATOM 2444 N N . ASP A 1 345 ? 19.212 -12.815 -31.869 1.00 88.62 345 ASP A N 1
ATOM 2445 C CA . ASP A 1 345 ? 20.242 -12.454 -32.855 1.00 88.62 345 ASP A CA 1
ATOM 2446 C C . ASP A 1 345 ? 21.331 -13.524 -33.003 1.00 88.62 345 ASP A C 1
ATOM 2448 O O . ASP A 1 345 ? 21.911 -13.676 -34.073 1.00 88.62 345 ASP A O 1
ATOM 2452 N N . SER A 1 346 ? 21.634 -14.258 -31.929 1.00 88.69 346 SER A N 1
ATOM 2453 C CA . SER A 1 346 ? 22.638 -15.329 -31.952 1.00 88.69 346 SER A CA 1
ATOM 2454 C C . SER A 1 346 ? 22.089 -16.679 -32.418 1.00 88.69 346 SER A C 1
ATOM 2456 O O . SER A 1 346 ? 22.876 -17.563 -32.756 1.00 88.69 346 SER A O 1
ATOM 2458 N N . SER A 1 347 ? 20.764 -16.848 -32.439 1.00 84.19 347 SER A N 1
ATOM 2459 C CA . SER A 1 347 ? 20.094 -18.086 -32.858 1.00 84.19 347 SER A CA 1
ATOM 2460 C C . SER A 1 347 ? 19.507 -18.023 -34.271 1.00 84.19 347 SER A C 1
ATOM 2462 O O . SER A 1 347 ? 19.298 -19.076 -34.875 1.00 84.19 347 SER A O 1
ATOM 2464 N N . GLY A 1 348 ? 19.254 -16.825 -34.806 1.00 77.25 348 GLY A N 1
ATOM 2465 C CA . GLY A 1 348 ? 18.752 -16.609 -36.164 1.00 77.25 348 GLY A CA 1
ATOM 2466 C C . GLY A 1 348 ? 19.832 -16.203 -37.173 1.00 77.25 348 GLY A C 1
ATOM 2467 O O . GLY A 1 348 ? 20.868 -15.653 -36.818 1.00 77.25 348 GLY A O 1
ATOM 2468 N N . ASP A 1 349 ? 19.551 -16.414 -38.463 1.00 72.38 349 ASP A N 1
ATOM 2469 C CA . ASP A 1 349 ? 20.421 -15.968 -39.567 1.00 72.38 349 ASP A CA 1
ATOM 2470 C C . ASP A 1 349 ? 20.293 -14.459 -39.858 1.00 72.38 349 ASP A C 1
ATOM 2472 O O . ASP A 1 349 ? 21.146 -13.869 -40.522 1.00 72.38 349 ASP A O 1
ATOM 2476 N N . THR A 1 350 ? 19.210 -13.822 -39.395 1.00 78.38 350 THR A N 1
ATOM 2477 C CA . THR A 1 350 ? 18.921 -12.396 -39.621 1.00 78.38 350 THR A CA 1
ATOM 2478 C C . THR A 1 350 ? 18.787 -11.662 -38.285 1.00 78.38 350 THR A C 1
ATOM 2480 O O . THR A 1 350 ? 17.998 -12.107 -37.450 1.00 78.38 350 THR A O 1
ATOM 2483 N N . PRO A 1 351 ? 19.496 -10.533 -38.079 1.00 82.81 351 PRO A N 1
ATOM 2484 C CA . PRO A 1 351 ? 19.362 -9.728 -36.869 1.00 82.81 351 PRO A CA 1
ATOM 2485 C C . PRO A 1 351 ? 17.930 -9.226 -36.657 1.00 82.81 351 PRO A C 1
ATOM 2487 O O . PRO A 1 351 ? 17.300 -8.685 -37.571 1.00 82.81 351 PRO A O 1
ATOM 2490 N N . VAL A 1 352 ? 17.437 -9.353 -35.432 1.00 85.50 352 VAL A N 1
ATOM 2491 C CA . VAL A 1 352 ? 16.110 -8.916 -35.011 1.00 85.50 352 VAL A CA 1
ATOM 2492 C C . VAL A 1 352 ? 16.138 -7.422 -34.692 1.00 85.50 352 VAL A C 1
ATOM 2494 O O . VAL A 1 352 ? 16.470 -6.995 -33.586 1.00 85.50 352 VAL A O 1
ATOM 2497 N N . THR A 1 353 ? 15.750 -6.600 -35.666 1.00 85.81 353 THR A N 1
ATOM 2498 C CA . THR A 1 353 ? 15.735 -5.132 -35.526 1.00 85.81 353 THR A CA 1
ATOM 2499 C C . THR A 1 353 ? 14.363 -4.541 -35.194 1.00 85.81 353 THR A C 1
ATOM 2501 O O . THR A 1 353 ? 14.296 -3.417 -34.691 1.00 85.81 353 THR A O 1
ATOM 2504 N N . GLY A 1 354 ? 13.290 -5.297 -35.447 1.00 87.25 354 GLY A N 1
ATOM 2505 C CA . GLY A 1 354 ? 11.901 -4.886 -35.247 1.00 87.25 354 GLY A CA 1
ATOM 2506 C C . GLY A 1 354 ? 11.434 -4.878 -33.782 1.00 87.25 354 GLY A C 1
ATOM 2507 O O . GLY A 1 354 ? 12.209 -5.184 -32.859 1.00 87.25 354 GLY A O 1
ATOM 2508 N N . PRO A 1 355 ? 10.162 -4.506 -33.549 1.00 92.88 355 PRO A N 1
ATOM 2509 C CA . PRO A 1 355 ? 9.591 -4.435 -32.213 1.00 92.88 355 PRO A CA 1
ATOM 2510 C C . PRO A 1 355 ? 9.471 -5.813 -31.549 1.00 92.88 355 PRO A C 1
ATOM 2512 O O . PRO A 1 355 ? 9.224 -6.825 -32.205 1.00 92.88 355 PRO A O 1
ATOM 2515 N N . ILE A 1 356 ? 9.620 -5.833 -30.223 1.00 94.25 356 ILE A N 1
ATOM 2516 C CA . ILE A 1 356 ? 9.455 -7.022 -29.380 1.00 94.25 356 ILE A CA 1
ATOM 2517 C C . ILE A 1 356 ? 8.242 -6.811 -28.480 1.00 94.25 356 ILE A C 1
ATOM 2519 O O . ILE A 1 356 ? 8.141 -5.804 -27.774 1.00 94.25 356 ILE A O 1
ATOM 2523 N N . ARG A 1 357 ? 7.322 -7.775 -28.498 1.00 93.38 357 ARG A N 1
ATOM 2524 C CA . ARG A 1 357 ? 6.101 -7.785 -27.690 1.00 93.38 357 ARG A CA 1
ATOM 2525 C C . ARG A 1 357 ? 6.135 -8.928 -26.688 1.00 93.38 357 ARG A C 1
ATOM 2527 O O . ARG A 1 357 ? 6.749 -9.964 -26.932 1.00 93.38 357 ARG A O 1
ATOM 2534 N N . ILE A 1 358 ? 5.449 -8.728 -25.571 1.00 94.62 358 ILE A N 1
ATOM 2535 C CA . ILE A 1 358 ? 5.228 -9.766 -24.568 1.00 94.62 358 ILE A CA 1
ATOM 2536 C C . ILE A 1 358 ? 3.971 -10.528 -24.976 1.00 94.62 358 ILE A C 1
ATOM 2538 O O . ILE A 1 358 ? 2.926 -9.916 -25.203 1.00 94.62 358 ILE A O 1
ATOM 2542 N N . ALA A 1 359 ? 4.084 -11.844 -25.082 1.00 89.69 359 ALA A N 1
ATOM 2543 C CA . ALA A 1 359 ? 2.972 -12.750 -25.305 1.00 89.69 359 ALA A CA 1
ATOM 2544 C C . ALA A 1 359 ? 2.891 -13.770 -24.155 1.00 89.69 359 ALA A C 1
ATOM 2546 O O . ALA A 1 359 ? 3.919 -14.098 -23.545 1.00 89.69 359 ALA A O 1
ATOM 2547 N N . PRO A 1 360 ? 1.692 -14.300 -23.859 1.00 82.75 360 PRO A N 1
ATOM 2548 C CA . PRO A 1 360 ? 1.555 -15.437 -22.961 1.00 82.75 360 PRO A CA 1
ATOM 2549 C C . PRO A 1 360 ? 2.335 -16.635 -23.507 1.00 82.75 360 PRO A C 1
ATOM 2551 O O . PRO A 1 360 ? 2.334 -16.884 -24.713 1.00 82.75 360 PRO A O 1
ATOM 2554 N N . SER A 1 361 ? 2.976 -17.401 -22.626 1.00 80.12 361 SER A N 1
ATOM 2555 C CA . SER A 1 361 ? 3.644 -18.633 -23.049 1.00 80.12 361 SER A CA 1
ATOM 2556 C C . SER A 1 361 ? 2.603 -19.663 -23.510 1.00 80.12 361 SER A C 1
ATOM 2558 O O . SER A 1 361 ? 1.619 -19.917 -22.814 1.00 80.12 361 SER A O 1
ATOM 2560 N N . ALA A 1 362 ? 2.804 -20.246 -24.696 1.00 72.56 362 ALA A N 1
ATOM 2561 C CA . ALA A 1 362 ? 1.820 -21.118 -25.344 1.00 72.56 362 ALA A CA 1
ATOM 2562 C C . ALA A 1 362 ? 1.580 -22.444 -24.595 1.00 72.56 362 ALA A C 1
ATOM 2564 O O . ALA A 1 362 ? 0.494 -23.018 -24.687 1.00 72.56 362 ALA A O 1
ATOM 2565 N N . GLN A 1 363 ? 2.581 -22.936 -23.855 1.00 77.94 363 GLN A N 1
ATOM 2566 C CA . GLN A 1 363 ? 2.499 -24.145 -23.033 1.00 77.94 363 GLN A CA 1
ATOM 2567 C C . GLN A 1 363 ? 3.263 -23.943 -21.723 1.00 77.94 363 GLN A C 1
ATOM 2569 O O . GLN A 1 363 ? 4.490 -23.926 -21.699 1.00 77.94 363 GLN A O 1
ATOM 2574 N N . LEU A 1 364 ? 2.529 -23.837 -20.616 1.00 84.69 364 LEU A N 1
ATOM 2575 C CA . LEU A 1 364 ? 3.114 -23.815 -19.279 1.00 84.69 364 LEU A CA 1
ATOM 2576 C C . LEU A 1 364 ? 3.268 -25.246 -18.756 1.00 84.69 364 LEU A C 1
ATOM 2578 O O . LEU A 1 364 ? 2.313 -26.025 -18.745 1.00 84.69 364 LEU A O 1
ATOM 2582 N N . ALA A 1 365 ? 4.473 -25.591 -18.304 1.00 84.94 365 ALA A N 1
ATOM 2583 C CA . ALA A 1 365 ? 4.708 -26.850 -17.609 1.00 84.94 365 ALA A CA 1
ATOM 2584 C C . ALA A 1 365 ? 3.927 -26.894 -16.275 1.00 84.94 365 ALA A C 1
ATOM 2586 O O . ALA A 1 365 ? 3.673 -25.848 -15.672 1.00 84.94 365 ALA A O 1
ATOM 2587 N N . PRO A 1 366 ? 3.571 -28.082 -15.753 1.00 82.62 366 PRO A N 1
ATOM 2588 C CA . PRO A 1 366 ? 2.971 -28.192 -14.426 1.00 82.62 366 PRO A CA 1
ATOM 2589 C C . PRO A 1 366 ? 3.833 -27.503 -13.356 1.00 82.62 366 PRO A C 1
ATOM 2591 O O . PRO A 1 366 ? 5.011 -27.816 -13.201 1.00 82.62 366 PRO A O 1
ATOM 2594 N N . GLY A 1 367 ? 3.244 -26.557 -12.619 1.00 83.62 367 GLY A N 1
ATOM 2595 C CA . GLY A 1 367 ? 3.934 -25.772 -11.588 1.00 83.62 367 GLY A CA 1
ATOM 2596 C C . GLY A 1 367 ? 4.599 -24.476 -12.074 1.00 83.62 367 GLY A C 1
ATOM 2597 O O . GLY A 1 367 ? 5.066 -23.711 -11.220 1.00 83.62 367 GLY A O 1
ATOM 2598 N N . ALA A 1 368 ? 4.605 -24.219 -13.388 1.00 91.31 368 ALA A N 1
ATOM 2599 C CA . ALA A 1 368 ? 4.931 -22.924 -13.981 1.00 91.31 368 ALA A CA 1
ATOM 2600 C C . ALA A 1 368 ? 3.752 -21.944 -13.857 1.00 91.31 368 ALA A C 1
ATOM 2602 O O . ALA A 1 368 ? 2.591 -22.350 -13.793 1.00 91.31 368 ALA A O 1
ATOM 2603 N N . MET A 1 369 ? 4.060 -20.651 -13.836 1.00 93.19 369 MET A N 1
ATOM 2604 C CA . MET A 1 369 ? 3.099 -19.558 -13.723 1.00 93.19 369 MET A CA 1
ATOM 2605 C C . MET A 1 369 ? 3.260 -18.580 -14.887 1.00 93.19 369 MET A C 1
ATOM 2607 O O . MET A 1 369 ? 4.381 -18.376 -15.357 1.00 93.19 369 MET A O 1
ATOM 2611 N N . PRO A 1 370 ? 2.170 -17.949 -15.338 1.00 94.44 370 PRO A N 1
ATOM 2612 C CA . PRO A 1 370 ? 2.240 -16.876 -16.318 1.00 94.44 370 PRO A CA 1
ATOM 2613 C C . PRO A 1 370 ? 2.771 -15.579 -15.676 1.00 94.44 370 PRO A C 1
ATOM 2615 O O . PRO A 1 370 ? 2.652 -15.384 -14.463 1.00 94.44 370 PRO A O 1
ATOM 2618 N N . LEU A 1 371 ? 3.345 -14.675 -16.475 1.00 95.12 371 LEU A N 1
ATOM 2619 C CA . LEU A 1 371 ? 3.881 -13.386 -16.006 1.00 95.12 371 LEU A CA 1
ATOM 2620 C C . LEU A 1 371 ? 2.837 -12.535 -15.276 1.00 95.12 371 LEU A C 1
ATOM 2622 O O . LEU A 1 371 ? 3.149 -11.877 -14.285 1.00 95.12 371 LEU A O 1
ATOM 2626 N N . GLU A 1 372 ? 1.592 -12.593 -15.730 1.00 94.25 372 GLU A N 1
ATOM 2627 C CA . GLU A 1 372 ? 0.444 -11.887 -15.171 1.00 94.25 372 GLU A CA 1
ATOM 2628 C C . GLU A 1 372 ? 0.239 -12.215 -13.686 1.00 94.25 372 GLU A C 1
ATOM 2630 O O . GLU A 1 372 ? -0.145 -11.336 -12.918 1.00 94.25 372 GLU A O 1
ATOM 2635 N N . ALA A 1 373 ? 0.564 -13.440 -13.258 1.00 94.19 373 ALA A N 1
ATOM 2636 C CA . ALA A 1 373 ? 0.488 -13.835 -11.854 1.00 94.19 373 ALA A CA 1
ATOM 2637 C C . ALA A 1 373 ? 1.486 -13.052 -10.983 1.00 94.19 373 ALA A C 1
ATOM 2639 O O . ALA A 1 373 ? 1.125 -12.534 -9.927 1.00 94.19 373 ALA A O 1
ATOM 2640 N N . LEU A 1 374 ? 2.732 -12.907 -11.448 1.00 95.44 374 LEU A N 1
ATOM 2641 C CA . LEU A 1 374 ? 3.750 -12.111 -10.759 1.00 95.44 374 LEU A CA 1
ATOM 2642 C C . LEU A 1 374 ? 3.396 -10.619 -10.763 1.00 95.44 374 LEU A C 1
ATOM 2644 O O . LEU A 1 374 ? 3.561 -9.955 -9.742 1.00 95.44 374 LEU A O 1
ATOM 2648 N N . LEU A 1 375 ? 2.881 -10.094 -11.880 1.00 96.25 375 LEU A N 1
ATOM 2649 C CA . LEU A 1 375 ? 2.465 -8.689 -11.984 1.00 96.25 375 LEU A CA 1
ATOM 2650 C C . LEU A 1 375 ? 1.273 -8.365 -11.072 1.00 96.25 375 LEU A C 1
ATOM 2652 O O . LEU A 1 375 ? 1.242 -7.284 -10.477 1.00 96.25 375 LEU A O 1
ATOM 2656 N N . ALA A 1 376 ? 0.325 -9.295 -10.926 1.00 95.31 376 ALA A N 1
ATOM 2657 C CA . ALA A 1 376 ? -0.793 -9.172 -9.995 1.00 95.31 376 ALA A CA 1
ATOM 2658 C C . ALA A 1 376 ? -0.304 -9.142 -8.539 1.00 95.31 376 ALA A C 1
ATOM 2660 O O . ALA A 1 376 ? -0.632 -8.206 -7.809 1.00 95.31 376 ALA A O 1
ATOM 2661 N N . ALA A 1 377 ? 0.561 -10.083 -8.141 1.00 96.06 377 ALA A N 1
ATOM 2662 C CA . ALA A 1 377 ? 1.148 -10.101 -6.798 1.00 96.06 377 ALA A CA 1
ATOM 2663 C C . ALA A 1 377 ? 1.979 -8.842 -6.501 1.00 96.06 377 ALA A C 1
ATOM 2665 O O . ALA A 1 377 ? 1.859 -8.252 -5.428 1.00 96.06 377 ALA A O 1
ATOM 2666 N N . ALA A 1 378 ? 2.781 -8.381 -7.465 1.00 96.19 378 ALA A N 1
ATOM 2667 C CA . ALA A 1 378 ? 3.570 -7.160 -7.333 1.00 96.19 378 ALA A CA 1
ATOM 2668 C C . ALA A 1 378 ? 2.692 -5.906 -7.215 1.00 96.19 378 ALA A C 1
ATOM 2670 O O . ALA A 1 378 ? 3.014 -4.998 -6.450 1.00 96.19 378 ALA A O 1
ATOM 2671 N N . SER A 1 379 ? 1.562 -5.867 -7.922 1.00 96.25 379 SER A N 1
ATOM 2672 C CA . SER A 1 379 ? 0.595 -4.770 -7.845 1.00 96.25 379 SER A CA 1
ATOM 2673 C C . SER A 1 379 ? -0.161 -4.760 -6.509 1.00 96.25 379 SER A C 1
ATOM 2675 O O . SER A 1 379 ? -0.289 -3.693 -5.906 1.00 96.25 379 SER A O 1
ATOM 2677 N N . ALA A 1 380 ? -0.575 -5.925 -5.997 1.00 95.94 380 ALA A N 1
ATOM 2678 C CA . ALA A 1 380 ? -1.182 -6.060 -4.669 1.00 95.94 380 ALA A CA 1
ATOM 2679 C C . ALA A 1 380 ? -0.198 -5.656 -3.553 1.00 95.94 380 ALA A C 1
ATOM 2681 O O . ALA A 1 380 ? -0.522 -4.832 -2.697 1.00 95.94 380 ALA A O 1
ATOM 2682 N N . ALA A 1 381 ? 1.052 -6.130 -3.618 1.00 95.06 381 ALA A N 1
ATOM 2683 C CA . ALA A 1 381 ? 2.107 -5.727 -2.687 1.00 95.06 381 ALA A CA 1
ATOM 2684 C C . ALA A 1 381 ? 2.402 -4.217 -2.760 1.00 95.06 381 ALA A C 1
ATOM 2686 O O . ALA A 1 381 ? 2.591 -3.569 -1.729 1.00 95.06 381 ALA A O 1
ATOM 2687 N N . ARG A 1 382 ? 2.398 -3.624 -3.962 1.00 94.88 382 ARG A N 1
ATOM 2688 C CA . ARG A 1 382 ? 2.557 -2.174 -4.142 1.00 94.88 382 ARG A CA 1
ATOM 2689 C C . ARG A 1 382 ? 1.409 -1.389 -3.506 1.00 94.88 382 ARG A C 1
ATOM 2691 O O . ARG A 1 382 ? 1.680 -0.365 -2.883 1.00 94.88 382 ARG A O 1
ATOM 2698 N N . ALA A 1 383 ? 0.163 -1.840 -3.660 1.00 94.69 383 ALA A N 1
ATOM 2699 C CA . ALA A 1 383 ? -1.002 -1.200 -3.047 1.00 94.69 383 ALA A CA 1
ATOM 2700 C C . ALA A 1 383 ? -0.911 -1.222 -1.511 1.00 94.69 383 ALA A C 1
ATOM 2702 O O . ALA A 1 383 ? -1.067 -0.178 -0.877 1.00 94.69 383 ALA A O 1
ATOM 2703 N N . LEU A 1 384 ? -0.537 -2.369 -0.931 1.00 95.06 384 LEU A N 1
ATOM 2704 C CA . LEU A 1 384 ? -0.274 -2.503 0.504 1.00 95.06 384 LEU A CA 1
ATOM 2705 C C . LEU A 1 384 ? 0.815 -1.528 0.982 1.00 95.06 384 LEU A C 1
ATOM 2707 O O . LEU A 1 384 ? 0.613 -0.791 1.944 1.00 95.06 384 LEU A O 1
ATOM 2711 N N . VAL A 1 385 ? 1.964 -1.489 0.301 1.00 93.94 385 VAL A N 1
ATOM 2712 C CA . VAL A 1 385 ? 3.081 -0.606 0.678 1.00 93.94 385 VAL A CA 1
ATOM 2713 C C . VAL A 1 385 ? 2.707 0.870 0.566 1.00 93.94 385 VAL A C 1
ATOM 2715 O O . VAL A 1 385 ? 3.143 1.664 1.395 1.00 93.94 385 VAL A O 1
ATOM 2718 N N . ALA A 1 386 ? 1.914 1.252 -0.436 1.00 92.31 386 ALA A N 1
ATOM 2719 C CA . ALA A 1 386 ? 1.520 2.643 -0.643 1.00 92.31 386 ALA A CA 1
ATOM 2720 C C . ALA A 1 386 ? 0.651 3.195 0.501 1.00 92.31 386 ALA A C 1
ATOM 2722 O O . ALA A 1 386 ? 0.734 4.388 0.790 1.00 92.31 386 ALA A O 1
ATOM 2723 N N . GLY A 1 387 ? -0.163 2.345 1.139 1.00 90.12 387 GLY A N 1
ATOM 2724 C CA . GLY A 1 387 ? -0.984 2.711 2.299 1.00 90.12 387 GLY A CA 1
ATOM 2725 C C . GLY A 1 387 ? -0.289 2.531 3.653 1.00 90.12 387 GLY A C 1
ATOM 2726 O O . GLY A 1 387 ? -0.741 3.092 4.648 1.00 90.12 387 GLY A O 1
ATOM 2727 N N . ALA A 1 388 ? 0.806 1.773 3.704 1.00 94.38 388 ALA A N 1
ATOM 2728 C CA . ALA A 1 388 ? 1.501 1.448 4.941 1.00 94.38 388 ALA A CA 1
ATOM 2729 C C . ALA A 1 388 ? 2.642 2.426 5.260 1.00 94.38 388 ALA A C 1
ATOM 2731 O O . ALA A 1 388 ? 3.250 3.047 4.385 1.00 94.38 388 ALA A O 1
ATOM 2732 N N . ARG A 1 389 ? 3.011 2.504 6.541 1.00 94.75 389 ARG A N 1
ATOM 2733 C CA . ARG A 1 389 ? 4.218 3.212 7.001 1.00 94.75 389 ARG A CA 1
ATOM 2734 C C . ARG A 1 389 ? 5.159 2.279 7.746 1.00 94.75 389 ARG A C 1
ATOM 2736 O O . ARG A 1 389 ? 4.753 1.227 8.229 1.00 94.75 389 ARG A O 1
ATOM 2743 N N . ALA A 1 390 ? 6.418 2.686 7.895 1.00 94.19 390 ALA A N 1
ATOM 2744 C CA . ALA A 1 390 ? 7.359 1.970 8.750 1.00 94.19 390 ALA A CA 1
ATOM 2745 C C . ALA A 1 390 ? 6.827 1.866 10.192 1.00 94.19 390 ALA A C 1
ATOM 2747 O O . ALA A 1 390 ? 6.267 2.830 10.728 1.00 94.19 390 ALA A O 1
ATOM 2748 N N . LEU A 1 391 ? 7.031 0.702 10.813 1.00 94.38 391 LEU A N 1
ATOM 2749 C CA . LEU A 1 391 ? 6.687 0.458 12.212 1.00 94.38 391 LEU A CA 1
ATOM 2750 C C . LEU A 1 391 ? 7.448 1.421 13.139 1.00 94.38 391 LEU A C 1
ATOM 2752 O O . LEU A 1 391 ? 8.635 1.707 12.938 1.00 94.38 391 LEU A O 1
ATOM 2756 N N . GLN A 1 392 ? 6.762 1.906 14.169 1.00 92.56 392 GLN A N 1
ATOM 2757 C CA . GLN A 1 392 ? 7.307 2.787 15.198 1.00 92.56 392 GLN A CA 1
ATOM 2758 C C . GLN A 1 392 ? 7.125 2.175 16.593 1.00 92.56 392 GLN A C 1
ATOM 2760 O O . GLN A 1 392 ? 6.245 1.350 16.817 1.00 92.56 392 GLN A O 1
ATOM 2765 N N . ALA A 1 393 ? 7.941 2.598 17.564 1.00 91.25 393 ALA A N 1
ATOM 2766 C CA . ALA A 1 393 ? 7.819 2.131 18.950 1.00 91.25 393 ALA A CA 1
ATOM 2767 C C . ALA A 1 393 ? 6.463 2.492 19.579 1.00 91.25 393 ALA A C 1
ATOM 2769 O O . ALA A 1 393 ? 5.910 1.712 20.355 1.00 91.25 393 ALA A O 1
ATOM 2770 N N . SER A 1 394 ? 5.889 3.631 19.184 1.00 91.31 394 SER A N 1
ATOM 2771 C CA . SER A 1 394 ? 4.548 4.063 19.584 1.00 91.31 394 SER A CA 1
ATOM 2772 C C . SER A 1 394 ? 3.464 3.050 19.212 1.00 91.31 394 SER A C 1
ATOM 2774 O O . SER A 1 394 ? 2.514 2.916 19.977 1.00 91.31 394 SER A O 1
ATOM 2776 N N . ASP A 1 395 ? 3.629 2.285 18.123 1.00 93.25 395 ASP A N 1
ATOM 2777 C CA . ASP A 1 395 ? 2.666 1.274 17.650 1.00 93.25 395 ASP A CA 1
ATOM 2778 C C . ASP A 1 395 ? 2.541 0.072 18.585 1.00 93.25 395 ASP A C 1
ATOM 2780 O O . ASP A 1 395 ? 1.498 -0.581 18.625 1.00 93.25 395 ASP A O 1
ATOM 2784 N N . LEU A 1 396 ? 3.578 -0.183 19.379 1.00 91.31 396 LEU A N 1
ATOM 2785 C CA . LEU A 1 396 ? 3.640 -1.268 20.356 1.00 91.31 396 LEU A CA 1
ATOM 2786 C C . LEU A 1 396 ? 3.579 -0.752 21.801 1.00 91.31 396 LEU A C 1
ATOM 2788 O O . LEU A 1 396 ? 3.871 -1.496 22.733 1.00 91.31 396 LEU A O 1
ATOM 2792 N N . THR A 1 397 ? 3.213 0.516 21.990 1.00 90.81 397 THR A N 1
ATOM 2793 C CA . THR A 1 397 ? 3.091 1.158 23.306 1.00 90.81 397 THR A CA 1
ATOM 2794 C C . THR A 1 397 ? 1.619 1.290 23.698 1.00 90.81 397 THR A C 1
ATOM 2796 O O . THR A 1 397 ? 0.782 1.608 22.844 1.00 90.81 397 THR A O 1
ATOM 2799 N N . ALA A 1 398 ? 1.300 1.022 24.970 1.00 88.25 398 ALA A N 1
ATOM 2800 C CA . ALA A 1 398 ? -0.058 1.136 25.498 1.00 88.25 398 ALA A CA 1
ATOM 2801 C C . ALA A 1 398 ? -0.541 2.598 25.516 1.00 88.25 398 ALA A C 1
ATOM 2803 O O . ALA A 1 398 ? 0.255 3.538 25.466 1.00 88.25 398 ALA A O 1
ATOM 2804 N N . SER A 1 399 ? -1.857 2.799 25.614 1.00 85.19 399 SER A N 1
ATOM 2805 C CA . SER A 1 399 ? -2.421 4.145 25.738 1.00 85.19 399 SER A CA 1
ATOM 2806 C C . SER A 1 399 ? -1.927 4.825 27.022 1.00 85.19 399 SER A C 1
ATOM 2808 O O . SER A 1 399 ? -1.993 4.243 28.103 1.00 85.19 399 SER A O 1
ATOM 2810 N N . GLY A 1 400 ? -1.405 6.048 26.903 1.00 83.06 400 GLY A N 1
ATOM 2811 C CA . GLY A 1 400 ? -0.861 6.821 28.026 1.00 83.06 400 GLY A CA 1
ATOM 2812 C C . GLY A 1 400 ? 0.563 6.449 28.461 1.00 83.06 400 GLY A C 1
ATOM 2813 O O . GLY A 1 400 ? 1.109 7.117 29.339 1.00 83.06 400 GLY A O 1
ATOM 2814 N N . GLU A 1 401 ? 1.189 5.438 27.851 1.00 87.94 401 GLU A N 1
ATOM 2815 C CA . GLU A 1 401 ? 2.596 5.106 28.087 1.00 87.94 401 GLU A CA 1
ATOM 2816 C C . GLU A 1 401 ? 3.522 5.830 27.100 1.00 87.94 401 GLU A C 1
ATOM 2818 O O . GLU A 1 401 ? 3.182 6.074 25.940 1.00 87.94 401 GLU A O 1
ATOM 2823 N N . THR A 1 402 ? 4.728 6.164 27.558 1.00 88.81 402 THR A N 1
ATOM 2824 C CA . THR A 1 402 ? 5.761 6.758 26.703 1.00 88.81 402 THR A CA 1
ATOM 2825 C C . THR A 1 402 ? 6.531 5.648 25.984 1.00 88.81 402 THR A C 1
ATOM 2827 O O . THR A 1 402 ? 7.037 4.745 26.658 1.00 88.81 402 THR A O 1
ATOM 2830 N N . PRO A 1 403 ? 6.680 5.705 24.647 1.00 90.69 403 PRO A N 1
ATOM 2831 C CA . PRO A 1 403 ? 7.450 4.708 23.917 1.00 90.69 403 PRO A CA 1
ATOM 2832 C C . PRO A 1 403 ? 8.927 4.722 24.342 1.00 90.69 403 PRO A C 1
ATOM 2834 O O . PRO A 1 403 ? 9.471 5.787 24.657 1.00 90.69 403 PRO A O 1
ATOM 2837 N N . PRO A 1 404 ? 9.610 3.562 24.340 1.00 88.38 404 PRO A N 1
ATOM 2838 C CA . PRO A 1 404 ? 11.037 3.508 24.629 1.00 88.38 404 PRO A CA 1
ATOM 2839 C C . PRO A 1 404 ? 11.832 4.290 23.569 1.00 88.38 404 PRO A C 1
ATOM 2841 O O . PRO A 1 404 ? 11.493 4.224 22.383 1.00 88.38 404 PRO A O 1
ATOM 2844 N N . PRO A 1 405 ? 12.907 5.000 23.962 1.00 89.19 405 PRO A N 1
ATOM 2845 C CA . PRO A 1 405 ? 13.726 5.740 23.013 1.00 89.19 405 PRO A CA 1
ATOM 2846 C C . PRO A 1 405 ? 14.436 4.782 22.041 1.00 89.19 405 PRO A C 1
ATOM 2848 O O . PRO A 1 405 ? 14.791 3.662 22.431 1.00 89.19 405 PRO A O 1
ATOM 2851 N N . PRO A 1 406 ? 14.709 5.207 20.795 1.00 90.50 406 PRO A N 1
ATOM 2852 C CA . PRO A 1 406 ? 15.446 4.384 19.846 1.00 90.50 406 PRO A CA 1
ATOM 2853 C C . PRO A 1 406 ? 16.854 4.052 20.343 1.00 90.50 406 PRO A C 1
ATOM 2855 O O . PRO A 1 406 ? 17.572 4.912 20.857 1.00 90.50 406 PRO A O 1
ATOM 2858 N N . ALA A 1 407 ? 17.278 2.807 20.132 1.00 90.50 407 ALA A N 1
ATOM 2859 C CA . ALA A 1 407 ? 18.635 2.379 20.443 1.00 90.50 407 ALA A CA 1
ATOM 2860 C C . ALA A 1 407 ? 19.665 3.008 19.480 1.00 90.50 407 ALA A C 1
ATOM 2862 O O . ALA A 1 407 ? 19.359 3.373 18.341 1.00 90.50 407 ALA A O 1
ATOM 2863 N N . ALA A 1 408 ? 20.912 3.155 19.937 1.00 90.94 408 ALA A N 1
ATOM 2864 C CA . ALA A 1 408 ? 21.958 3.846 19.177 1.00 90.94 408 ALA A CA 1
ATOM 2865 C C . ALA A 1 408 ? 22.292 3.155 17.840 1.00 90.94 408 ALA A C 1
ATOM 2867 O O . ALA A 1 408 ? 22.557 3.821 16.841 1.00 90.94 408 ALA A O 1
ATOM 2868 N N . ASP A 1 409 ? 22.243 1.825 17.799 1.00 91.06 409 ASP A N 1
ATOM 2869 C CA . ASP A 1 409 ? 22.434 1.019 16.591 1.00 91.06 409 ASP A CA 1
ATOM 2870 C C . ASP A 1 409 ? 21.317 1.236 15.557 1.00 91.06 409 ASP A C 1
ATOM 2872 O O . ASP A 1 409 ? 21.591 1.260 14.356 1.00 91.06 409 ASP A O 1
ATOM 2876 N N . VAL A 1 410 ? 20.081 1.482 16.005 1.00 92.69 410 VAL A N 1
ATOM 2877 C CA . VAL A 1 410 ? 18.949 1.844 15.136 1.00 92.69 410 VAL A CA 1
ATOM 2878 C C . VAL A 1 410 ? 19.188 3.197 14.465 1.00 92.69 410 VAL A C 1
ATOM 2880 O O . VAL A 1 410 ? 18.973 3.338 13.259 1.00 92.69 410 VAL A O 1
ATOM 2883 N N . VAL A 1 411 ? 19.703 4.178 15.212 1.00 94.06 411 VAL A N 1
ATOM 2884 C CA . VAL A 1 411 ? 20.089 5.487 14.655 1.00 94.06 411 VAL A CA 1
ATOM 2885 C C . VAL A 1 411 ? 21.214 5.328 13.629 1.00 94.06 411 VAL A C 1
ATOM 2887 O O . VAL A 1 411 ? 21.136 5.888 12.534 1.00 94.06 411 VAL A O 1
ATOM 2890 N N . VAL A 1 412 ? 22.233 4.518 13.934 1.00 93.88 412 VAL A N 1
ATOM 2891 C CA . VAL A 1 412 ? 23.324 4.208 12.993 1.00 93.88 412 VAL A CA 1
ATOM 2892 C C . VAL A 1 412 ? 22.791 3.527 11.728 1.00 93.88 412 VAL A C 1
ATOM 2894 O O . VAL A 1 412 ? 23.221 3.872 10.626 1.00 93.88 412 VAL A O 1
ATOM 2897 N N . ALA A 1 413 ? 21.832 2.606 11.853 1.00 92.31 413 ALA A N 1
ATOM 2898 C CA . ALA A 1 413 ? 21.204 1.946 10.712 1.00 92.31 413 ALA A CA 1
ATOM 2899 C C . ALA A 1 413 ? 20.438 2.935 9.817 1.00 92.31 413 ALA A C 1
ATOM 2901 O O . ALA A 1 413 ? 20.571 2.864 8.594 1.00 92.31 413 ALA A O 1
ATOM 2902 N N . ALA A 1 414 ? 19.713 3.894 10.402 1.00 94.44 414 ALA A N 1
ATOM 2903 C CA . ALA A 1 414 ? 19.021 4.942 9.652 1.00 94.44 414 ALA A CA 1
ATOM 2904 C C . ALA A 1 414 ? 20.000 5.848 8.884 1.00 94.44 414 ALA A C 1
ATOM 2906 O O . ALA A 1 414 ? 19.833 6.075 7.685 1.00 94.44 414 ALA A O 1
ATOM 2907 N N . VAL A 1 415 ? 21.070 6.303 9.546 1.00 95.38 415 VAL A N 1
ATOM 2908 C CA . VAL A 1 415 ? 22.127 7.113 8.912 1.00 95.38 415 VAL A CA 1
ATOM 2909 C C . VAL A 1 415 ? 22.802 6.341 7.780 1.00 95.38 415 VAL A C 1
ATOM 2911 O O . VAL A 1 415 ? 23.020 6.891 6.698 1.00 95.38 415 VAL A O 1
ATOM 2914 N N . ARG A 1 416 ? 23.099 5.054 7.994 1.00 94.12 416 ARG A N 1
ATOM 2915 C CA . ARG A 1 416 ? 23.670 4.177 6.965 1.00 94.12 416 ARG A CA 1
ATOM 2916 C C . ARG A 1 416 ? 22.739 4.050 5.762 1.00 94.12 416 ARG A C 1
ATOM 2918 O O . ARG A 1 416 ? 23.225 4.179 4.644 1.00 94.12 416 ARG A O 1
ATOM 2925 N N . ALA A 1 417 ? 21.442 3.826 5.970 1.00 94.25 417 ALA A N 1
ATOM 2926 C CA . ALA A 1 417 ? 20.471 3.679 4.885 1.00 94.25 417 ALA A CA 1
ATOM 2927 C C . ALA A 1 417 ? 20.446 4.919 3.974 1.00 94.25 417 ALA A C 1
ATOM 2929 O O . ALA A 1 417 ? 20.577 4.799 2.754 1.00 94.25 417 ALA A O 1
ATOM 2930 N N . VAL A 1 418 ? 20.384 6.118 4.565 1.00 95.69 418 VAL A N 1
ATOM 2931 C CA . VAL A 1 418 ? 20.422 7.376 3.802 1.00 95.69 418 VAL A CA 1
ATOM 2932 C C . VAL A 1 418 ? 21.771 7.569 3.108 1.00 95.69 418 VAL A C 1
ATOM 2934 O O . VAL A 1 418 ? 21.814 7.935 1.935 1.00 95.69 418 VAL A O 1
ATOM 2937 N N . THR A 1 419 ? 22.877 7.273 3.796 1.00 95.25 419 THR A N 1
ATOM 2938 C CA . THR A 1 419 ? 24.230 7.399 3.230 1.00 95.25 419 THR A CA 1
ATOM 2939 C C . THR A 1 419 ? 24.411 6.486 2.016 1.00 95.25 419 THR A C 1
ATOM 2941 O O . THR A 1 419 ? 24.937 6.919 0.994 1.00 95.25 419 THR A O 1
ATOM 2944 N N . VAL A 1 420 ? 23.940 5.238 2.097 1.00 94.19 420 VAL A N 1
ATOM 2945 C CA . VAL A 1 420 ? 23.973 4.273 0.988 1.00 94.19 420 VAL A CA 1
ATOM 2946 C C . VAL A 1 420 ? 23.142 4.776 -0.191 1.00 94.19 420 VAL A C 1
ATOM 2948 O O . VAL A 1 420 ? 23.613 4.714 -1.325 1.00 94.19 420 VAL A O 1
ATOM 2951 N N . ALA A 1 421 ? 21.952 5.334 0.058 1.00 94.75 421 ALA A N 1
ATOM 2952 C CA . ALA A 1 421 ? 21.142 5.938 -0.997 1.00 94.75 421 ALA A CA 1
ATOM 2953 C C . ALA A 1 421 ? 21.884 7.105 -1.676 1.00 94.75 421 ALA A C 1
ATOM 2955 O O . ALA A 1 421 ? 21.997 7.132 -2.900 1.00 94.75 421 ALA A O 1
ATOM 2956 N N . GLN A 1 422 ? 22.462 8.029 -0.900 1.00 95.06 422 GLN A N 1
ATOM 2957 C CA . GLN A 1 422 ? 23.239 9.156 -1.433 1.00 95.06 422 GLN A CA 1
ATOM 2958 C C . GLN A 1 422 ? 24.455 8.690 -2.253 1.00 95.06 422 GLN A C 1
ATOM 2960 O O . GLN A 1 422 ? 24.699 9.208 -3.343 1.00 95.06 422 GLN A O 1
ATOM 2965 N N . GLN A 1 423 ? 25.187 7.677 -1.775 1.00 94.38 423 GLN A N 1
ATOM 2966 C CA . GLN A 1 423 ? 26.325 7.089 -2.490 1.00 94.38 423 GLN A CA 1
ATOM 2967 C C . GLN A 1 423 ? 25.903 6.416 -3.802 1.00 94.38 423 GLN A C 1
ATOM 2969 O O . GLN A 1 423 ? 26.577 6.593 -4.817 1.00 94.38 423 GLN A O 1
ATOM 2974 N N . ALA A 1 424 ? 24.783 5.688 -3.807 1.00 93.19 424 ALA A N 1
ATOM 2975 C CA . ALA A 1 424 ? 24.249 5.058 -5.011 1.00 93.19 424 ALA A CA 1
ATOM 2976 C C . ALA A 1 424 ? 23.848 6.099 -6.069 1.00 93.19 424 ALA A C 1
ATOM 2978 O O . ALA A 1 424 ? 24.184 5.939 -7.243 1.00 93.19 424 ALA A O 1
ATOM 2979 N N . LEU A 1 425 ? 23.195 7.196 -5.662 1.00 94.31 425 LEU A N 1
ATOM 2980 C CA . LEU A 1 425 ? 22.852 8.287 -6.581 1.00 94.31 425 LEU A CA 1
ATOM 2981 C C . LEU A 1 425 ? 24.100 9.012 -7.104 1.00 94.31 425 LEU A C 1
ATOM 2983 O O . LEU A 1 425 ? 24.153 9.351 -8.283 1.00 94.31 425 LEU A O 1
ATOM 2987 N N . ALA A 1 426 ? 25.116 9.229 -6.264 1.00 95.12 426 ALA A N 1
ATOM 2988 C CA . ALA A 1 426 ? 26.369 9.854 -6.691 1.00 95.12 426 ALA A CA 1
ATOM 2989 C C . ALA A 1 426 ? 27.135 8.982 -7.703 1.00 95.12 426 ALA A C 1
ATOM 2991 O O . ALA A 1 426 ? 27.646 9.493 -8.701 1.00 95.12 426 ALA A O 1
ATOM 2992 N N . ALA A 1 427 ? 27.175 7.663 -7.485 1.00 94.56 427 ALA A N 1
ATOM 2993 C CA . ALA A 1 427 ? 27.748 6.717 -8.441 1.00 94.56 427 ALA A CA 1
ATOM 2994 C C . ALA A 1 427 ? 26.972 6.717 -9.770 1.00 94.56 427 ALA A C 1
ATOM 2996 O O . ALA A 1 427 ? 27.579 6.734 -10.841 1.00 94.56 427 ALA A O 1
ATOM 2997 N N . LEU A 1 428 ? 25.637 6.774 -9.704 1.00 94.56 428 LEU A N 1
ATOM 2998 C CA . LEU A 1 428 ? 24.785 6.880 -10.885 1.00 94.56 428 LEU A CA 1
ATOM 2999 C C . LEU A 1 428 ? 25.024 8.188 -11.662 1.00 94.56 428 LEU A C 1
ATOM 3001 O O . LEU A 1 428 ? 25.078 8.150 -12.890 1.00 94.56 428 LEU A O 1
ATOM 3005 N N . ASP A 1 429 ? 25.215 9.328 -10.988 1.00 95.88 429 ASP A N 1
ATOM 3006 C CA . ASP A 1 429 ? 25.570 10.587 -11.667 1.00 95.88 429 ASP A CA 1
ATOM 3007 C C . ASP A 1 429 ? 26.899 10.480 -12.404 1.00 95.88 429 ASP A C 1
ATOM 3009 O O . ASP A 1 429 ? 26.993 10.900 -13.556 1.00 95.88 429 ASP A O 1
ATOM 3013 N N . ALA A 1 430 ? 27.913 9.885 -11.769 1.00 95.69 430 ALA A N 1
ATOM 3014 C CA . ALA A 1 430 ? 29.216 9.678 -12.392 1.00 95.69 430 ALA A CA 1
ATOM 3015 C C . ALA A 1 430 ? 29.104 8.782 -13.639 1.00 95.69 430 ALA A C 1
ATOM 3017 O O . ALA A 1 430 ? 29.702 9.074 -14.681 1.00 95.69 430 ALA A O 1
ATOM 3018 N N . ASP A 1 431 ? 28.287 7.729 -13.567 1.00 94.44 431 ASP A N 1
ATOM 3019 C CA . ASP A 1 431 ? 28.003 6.866 -14.709 1.00 94.44 431 ASP A CA 1
ATOM 3020 C C . ASP A 1 431 ? 27.311 7.629 -15.847 1.00 94.44 431 ASP A C 1
ATOM 3022 O O . ASP A 1 431 ? 27.780 7.571 -16.988 1.00 94.44 431 ASP A O 1
ATOM 3026 N N . LEU A 1 432 ? 26.256 8.391 -15.543 1.00 94.31 432 LEU A N 1
ATOM 3027 C CA . LEU A 1 432 ? 25.524 9.207 -16.517 1.00 94.31 432 LEU A CA 1
ATOM 3028 C C . LEU A 1 432 ? 26.399 10.321 -17.115 1.00 94.31 432 LEU A C 1
ATOM 3030 O O . LEU A 1 432 ? 26.324 10.595 -18.310 1.00 94.31 432 LEU A O 1
ATOM 3034 N N . ALA A 1 433 ? 27.281 10.932 -16.322 1.00 94.44 433 ALA A N 1
ATOM 3035 C CA . ALA A 1 433 ? 28.245 11.929 -16.787 1.00 94.44 433 ALA A CA 1
ATOM 3036 C C . ALA A 1 433 ? 29.235 11.347 -17.808 1.00 94.44 433 ALA A C 1
ATOM 3038 O O . ALA A 1 433 ? 29.667 12.044 -18.725 1.00 94.44 433 ALA A O 1
ATOM 3039 N N . SER A 1 434 ? 29.576 10.065 -17.661 1.00 93.69 434 SER A N 1
ATOM 3040 C CA . SER A 1 434 ? 30.478 9.350 -18.566 1.00 93.69 434 SER A CA 1
ATOM 3041 C C . SER A 1 434 ? 29.796 8.791 -19.825 1.00 93.69 434 SER A C 1
ATOM 3043 O O . SER A 1 434 ? 30.480 8.185 -20.650 1.00 93.69 434 SER A O 1
ATOM 3045 N N . ALA A 1 435 ? 28.486 9.012 -20.011 1.00 90.94 435 ALA A N 1
ATOM 3046 C CA . ALA A 1 435 ? 27.713 8.518 -21.156 1.00 90.94 435 ALA A CA 1
ATOM 3047 C C . ALA A 1 435 ? 28.332 8.806 -22.543 1.00 90.94 435 ALA A C 1
ATOM 3049 O O . ALA A 1 435 ? 28.305 7.898 -23.376 1.00 90.94 435 ALA A O 1
ATOM 3050 N N . PRO A 1 436 ? 28.954 9.978 -22.813 1.00 90.19 436 PRO A N 1
ATOM 3051 C CA . PRO A 1 436 ? 29.607 10.232 -24.102 1.00 90.19 436 PRO A CA 1
ATOM 3052 C C . PRO A 1 436 ? 30.726 9.238 -24.451 1.00 90.19 436 PRO A C 1
ATOM 3054 O O . PRO A 1 436 ? 31.019 9.039 -25.625 1.00 90.19 436 PRO A O 1
ATOM 3057 N N . ASN A 1 437 ? 31.325 8.595 -23.443 1.00 89.88 437 ASN A N 1
ATOM 3058 C CA . ASN A 1 437 ? 32.457 7.679 -23.591 1.00 89.88 437 ASN A CA 1
ATOM 3059 C C . ASN A 1 437 ? 32.055 6.195 -23.488 1.00 89.88 437 ASN A C 1
ATOM 3061 O O . ASN A 1 437 ? 32.931 5.329 -23.447 1.00 89.88 437 ASN A O 1
ATOM 3065 N N . ARG A 1 438 ? 30.756 5.881 -23.391 1.00 86.94 438 ARG A N 1
ATOM 3066 C CA . ARG A 1 438 ? 30.248 4.506 -23.238 1.00 86.94 438 ARG A CA 1
ATOM 3067 C C . ARG A 1 438 ? 29.716 3.948 -24.555 1.00 86.94 438 ARG A C 1
ATOM 3069 O O . ARG A 1 438 ? 29.210 4.685 -25.396 1.00 86.94 438 ARG A O 1
ATOM 3076 N N . SER A 1 439 ? 29.802 2.626 -24.704 1.00 87.62 439 SER A N 1
ATOM 3077 C CA . SER A 1 439 ? 29.103 1.895 -25.764 1.00 87.62 439 SER A CA 1
ATOM 3078 C C . SER A 1 439 ? 27.592 1.854 -25.503 1.00 87.62 439 SER A C 1
ATOM 3080 O O . SER A 1 439 ? 27.160 1.950 -24.350 1.00 87.62 439 SER A O 1
ATOM 3082 N N . GLY A 1 440 ? 26.787 1.644 -26.553 1.00 85.69 440 GLY A N 1
ATOM 3083 C CA . GLY A 1 440 ? 25.325 1.568 -26.443 1.00 85.69 440 GLY A CA 1
ATOM 3084 C C . GLY A 1 440 ? 24.828 0.549 -25.408 1.00 85.69 440 GLY A C 1
ATOM 3085 O O . GLY A 1 440 ? 23.969 0.871 -24.591 1.00 85.69 440 GLY A O 1
ATOM 3086 N N . SER A 1 441 ? 25.423 -0.650 -25.345 1.00 86.94 441 SER A N 1
ATOM 3087 C CA . SER A 1 441 ? 25.027 -1.681 -24.370 1.00 86.94 441 SER A CA 1
ATOM 3088 C C . SER A 1 441 ? 25.289 -1.265 -22.920 1.00 86.94 441 SER A C 1
ATOM 3090 O O . SER A 1 441 ? 24.434 -1.461 -22.061 1.00 86.94 441 SER A O 1
ATOM 3092 N N . ALA A 1 442 ? 26.446 -0.655 -22.647 1.00 90.50 442 ALA A N 1
ATOM 3093 C CA . ALA A 1 442 ? 26.784 -0.169 -21.313 1.00 90.50 442 ALA A CA 1
ATOM 3094 C C . ALA A 1 442 ? 25.907 1.024 -20.907 1.00 90.50 442 ALA A C 1
ATOM 3096 O O . ALA A 1 442 ? 25.633 1.218 -19.724 1.00 90.50 442 ALA A O 1
ATOM 3097 N N . LEU A 1 443 ? 25.468 1.827 -21.880 1.00 92.81 443 LEU A N 1
ATOM 3098 C CA . LEU A 1 443 ? 24.580 2.959 -21.647 1.00 92.81 443 LEU A CA 1
ATOM 3099 C C . LEU A 1 443 ? 23.155 2.511 -21.303 1.00 92.81 443 LEU A C 1
ATOM 3101 O O . LEU A 1 443 ? 22.559 3.060 -20.380 1.00 92.81 443 LEU A O 1
ATOM 3105 N N . VAL A 1 444 ? 22.649 1.468 -21.966 1.00 93.75 444 VAL A N 1
ATOM 3106 C CA . VAL A 1 444 ? 21.372 0.823 -21.616 1.00 93.75 444 VAL A CA 1
ATOM 3107 C C . VAL A 1 444 ? 21.364 0.347 -20.162 1.00 93.75 444 VAL A C 1
ATOM 3109 O O . VAL A 1 444 ? 20.398 0.595 -19.442 1.00 93.75 444 VAL A O 1
ATOM 3112 N N . ASP A 1 445 ? 22.446 -0.282 -19.698 1.00 90.81 445 ASP A N 1
ATOM 3113 C CA . ASP A 1 445 ? 22.521 -0.775 -18.318 1.00 90.81 445 ASP A CA 1
ATOM 3114 C C . ASP A 1 445 ? 22.512 0.387 -17.300 1.00 90.81 445 ASP A C 1
ATOM 3116 O O . ASP A 1 445 ? 21.862 0.300 -16.256 1.00 90.81 445 ASP A O 1
ATOM 3120 N N . VAL A 1 446 ? 23.173 1.510 -17.615 1.00 93.31 446 VAL A N 1
ATOM 3121 C CA . VAL A 1 446 ? 23.131 2.737 -16.793 1.00 93.31 446 VAL A CA 1
ATOM 3122 C C . VAL A 1 446 ? 21.725 3.344 -16.769 1.00 93.31 446 VAL A C 1
ATOM 3124 O O . VAL A 1 446 ? 21.246 3.739 -15.706 1.00 93.31 446 VAL A O 1
ATOM 3127 N N . LEU A 1 447 ? 21.047 3.390 -17.916 1.00 94.62 447 LEU A N 1
ATOM 3128 C CA . LEU A 1 447 ? 19.681 3.896 -18.044 1.00 94.62 447 LEU A CA 1
ATOM 3129 C C . LEU A 1 447 ? 18.678 3.057 -17.239 1.00 94.62 447 LEU A C 1
ATOM 3131 O O . LEU A 1 447 ? 17.868 3.616 -16.501 1.00 94.62 447 LEU A O 1
ATOM 3135 N N . PHE A 1 448 ? 18.793 1.726 -17.256 1.00 92.00 448 PHE A N 1
ATOM 3136 C CA . PHE A 1 448 ? 17.966 0.868 -16.400 1.00 92.00 448 PHE A CA 1
ATOM 3137 C C . PHE A 1 448 ? 18.263 1.031 -14.905 1.00 92.00 448 PHE A C 1
ATOM 3139 O O . PHE A 1 448 ? 17.342 0.904 -14.096 1.00 92.00 448 PHE A O 1
ATOM 3146 N N . ARG A 1 449 ? 19.510 1.338 -14.512 1.00 90.69 449 ARG A N 1
ATOM 3147 C CA . ARG A 1 449 ? 19.819 1.719 -13.121 1.00 90.69 449 ARG A CA 1
ATOM 3148 C C . ARG A 1 449 ? 19.191 3.059 -12.738 1.00 90.69 449 ARG A C 1
ATOM 3150 O O . ARG A 1 449 ? 18.717 3.197 -11.614 1.00 90.69 449 ARG A O 1
ATOM 3157 N N . ALA A 1 450 ? 19.151 4.022 -13.658 1.00 92.06 450 ALA A N 1
ATOM 3158 C CA . ALA A 1 450 ? 18.447 5.285 -13.445 1.00 92.06 450 ALA A CA 1
ATOM 3159 C C . ALA A 1 450 ? 16.930 5.076 -13.310 1.00 92.06 450 ALA A C 1
ATOM 3161 O O . ALA A 1 450 ? 16.319 5.603 -12.379 1.00 92.06 450 ALA A O 1
ATOM 3162 N N . ALA A 1 451 ? 16.333 4.234 -14.154 1.00 90.12 451 ALA A N 1
ATOM 3163 C CA . ALA A 1 451 ? 14.925 3.861 -14.040 1.00 90.12 451 ALA A CA 1
ATOM 3164 C C . ALA A 1 451 ? 14.614 3.159 -12.701 1.00 90.12 451 ALA A C 1
ATOM 3166 O O . ALA A 1 451 ? 13.604 3.457 -12.060 1.00 90.12 451 ALA A O 1
ATOM 3167 N N . ALA A 1 452 ? 15.529 2.310 -12.211 1.00 86.88 452 ALA A N 1
ATOM 3168 C CA . ALA A 1 452 ? 15.389 1.607 -10.932 1.00 86.88 452 ALA A CA 1
ATOM 3169 C C . ALA A 1 452 ? 15.315 2.533 -9.701 1.00 86.88 452 ALA A C 1
ATOM 3171 O O . ALA A 1 452 ? 14.729 2.150 -8.692 1.00 86.88 452 ALA A O 1
ATOM 3172 N N . VAL A 1 453 ? 15.840 3.762 -9.781 1.00 88.06 453 VAL A N 1
ATOM 3173 C CA . VAL A 1 453 ? 15.702 4.787 -8.725 1.00 88.06 453 VAL A CA 1
ATOM 3174 C C . VAL A 1 453 ? 14.538 5.755 -8.985 1.00 88.06 453 VAL A C 1
ATOM 3176 O O . VAL A 1 453 ? 14.539 6.889 -8.507 1.00 88.06 453 VAL A O 1
ATOM 3179 N N . GLY A 1 454 ? 13.545 5.345 -9.777 1.00 85.00 454 GLY A N 1
ATOM 3180 C CA . GLY A 1 454 ? 12.329 6.125 -10.017 1.00 85.00 454 GLY A CA 1
ATOM 3181 C C . GLY A 1 454 ? 12.513 7.289 -10.995 1.00 85.00 454 GLY A C 1
ATOM 3182 O O . GLY A 1 454 ? 11.871 8.328 -10.828 1.00 85.00 454 GLY A O 1
ATOM 3183 N N . LEU A 1 455 ? 13.404 7.154 -11.984 1.00 89.06 455 LEU A N 1
ATOM 3184 C CA . LEU A 1 455 ? 13.514 8.066 -13.131 1.00 89.06 455 LEU A CA 1
ATOM 3185 C C . LEU A 1 455 ? 12.903 7.394 -14.369 1.00 89.06 455 LEU A C 1
ATOM 3187 O O . LEU A 1 455 ? 13.629 6.889 -15.218 1.00 89.06 455 LEU A O 1
ATOM 3191 N N . ALA A 1 456 ? 11.571 7.363 -14.467 1.00 83.94 456 ALA A N 1
ATOM 3192 C CA . ALA A 1 456 ? 10.859 6.653 -15.543 1.00 83.94 456 ALA A CA 1
ATOM 3193 C C . ALA A 1 456 ? 11.264 7.121 -16.958 1.00 83.94 456 ALA A C 1
ATOM 3195 O O . ALA A 1 456 ? 11.324 6.336 -17.897 1.00 83.94 456 ALA A O 1
ATOM 3196 N N . GLU A 1 457 ? 11.630 8.397 -17.107 1.00 83.25 457 GLU A N 1
ATOM 3197 C CA . GLU A 1 457 ? 12.132 8.966 -18.366 1.00 83.25 457 GLU A CA 1
ATOM 3198 C C . GLU A 1 457 ? 13.500 8.409 -18.806 1.00 83.25 457 GLU A C 1
ATOM 3200 O O . GLU A 1 457 ? 13.911 8.622 -19.943 1.00 83.25 457 GLU A O 1
ATOM 3205 N N . ALA A 1 458 ? 14.205 7.690 -17.926 1.00 91.19 458 ALA A N 1
ATOM 3206 C CA . ALA A 1 458 ? 15.442 6.993 -18.255 1.00 91.19 458 ALA A CA 1
ATOM 3207 C C . ALA A 1 458 ? 15.199 5.618 -18.900 1.00 91.19 458 ALA A C 1
ATOM 3209 O O . ALA A 1 458 ? 16.162 4.977 -19.310 1.00 91.19 458 ALA A O 1
ATOM 3210 N N . THR A 1 459 ? 13.953 5.147 -19.001 1.00 93.12 459 THR A N 1
ATOM 3211 C CA . THR A 1 459 ? 13.638 3.859 -19.628 1.00 93.12 459 THR A CA 1
ATOM 3212 C C . THR A 1 459 ? 13.991 3.885 -21.122 1.00 93.12 459 THR A C 1
ATOM 3214 O O . THR A 1 459 ? 13.398 4.651 -21.885 1.00 93.12 459 THR A O 1
ATOM 3217 N N . PRO A 1 460 ? 14.942 3.052 -21.585 1.00 92.94 460 PRO A N 1
ATOM 3218 C CA . PRO A 1 460 ? 15.343 3.043 -22.984 1.00 92.94 460 PRO A CA 1
ATOM 3219 C C . PRO A 1 460 ? 14.240 2.403 -23.855 1.00 92.94 460 PRO A C 1
ATOM 3221 O O . PRO A 1 460 ? 13.722 1.345 -23.491 1.00 92.94 460 PRO A O 1
ATOM 3224 N N . PRO A 1 461 ? 13.887 2.971 -25.026 1.00 91.94 461 PRO A N 1
ATOM 3225 C CA . PRO A 1 461 ? 12.765 2.514 -25.857 1.00 91.94 461 PRO A CA 1
ATOM 3226 C C . PRO A 1 461 ? 13.106 1.267 -26.700 1.00 91.94 461 PRO A C 1
ATOM 3228 O O . PRO A 1 461 ? 12.912 1.236 -27.914 1.00 91.94 461 PRO A O 1
ATOM 3231 N N . LEU A 1 462 ? 13.616 0.215 -26.056 1.00 92.88 462 LEU A N 1
ATOM 3232 C CA . LEU A 1 462 ? 14.135 -0.991 -26.717 1.00 92.88 462 LEU A CA 1
ATOM 3233 C C . LEU A 1 462 ? 13.036 -1.897 -27.293 1.00 92.88 462 LEU A C 1
ATOM 3235 O O . LEU A 1 462 ? 13.293 -2.676 -28.213 1.00 92.88 462 LEU A O 1
ATOM 3239 N N . ALA A 1 463 ? 11.811 -1.784 -26.772 1.00 89.94 463 ALA A N 1
ATOM 3240 C CA . ALA A 1 463 ? 10.663 -2.567 -27.226 1.00 89.94 463 ALA A CA 1
ATOM 3241 C C . ALA A 1 463 ? 10.226 -2.210 -28.654 1.00 89.94 463 ALA A C 1
ATOM 3243 O O . ALA A 1 463 ? 9.732 -3.074 -29.371 1.00 89.94 463 ALA A O 1
ATOM 3244 N N . ALA A 1 464 ? 10.427 -0.960 -29.083 1.00 88.69 464 ALA A N 1
ATOM 3245 C CA . ALA A 1 464 ? 10.026 -0.498 -30.412 1.00 88.69 464 ALA A CA 1
ATOM 3246 C C . ALA A 1 464 ? 10.997 -0.935 -31.524 1.00 88.69 464 ALA A C 1
ATOM 3248 O O . ALA A 1 464 ? 10.612 -0.972 -32.687 1.00 88.69 464 ALA A O 1
ATOM 3249 N N . GLY A 1 465 ? 12.247 -1.259 -31.180 1.00 87.25 465 GLY A N 1
ATOM 3250 C CA . GLY A 1 465 ? 13.290 -1.592 -32.148 1.00 87.25 465 GLY A CA 1
ATOM 3251 C C . GLY A 1 465 ? 14.686 -1.311 -31.603 1.00 87.25 465 GLY A C 1
ATOM 3252 O O . GLY A 1 465 ? 14.889 -1.222 -30.387 1.00 87.25 465 GLY A O 1
ATOM 3253 N N . VAL A 1 466 ? 15.671 -1.193 -32.491 1.00 85.94 466 VAL A N 1
ATOM 3254 C CA . VAL A 1 466 ? 17.048 -0.827 -32.120 1.00 85.94 466 VAL A CA 1
ATOM 3255 C C . VAL A 1 466 ? 17.149 0.686 -31.923 1.00 85.94 466 VAL A C 1
ATOM 3257 O O . VAL A 1 466 ? 16.947 1.462 -32.854 1.00 85.94 466 VAL A O 1
ATOM 3260 N N . THR A 1 467 ? 17.476 1.115 -30.706 1.00 88.62 467 THR A N 1
ATOM 3261 C CA . THR A 1 467 ? 17.706 2.529 -30.383 1.00 88.62 467 THR A CA 1
ATOM 3262 C C . THR A 1 467 ? 19.113 2.953 -30.806 1.00 88.62 467 THR A C 1
ATOM 3264 O O . THR A 1 467 ? 20.074 2.222 -30.572 1.00 88.62 467 THR A O 1
ATOM 3267 N N . SER A 1 468 ? 19.252 4.140 -31.404 1.00 90.62 468 SER A N 1
ATOM 3268 C CA . SER A 1 468 ? 20.564 4.696 -31.747 1.00 90.62 468 SER A CA 1
ATOM 3269 C C . SER A 1 468 ? 21.339 5.124 -30.497 1.00 90.62 468 SER A C 1
ATOM 3271 O O . SER A 1 468 ? 20.758 5.604 -29.523 1.00 90.62 468 SER A O 1
ATOM 3273 N N . ASP A 1 469 ? 22.670 5.023 -30.548 1.00 90.56 469 ASP A N 1
ATOM 3274 C CA . ASP A 1 469 ? 23.538 5.482 -29.457 1.00 90.56 469 ASP A CA 1
ATOM 3275 C C . ASP A 1 469 ? 23.314 6.961 -29.113 1.00 90.56 469 ASP A C 1
ATOM 3277 O O . ASP A 1 469 ? 23.415 7.345 -27.952 1.00 90.56 469 ASP A O 1
ATOM 3281 N N . GLU A 1 470 ? 22.985 7.792 -30.106 1.00 90.88 470 GLU A N 1
ATOM 3282 C CA . GLU A 1 470 ? 22.713 9.212 -29.883 1.00 90.88 470 GLU A CA 1
ATOM 3283 C C . GLU A 1 470 ? 21.450 9.429 -29.046 1.00 90.88 470 GLU A C 1
ATOM 3285 O O . GLU A 1 470 ? 21.498 10.139 -28.044 1.00 90.88 470 GLU A O 1
ATOM 3290 N N . ALA A 1 471 ? 20.358 8.729 -29.366 1.00 91.75 471 ALA A N 1
ATOM 3291 C CA . ALA A 1 471 ? 19.134 8.795 -28.572 1.00 91.75 471 ALA A CA 1
ATOM 3292 C C . ALA A 1 471 ? 19.358 8.276 -27.138 1.00 91.75 471 ALA A C 1
ATOM 3294 O O . ALA A 1 471 ? 18.834 8.841 -26.179 1.00 91.75 471 ALA A O 1
ATOM 3295 N N . LEU A 1 472 ? 20.185 7.237 -26.961 1.00 94.50 472 LEU A N 1
ATOM 3296 C CA . LEU A 1 472 ? 20.558 6.752 -25.627 1.00 94.50 472 LEU A CA 1
ATOM 3297 C C . LEU A 1 472 ? 21.366 7.800 -24.836 1.00 94.50 472 LEU A C 1
ATOM 3299 O O . LEU A 1 472 ? 21.169 7.940 -23.626 1.00 94.50 472 LEU A O 1
ATOM 3303 N N . ARG A 1 473 ? 22.257 8.562 -25.490 1.00 94.12 473 ARG A N 1
ATOM 3304 C CA . ARG A 1 473 ? 23.016 9.652 -24.843 1.00 94.12 473 ARG A CA 1
ATOM 3305 C C . ARG A 1 473 ? 22.117 10.821 -24.459 1.00 94.12 473 ARG A C 1
ATOM 3307 O O . ARG A 1 473 ? 22.283 11.366 -23.367 1.00 94.12 473 ARG A O 1
ATOM 3314 N N . GLU A 1 474 ? 21.157 11.180 -25.306 1.00 93.44 474 GLU A N 1
ATOM 3315 C CA . GLU A 1 474 ? 20.160 12.210 -24.994 1.00 93.44 474 GLU A CA 1
ATOM 3316 C C . GLU A 1 474 ? 19.309 11.819 -23.777 1.00 93.44 474 GLU A C 1
ATOM 3318 O O . GLU A 1 474 ? 19.146 12.622 -22.852 1.00 93.44 474 GLU A O 1
ATOM 3323 N N . LEU A 1 475 ? 18.848 10.564 -23.720 1.00 94.75 475 LEU A N 1
ATOM 3324 C CA . LEU A 1 475 ? 18.140 10.021 -22.557 1.00 94.75 475 LEU A CA 1
ATOM 3325 C C . LEU A 1 475 ? 19.002 10.071 -21.291 1.00 94.75 475 LEU A C 1
ATOM 3327 O O . LEU A 1 475 ? 18.524 10.484 -20.235 1.00 94.75 475 LEU A O 1
ATOM 3331 N N . ALA A 1 476 ? 20.288 9.724 -21.386 1.00 95.25 476 ALA A N 1
ATOM 3332 C CA . ALA A 1 476 ? 21.196 9.786 -20.242 1.00 95.25 476 ALA A CA 1
ATOM 3333 C C . ALA A 1 476 ? 21.407 11.227 -19.743 1.00 95.25 476 ALA A C 1
ATOM 3335 O O . ALA A 1 476 ? 21.413 11.470 -18.533 1.00 95.25 476 ALA A O 1
ATOM 3336 N N . ALA A 1 477 ? 21.516 12.200 -20.653 1.00 93.69 477 ALA A N 1
ATOM 3337 C CA . ALA A 1 477 ? 21.596 13.615 -20.296 1.00 93.69 477 ALA A CA 1
ATOM 3338 C C . ALA A 1 477 ? 20.306 14.112 -19.613 1.00 93.69 477 ALA A C 1
ATOM 3340 O O . ALA A 1 477 ? 20.375 14.837 -18.613 1.00 93.69 477 ALA A O 1
ATOM 3341 N N . ALA A 1 478 ? 19.136 13.691 -20.104 1.00 94.25 478 ALA A N 1
ATOM 3342 C CA . ALA A 1 478 ? 17.843 14.007 -19.497 1.00 94.25 478 ALA A CA 1
ATOM 3343 C C . ALA A 1 478 ? 17.700 13.390 -18.093 1.00 94.25 478 ALA A C 1
ATOM 3345 O O . ALA A 1 478 ? 17.371 14.105 -17.140 1.00 94.25 478 ALA A O 1
ATOM 3346 N N . ALA A 1 479 ? 18.036 12.105 -17.941 1.00 94.56 479 ALA A N 1
ATOM 3347 C CA . ALA A 1 479 ? 18.031 11.399 -16.660 1.00 94.56 479 ALA A CA 1
ATOM 3348 C C . ALA A 1 479 ? 18.950 12.084 -15.637 1.00 94.56 479 ALA A C 1
ATOM 3350 O O . ALA A 1 479 ? 18.558 12.324 -14.494 1.00 94.56 479 ALA A O 1
ATOM 3351 N N . ARG A 1 480 ? 20.150 12.500 -16.059 1.00 95.00 480 ARG A N 1
ATOM 3352 C CA . ARG A 1 480 ? 21.097 13.223 -15.198 1.00 95.00 480 ARG A CA 1
ATOM 3353 C C . ARG A 1 480 ? 20.555 14.575 -14.727 1.00 95.00 480 ARG A C 1
ATOM 3355 O O . ARG A 1 480 ? 20.655 14.919 -13.546 1.00 95.00 480 ARG A O 1
ATOM 3362 N N . LYS A 1 481 ? 19.933 15.339 -15.631 1.00 93.75 481 LYS A N 1
ATOM 3363 C CA . LYS A 1 481 ? 19.288 16.621 -15.295 1.00 93.75 481 LYS A CA 1
ATOM 3364 C C . LYS A 1 481 ? 18.202 16.439 -14.230 1.00 93.75 481 LYS A C 1
ATOM 3366 O O . LYS A 1 481 ? 18.045 17.290 -13.358 1.00 93.75 481 LYS A O 1
ATOM 3371 N N . ARG A 1 482 ? 17.474 15.325 -14.282 1.00 92.44 482 ARG A N 1
ATOM 3372 C CA . ARG A 1 482 ? 16.400 14.973 -13.342 1.00 92.44 482 ARG A CA 1
ATOM 3373 C C . ARG A 1 482 ? 16.897 14.405 -12.020 1.00 92.44 482 ARG A C 1
ATOM 3375 O O . ARG A 1 482 ? 16.260 14.626 -10.993 1.00 92.44 482 ARG A O 1
ATOM 3382 N N . LEU A 1 483 ? 18.058 13.760 -12.026 1.00 94.06 483 LEU A N 1
ATOM 3383 C CA . LEU A 1 483 ? 18.755 13.309 -10.825 1.00 94.06 483 LEU A CA 1
ATOM 3384 C C . LEU A 1 483 ? 19.347 14.480 -10.015 1.00 94.06 483 LEU A C 1
ATOM 3386 O O . LEU A 1 483 ? 19.417 14.417 -8.788 1.00 94.06 483 LEU A O 1
ATOM 3390 N N . SER A 1 484 ? 19.723 15.575 -10.686 1.00 92.75 484 SER A N 1
ATOM 3391 C CA . SER A 1 484 ? 20.447 16.710 -10.087 1.00 92.75 484 SER A CA 1
ATOM 3392 C C . SER A 1 484 ? 19.792 17.305 -8.818 1.00 92.75 484 SER A C 1
ATOM 3394 O O . SER A 1 484 ? 20.507 17.502 -7.835 1.00 92.75 484 SER A O 1
ATOM 3396 N N . PRO A 1 485 ? 18.462 17.542 -8.743 1.00 93.00 485 PRO A N 1
ATOM 3397 C CA . PRO A 1 485 ? 17.821 18.042 -7.520 1.00 93.00 485 PRO A CA 1
ATOM 3398 C C . PRO A 1 485 ? 17.868 17.057 -6.341 1.00 93.00 485 PRO A C 1
ATOM 3400 O O . PRO A 1 485 ? 17.867 17.482 -5.187 1.00 93.00 485 PRO A O 1
ATOM 3403 N N . ARG A 1 486 ? 17.916 15.746 -6.614 1.00 93.62 486 ARG A N 1
ATOM 3404 C CA . ARG A 1 486 ? 18.021 14.710 -5.572 1.00 93.62 486 ARG A CA 1
ATOM 3405 C C . ARG A 1 486 ? 19.440 14.631 -5.005 1.00 93.62 486 ARG A C 1
ATOM 3407 O O . ARG A 1 486 ? 19.610 14.397 -3.816 1.00 93.62 486 ARG A O 1
ATOM 3414 N N . LEU A 1 487 ? 20.450 14.890 -5.834 1.00 90.81 487 LEU A N 1
ATOM 3415 C CA . LEU A 1 487 ? 21.854 14.989 -5.412 1.00 90.81 487 LEU A CA 1
ATOM 3416 C C . LEU A 1 487 ? 22.167 16.270 -4.640 1.00 90.81 487 LEU A C 1
ATOM 3418 O O . LEU A 1 487 ? 23.100 16.287 -3.847 1.00 90.81 487 LEU A O 1
ATOM 3422 N N . ALA A 1 488 ? 21.397 17.337 -4.864 1.00 93.00 488 ALA A N 1
ATOM 3423 C CA . ALA A 1 488 ? 21.556 18.602 -4.149 1.00 93.00 488 ALA A CA 1
ATOM 3424 C C . ALA A 1 488 ? 21.127 18.526 -2.670 1.00 93.00 488 ALA A C 1
ATOM 3426 O O . ALA A 1 488 ? 21.317 19.491 -1.931 1.00 93.00 488 ALA A O 1
ATOM 3427 N N . GLN A 1 489 ? 20.546 17.402 -2.235 1.00 92.75 489 GLN A N 1
ATOM 3428 C CA . GLN A 1 489 ? 20.220 17.173 -0.831 1.00 92.75 489 GLN A CA 1
ATOM 3429 C C . GLN A 1 489 ? 21.502 17.168 0.016 1.00 92.75 489 GLN A C 1
ATOM 3431 O O . GLN A 1 489 ? 22.498 16.561 -0.388 1.00 92.75 489 GLN A O 1
ATOM 3436 N N . PRO A 1 490 ? 21.505 17.825 1.189 1.00 89.75 490 PRO A N 1
ATOM 3437 C CA . PRO A 1 490 ? 22.691 17.891 2.030 1.00 89.75 490 PRO A CA 1
ATOM 3438 C C . PRO A 1 490 ? 23.104 16.498 2.513 1.00 89.75 490 PRO A C 1
ATOM 3440 O O . PRO A 1 490 ? 22.273 15.597 2.664 1.00 89.75 490 PRO A O 1
ATOM 3443 N N . THR A 1 491 ? 24.396 16.329 2.801 1.00 90.56 491 THR A N 1
ATOM 3444 C CA . THR A 1 491 ? 24.899 15.124 3.468 1.00 90.56 491 THR A CA 1
ATOM 3445 C C . THR A 1 491 ? 24.095 14.876 4.734 1.00 90.56 491 THR A C 1
ATOM 3447 O O . THR A 1 491 ? 23.959 15.766 5.576 1.00 90.56 491 THR A O 1
ATOM 3450 N N . PHE A 1 492 ? 23.556 13.668 4.865 1.00 94.00 492 PHE A N 1
ATOM 3451 C CA . PHE A 1 492 ? 22.712 13.345 6.001 1.00 94.00 492 PHE A CA 1
ATOM 3452 C C . PHE A 1 492 ? 23.547 13.185 7.274 1.00 94.00 492 PHE A C 1
ATOM 3454 O O . PHE A 1 492 ? 24.464 12.366 7.335 1.00 94.00 492 PHE A O 1
ATOM 3461 N N . THR A 1 493 ? 23.212 13.959 8.303 1.00 91.50 493 THR A N 1
ATOM 3462 C CA . THR A 1 493 ? 23.848 13.894 9.622 1.00 91.50 493 THR A CA 1
ATOM 3463 C C . THR A 1 493 ? 22.797 13.665 10.706 1.00 91.50 493 THR A C 1
ATOM 3465 O O . THR A 1 493 ? 21.678 14.163 10.560 1.00 91.50 493 THR A O 1
ATOM 3468 N N . PRO A 1 494 ? 23.137 12.974 11.812 1.00 92.00 494 PRO A N 1
ATOM 3469 C CA . PRO A 1 494 ? 22.244 12.849 12.961 1.00 92.00 494 PRO A CA 1
ATOM 3470 C C . PRO A 1 494 ? 21.719 14.207 13.438 1.00 92.00 494 PRO A C 1
ATOM 3472 O O . PRO A 1 494 ? 22.466 15.186 13.500 1.00 92.00 494 PRO A O 1
ATOM 3475 N N . SER A 1 495 ? 20.434 14.262 13.783 1.00 91.12 495 SER A N 1
ATOM 3476 C CA . SER A 1 495 ? 19.783 15.482 14.253 1.00 91.12 495 SER A CA 1
ATOM 3477 C C . SER A 1 495 ? 20.230 15.836 15.669 1.00 91.12 495 SER A C 1
ATOM 3479 O O . SER A 1 495 ? 20.213 14.996 16.570 1.00 91.12 495 SER A O 1
ATOM 3481 N N . ALA A 1 496 ? 20.543 17.114 15.895 1.00 88.06 496 ALA A N 1
ATOM 3482 C CA . ALA A 1 496 ? 20.830 17.636 17.231 1.00 88.06 496 ALA A CA 1
ATOM 3483 C C . ALA A 1 496 ? 19.608 17.581 18.172 1.00 88.06 496 ALA A C 1
ATOM 3485 O O . ALA A 1 496 ? 19.774 17.636 19.386 1.00 88.06 496 ALA A O 1
ATOM 3486 N N . ALA A 1 497 ? 18.392 17.448 17.624 1.00 89.12 497 ALA A N 1
ATOM 3487 C CA . ALA A 1 497 ? 17.156 17.315 18.396 1.00 89.12 497 ALA A CA 1
ATOM 3488 C C . ALA A 1 497 ? 16.943 15.903 18.984 1.00 89.12 497 ALA A C 1
ATOM 3490 O O . ALA A 1 497 ? 16.014 15.711 19.763 1.00 89.12 497 ALA A O 1
ATOM 3491 N N . GLY A 1 498 ? 17.787 14.922 18.635 1.00 91.94 498 GLY A N 1
ATOM 3492 C CA . GLY A 1 498 ? 17.777 13.581 19.225 1.00 91.94 498 GLY A CA 1
ATOM 3493 C C . GLY A 1 498 ? 17.560 12.439 18.226 1.00 91.94 498 GLY A C 1
ATOM 3494 O O . GLY A 1 498 ? 17.526 12.624 17.005 1.00 91.94 498 GLY A O 1
ATOM 3495 N N . ALA A 1 499 ? 17.432 11.226 18.771 1.00 92.50 499 ALA A N 1
ATOM 3496 C CA . ALA A 1 499 ? 17.309 9.990 18.000 1.00 92.50 499 ALA A CA 1
ATOM 3497 C C . ALA A 1 499 ? 16.031 9.959 17.147 1.00 92.50 499 ALA A C 1
ATOM 3499 O O . ALA A 1 499 ? 16.125 9.746 15.941 1.00 92.50 499 ALA A O 1
ATOM 3500 N N . ASP A 1 500 ? 14.866 10.258 17.729 1.00 91.19 500 ASP A N 1
ATOM 3501 C CA . ASP A 1 500 ? 13.583 10.243 17.010 1.00 91.19 500 ASP A CA 1
ATOM 3502 C C . ASP A 1 500 ? 13.564 11.228 15.838 1.00 91.19 500 ASP A C 1
ATOM 3504 O O . ASP A 1 500 ? 13.204 10.862 14.721 1.00 91.19 500 ASP A O 1
ATOM 3508 N N . ALA A 1 501 ? 14.067 12.448 16.048 1.00 93.06 501 ALA A N 1
ATOM 3509 C CA . ALA A 1 501 ? 14.192 13.443 14.986 1.00 93.06 501 ALA A CA 1
ATOM 3510 C C . ALA A 1 501 ? 15.123 12.978 13.851 1.00 93.06 501 ALA A C 1
ATOM 3512 O O . ALA A 1 501 ? 14.906 13.321 12.691 1.00 93.06 501 ALA A O 1
ATOM 3513 N N . THR A 1 502 ? 16.151 12.181 14.166 1.00 94.81 502 THR A N 1
ATOM 3514 C CA . THR A 1 502 ? 17.026 11.574 13.151 1.00 94.81 502 THR A CA 1
ATOM 3515 C C . THR A 1 502 ? 16.283 10.513 12.339 1.00 94.81 502 THR A C 1
ATOM 3517 O O . THR A 1 502 ? 16.420 10.479 11.116 1.00 94.81 502 THR A O 1
ATOM 3520 N N . LEU A 1 503 ? 15.483 9.665 12.991 1.00 93.75 503 LEU A N 1
ATOM 3521 C CA . LEU A 1 503 ? 14.694 8.633 12.310 1.00 93.75 503 LEU A CA 1
ATOM 3522 C C . LEU A 1 503 ? 13.627 9.244 11.397 1.00 93.75 503 LEU A C 1
ATOM 3524 O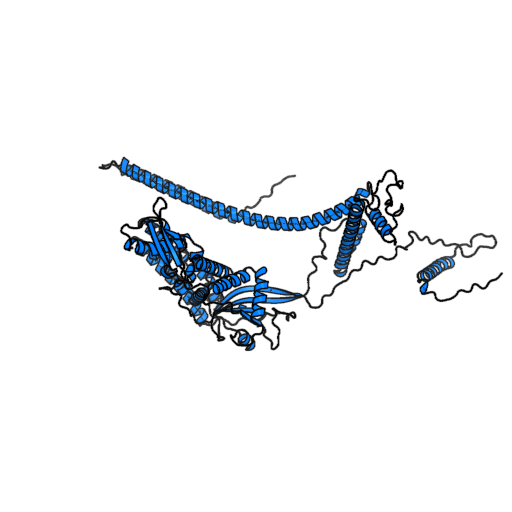 O . LEU A 1 503 ? 13.497 8.823 10.247 1.00 93.75 503 LEU A O 1
ATOM 3528 N N . GLU A 1 504 ? 12.911 10.261 11.875 1.00 92.88 504 GLU A N 1
ATOM 3529 C CA . GLU A 1 504 ? 11.911 10.981 11.079 1.00 92.88 504 GLU A CA 1
ATOM 3530 C C . GLU A 1 504 ? 12.546 11.697 9.881 1.00 92.88 504 GLU A C 1
ATOM 3532 O O . GLU A 1 504 ? 12.059 11.572 8.757 1.00 92.88 504 GLU A O 1
ATOM 3537 N N . ALA A 1 505 ? 13.695 12.355 10.069 1.00 94.12 505 ALA A N 1
ATOM 3538 C CA . ALA A 1 505 ? 14.424 12.974 8.963 1.00 94.12 505 ALA A CA 1
ATOM 3539 C C . ALA A 1 505 ? 14.887 11.942 7.914 1.00 94.12 505 ALA A C 1
ATOM 3541 O O . ALA A 1 505 ? 14.795 12.205 6.714 1.00 94.12 505 ALA A O 1
ATOM 3542 N N . ALA A 1 506 ? 15.343 10.757 8.340 1.00 94.62 506 ALA A N 1
ATOM 3543 C CA . ALA A 1 506 ? 15.719 9.679 7.423 1.00 94.62 506 ALA A CA 1
ATOM 3544 C C . ALA A 1 506 ? 14.514 9.166 6.615 1.00 94.62 506 ALA A C 1
ATOM 3546 O O . ALA A 1 506 ? 14.609 9.013 5.394 1.00 94.62 506 ALA A O 1
ATOM 3547 N N . ARG A 1 507 ? 13.370 8.949 7.280 1.00 92.69 507 ARG A N 1
ATOM 3548 C CA . ARG A 1 507 ? 12.110 8.516 6.649 1.00 92.69 507 ARG A CA 1
ATOM 3549 C C . ARG A 1 507 ? 11.555 9.552 5.673 1.00 92.69 507 ARG A C 1
ATOM 3551 O O . ARG A 1 507 ? 10.995 9.163 4.656 1.00 92.69 507 ARG A O 1
ATOM 3558 N N . ALA A 1 508 ? 11.737 10.843 5.947 1.00 92.25 508 ALA A N 1
ATOM 3559 C CA . ALA A 1 508 ? 11.321 11.918 5.049 1.00 92.25 508 ALA A CA 1
ATOM 3560 C C . ALA A 1 508 ? 12.246 12.065 3.826 1.00 92.25 508 ALA A C 1
ATOM 3562 O O . ALA A 1 508 ? 11.779 12.349 2.723 1.00 92.25 508 ALA A O 1
ATOM 3563 N N . LEU A 1 509 ? 13.556 11.859 4.001 1.00 94.12 509 LEU A N 1
ATOM 3564 C CA . LEU A 1 509 ? 14.542 12.068 2.938 1.00 94.12 509 LEU A CA 1
ATOM 3565 C C . LEU A 1 509 ? 14.633 10.889 1.956 1.00 94.12 509 LEU A C 1
ATOM 3567 O O . LEU A 1 509 ? 14.807 11.107 0.757 1.00 94.12 509 LEU A O 1
ATOM 3571 N N . LEU A 1 510 ? 14.504 9.645 2.427 1.00 93.44 510 LEU A N 1
ATOM 3572 C CA . LEU A 1 510 ? 14.627 8.458 1.568 1.00 93.44 510 LEU A CA 1
ATOM 3573 C C . LEU A 1 510 ? 13.663 8.456 0.366 1.00 93.44 510 LEU A C 1
ATOM 3575 O O . LEU A 1 510 ? 14.141 8.214 -0.746 1.00 93.44 510 LEU A O 1
ATOM 3579 N N . PRO A 1 511 ? 12.364 8.787 0.513 1.00 90.81 511 PRO A N 1
ATOM 3580 C CA . PRO A 1 511 ? 11.452 8.869 -0.624 1.00 90.81 511 PRO A CA 1
ATOM 3581 C C . PRO A 1 511 ? 11.853 9.918 -1.664 1.00 90.81 511 PRO A C 1
ATOM 3583 O O . PRO A 1 511 ? 11.682 9.696 -2.862 1.00 90.81 511 PRO A O 1
ATOM 3586 N N . ILE A 1 512 ? 12.440 11.038 -1.226 1.00 92.00 512 ILE A N 1
ATOM 3587 C CA . ILE A 1 512 ? 12.945 12.093 -2.118 1.00 92.00 512 ILE A CA 1
ATOM 3588 C C . ILE A 1 512 ? 14.131 11.571 -2.937 1.00 92.00 512 ILE A C 1
ATOM 3590 O O . ILE A 1 512 ? 14.209 11.817 -4.141 1.00 92.00 512 ILE A O 1
ATOM 3594 N N . LEU A 1 513 ? 15.047 10.832 -2.302 1.00 93.06 513 LEU A N 1
ATOM 3595 C CA . LEU A 1 513 ? 16.221 10.260 -2.965 1.00 93.06 513 LEU A CA 1
ATOM 3596 C C . LEU A 1 513 ? 15.830 9.142 -3.948 1.00 93.06 513 LEU A C 1
ATOM 3598 O O . LEU A 1 513 ? 16.278 9.136 -5.097 1.00 93.06 513 LEU A O 1
ATOM 3602 N N . LEU A 1 514 ? 14.966 8.222 -3.518 1.00 89.69 514 LEU A N 1
ATOM 3603 C CA . LEU A 1 514 ? 14.626 6.999 -4.254 1.00 89.69 514 LEU A CA 1
ATOM 3604 C C . LEU A 1 514 ? 13.421 7.151 -5.199 1.00 89.69 514 LEU A C 1
ATOM 3606 O O . LEU A 1 514 ? 13.139 6.239 -5.970 1.00 89.69 514 LEU A O 1
ATOM 3610 N N . GLY A 1 515 ? 12.732 8.297 -5.185 1.00 84.94 515 GLY A N 1
ATOM 3611 C CA . GLY A 1 515 ? 11.664 8.615 -6.137 1.00 84.94 515 GLY A CA 1
ATOM 3612 C C . GLY A 1 515 ? 10.330 7.913 -5.874 1.00 84.94 515 GLY A C 1
ATOM 3613 O O . GLY A 1 515 ? 9.531 7.781 -6.798 1.00 84.94 515 GLY A O 1
ATOM 3614 N N . GLY A 1 516 ? 10.081 7.459 -4.644 1.00 84.38 516 GLY A N 1
ATOM 3615 C CA . GLY A 1 516 ? 8.850 6.767 -4.262 1.00 84.38 516 GLY A CA 1
ATOM 3616 C C . GLY A 1 516 ? 8.819 6.380 -2.780 1.00 84.38 516 GLY A C 1
ATOM 3617 O O . GLY A 1 516 ? 9.840 6.497 -2.100 1.00 84.38 516 GLY A O 1
ATOM 3618 N N . PRO A 1 517 ? 7.664 5.935 -2.253 1.00 82.00 517 PRO A N 1
ATOM 3619 C CA . PRO A 1 517 ? 7.551 5.516 -0.860 1.00 82.00 517 PRO A CA 1
ATOM 3620 C C . PRO A 1 517 ? 8.398 4.261 -0.611 1.00 82.00 517 PRO A C 1
ATOM 3622 O O . PRO A 1 517 ? 8.210 3.232 -1.254 1.00 82.00 517 PRO A O 1
ATOM 3625 N N . VAL A 1 518 ? 9.334 4.355 0.336 1.00 84.56 518 VAL A N 1
ATOM 3626 C CA . VAL A 1 518 ? 10.149 3.227 0.806 1.00 84.56 518 VAL A CA 1
ATOM 3627 C C . VAL A 1 518 ? 10.074 3.210 2.332 1.00 84.56 518 VAL A C 1
ATOM 3629 O O . VAL A 1 518 ? 10.737 4.027 2.980 1.00 84.56 518 VAL A O 1
ATOM 3632 N N . PRO A 1 519 ? 9.241 2.342 2.931 1.00 89.81 519 PRO A N 1
ATOM 3633 C CA . PRO A 1 519 ? 9.128 2.275 4.377 1.00 89.81 519 PRO A CA 1
ATOM 3634 C C . PRO A 1 519 ? 10.389 1.631 4.959 1.00 89.81 519 PRO A C 1
ATOM 3636 O O . PRO A 1 519 ? 10.595 0.428 4.846 1.00 89.81 519 PRO A O 1
ATOM 3639 N N . LEU A 1 520 ? 11.238 2.447 5.588 1.00 92.75 520 LEU A N 1
ATOM 3640 C CA . LEU A 1 520 ? 12.482 1.988 6.202 1.00 92.75 520 LEU A CA 1
ATOM 3641 C C . LEU A 1 520 ? 12.198 1.101 7.433 1.00 92.75 520 LEU A C 1
ATOM 3643 O O . LEU A 1 520 ? 11.832 1.598 8.504 1.00 92.75 520 LEU A O 1
ATOM 3647 N N . MET A 1 521 ? 12.399 -0.207 7.286 1.00 92.25 521 MET A N 1
ATOM 3648 C CA . MET A 1 521 ? 12.205 -1.258 8.283 1.00 92.25 521 MET A CA 1
ATOM 3649 C C . MET A 1 521 ? 13.362 -1.309 9.290 1.00 92.25 521 MET A C 1
ATOM 3651 O O . MET A 1 521 ? 14.318 -2.093 9.203 1.00 92.25 521 MET A O 1
ATOM 3655 N N . LEU A 1 522 ? 13.247 -0.465 10.312 1.00 92.00 522 LEU A N 1
ATOM 3656 C CA . LEU A 1 522 ? 14.166 -0.428 11.444 1.00 92.00 522 LEU A CA 1
ATOM 3657 C C . LEU A 1 522 ? 13.686 -1.308 12.608 1.00 92.00 522 LEU A C 1
ATOM 3659 O O . LEU A 1 522 ? 12.479 -1.492 12.766 1.00 92.00 522 LEU A O 1
ATOM 3663 N N . PRO A 1 523 ? 14.604 -1.856 13.430 1.00 91.75 523 PRO A N 1
ATOM 3664 C CA . PRO A 1 523 ? 14.231 -2.618 14.613 1.00 91.75 523 PRO A CA 1
ATOM 3665 C C . PRO A 1 523 ? 13.499 -1.746 15.628 1.00 91.75 523 PRO A C 1
ATOM 3667 O O . PRO A 1 523 ? 13.965 -0.667 15.992 1.00 91.75 523 PRO A O 1
ATOM 3670 N N . VAL A 1 524 ? 12.370 -2.254 16.102 1.00 91.75 524 VAL A N 1
ATOM 3671 C CA . VAL A 1 524 ? 11.535 -1.678 17.149 1.00 91.75 524 VAL A CA 1
ATOM 3672 C C . VAL A 1 524 ? 11.489 -2.673 18.309 1.00 91.75 524 VAL A C 1
ATOM 3674 O O . VAL A 1 524 ? 11.179 -3.845 18.077 1.00 91.75 524 VAL A O 1
ATOM 3677 N N . PRO A 1 525 ? 11.812 -2.263 19.547 1.00 89.62 525 PRO A N 1
ATOM 3678 C CA . PRO A 1 525 ? 11.783 -3.169 20.690 1.00 89.62 525 PRO A CA 1
ATOM 3679 C C . PRO A 1 525 ? 10.361 -3.683 20.934 1.00 89.62 525 PRO A C 1
ATOM 3681 O O . PRO A 1 525 ? 9.404 -2.907 20.951 1.00 89.62 525 PRO A O 1
ATOM 3684 N N . LEU A 1 526 ? 10.222 -4.992 21.147 1.00 87.94 526 LEU A N 1
ATOM 3685 C CA . LEU A 1 526 ? 8.952 -5.563 21.590 1.00 87.94 526 LEU A CA 1
ATOM 3686 C C . LEU A 1 526 ? 8.729 -5.262 23.082 1.00 87.94 526 LEU A C 1
ATOM 3688 O O . LEU A 1 526 ? 9.695 -5.292 23.851 1.00 87.94 526 LEU A O 1
ATOM 3692 N N . PRO A 1 527 ? 7.473 -5.063 23.529 1.00 88.56 527 PRO A N 1
ATOM 3693 C CA . PRO A 1 527 ? 7.165 -4.923 24.948 1.00 88.56 527 PRO A CA 1
ATOM 3694 C C . PRO A 1 527 ? 7.726 -6.088 25.774 1.00 88.56 527 PRO A C 1
ATOM 3696 O O . PRO A 1 527 ? 7.657 -7.254 25.376 1.00 88.56 527 PRO A O 1
ATOM 3699 N N . THR A 1 528 ? 8.278 -5.780 26.948 1.00 86.50 528 THR A N 1
ATOM 3700 C CA . THR A 1 528 ? 8.910 -6.773 27.838 1.00 86.50 528 THR A CA 1
ATOM 3701 C C . THR A 1 528 ? 7.897 -7.622 28.605 1.00 86.50 528 THR A C 1
ATOM 3703 O O . THR A 1 528 ? 8.261 -8.656 29.168 1.00 86.50 528 THR A O 1
ATOM 3706 N N . ALA A 1 529 ? 6.620 -7.227 28.608 1.00 88.50 529 ALA A N 1
ATOM 3707 C CA . ALA A 1 529 ? 5.540 -7.957 29.255 1.00 88.50 529 ALA A CA 1
ATOM 3708 C C . ALA A 1 529 ? 5.444 -9.401 28.725 1.00 88.50 529 ALA A C 1
ATOM 3710 O O . ALA A 1 529 ? 5.229 -9.641 27.535 1.00 88.50 529 ALA A O 1
ATOM 3711 N N . ALA A 1 530 ? 5.570 -10.378 29.628 1.00 88.81 530 ALA A N 1
ATOM 3712 C CA . ALA A 1 530 ? 5.653 -11.795 29.270 1.00 88.81 530 ALA A CA 1
ATOM 3713 C C . ALA A 1 530 ? 4.421 -12.301 28.501 1.00 88.81 530 ALA A C 1
ATOM 3715 O O . ALA A 1 530 ? 4.568 -13.088 27.568 1.00 88.81 530 ALA A O 1
ATOM 3716 N N . LEU A 1 531 ? 3.221 -11.827 28.858 1.00 90.19 531 LEU A N 1
ATOM 3717 C CA . LEU A 1 531 ? 1.984 -12.206 28.173 1.00 90.19 531 LEU A CA 1
ATOM 3718 C C . LEU A 1 531 ? 1.934 -11.667 26.736 1.00 90.19 531 LEU A C 1
ATOM 3720 O O . LEU A 1 531 ? 1.627 -12.435 25.836 1.00 90.19 531 LEU A O 1
ATOM 3724 N N . VAL A 1 532 ? 2.342 -10.413 26.502 1.00 89.25 532 VAL A N 1
ATOM 3725 C CA . VAL A 1 532 ? 2.427 -9.828 25.146 1.00 89.25 532 VAL A CA 1
ATOM 3726 C C . VAL A 1 532 ? 3.381 -10.641 24.273 1.00 89.25 532 VAL A C 1
ATOM 3728 O O . VAL A 1 532 ? 3.055 -11.029 23.153 1.00 89.25 532 VAL A O 1
ATOM 3731 N N . ARG A 1 533 ? 4.563 -10.972 24.805 1.00 87.50 533 ARG A N 1
ATOM 3732 C CA . ARG A 1 533 ? 5.529 -11.815 24.087 1.00 87.50 533 ARG A CA 1
ATOM 3733 C C . ARG A 1 533 ? 4.982 -13.219 23.838 1.00 87.50 533 ARG A C 1
ATOM 3735 O O . ARG A 1 533 ? 5.233 -13.778 22.776 1.00 87.50 533 ARG A O 1
ATOM 3742 N N . SER A 1 534 ? 4.242 -13.786 24.790 1.00 87.19 534 SER A N 1
ATOM 3743 C CA . SER A 1 534 ? 3.575 -15.078 24.615 1.00 87.19 534 SER A CA 1
ATOM 3744 C C . SER A 1 534 ? 2.540 -15.024 23.497 1.00 87.19 534 SER A C 1
ATOM 3746 O O . SER A 1 534 ? 2.555 -15.901 22.639 1.00 87.19 534 SER A O 1
ATOM 3748 N N . ASP A 1 535 ? 1.699 -13.994 23.452 1.00 89.25 535 ASP A N 1
ATOM 3749 C CA . ASP A 1 535 ? 0.646 -13.842 22.445 1.00 89.25 535 ASP A CA 1
ATOM 3750 C C . ASP A 1 535 ? 1.218 -13.751 21.015 1.00 89.25 535 ASP A C 1
ATOM 3752 O O . ASP A 1 535 ? 0.691 -14.350 20.074 1.00 89.25 535 ASP A O 1
ATOM 3756 N N . LEU A 1 536 ? 2.369 -13.088 20.861 1.00 85.81 536 LEU A N 1
ATOM 3757 C CA . LEU A 1 536 ? 3.058 -12.919 19.576 1.00 85.81 536 LEU A CA 1
ATOM 3758 C C . LEU A 1 536 ? 3.970 -14.101 19.183 1.00 85.81 536 LEU A C 1
ATOM 3760 O O . LEU A 1 536 ? 4.492 -14.141 18.061 1.00 85.81 536 LEU A O 1
ATOM 3764 N N . ARG A 1 537 ? 4.189 -15.081 20.069 1.00 83.56 537 ARG A N 1
ATOM 3765 C CA . ARG A 1 537 ? 5.047 -16.251 19.806 1.00 83.56 537 ARG A CA 1
ATOM 3766 C C . ARG A 1 537 ? 4.358 -17.280 18.916 1.00 83.56 537 ARG A C 1
ATOM 3768 O O . ARG A 1 537 ? 3.189 -17.598 19.109 1.00 83.56 537 ARG A O 1
ATOM 3775 N N . GLU A 1 538 ? 5.093 -17.872 17.973 1.00 77.06 538 GLU A N 1
ATOM 3776 C CA . GLU A 1 538 ? 4.590 -19.031 17.231 1.00 77.06 538 GLU A CA 1
ATOM 3777 C C . GLU A 1 538 ? 4.597 -20.290 18.125 1.00 77.06 538 GLU A C 1
ATOM 3779 O O . GLU A 1 538 ? 5.552 -20.539 18.861 1.00 77.06 538 GLU A O 1
ATOM 3784 N N . GLY A 1 539 ? 3.515 -21.075 18.104 1.00 76.06 539 GLY A N 1
ATOM 3785 C CA . GLY A 1 539 ? 3.361 -22.301 18.906 1.00 76.06 539 GLY A CA 1
ATOM 3786 C C . GLY A 1 539 ? 2.963 -22.125 20.383 1.00 76.06 539 GLY A C 1
ATOM 3787 O O . GLY A 1 539 ? 2.727 -23.125 21.055 1.00 76.06 539 GLY A O 1
ATOM 3788 N N . SER A 1 540 ? 2.863 -20.899 20.903 1.00 81.62 540 SER A N 1
ATOM 3789 C CA . SER A 1 540 ? 2.205 -20.621 22.192 1.00 81.62 540 SER A CA 1
ATOM 3790 C C . SER A 1 540 ? 0.680 -20.583 22.040 1.00 81.62 540 SER A C 1
ATOM 3792 O O . SER A 1 540 ? 0.171 -20.467 20.924 1.00 81.62 540 SER A O 1
ATOM 3794 N N . ALA A 1 541 ? -0.043 -20.647 23.164 1.00 84.38 541 ALA A N 1
ATOM 3795 C CA . ALA A 1 541 ? -1.461 -20.304 23.212 1.00 84.38 541 ALA A CA 1
ATOM 3796 C C . ALA A 1 541 ? -1.606 -18.765 23.204 1.00 84.38 541 ALA A C 1
ATOM 3798 O O . ALA A 1 541 ? -1.192 -18.134 24.182 1.00 84.38 541 ALA A O 1
ATOM 3799 N N . PRO A 1 542 ? -2.121 -18.156 22.119 1.00 88.06 542 PRO A N 1
ATOM 3800 C CA . PRO A 1 542 ? -2.353 -16.714 22.047 1.00 88.06 542 PRO A CA 1
ATOM 3801 C C . PRO A 1 542 ? -3.627 -16.304 22.800 1.00 88.06 542 PRO A C 1
ATOM 3803 O O . PRO A 1 542 ? -4.473 -17.147 23.099 1.00 88.06 542 PRO A O 1
ATOM 3806 N N . ILE A 1 543 ? -3.803 -15.000 23.029 1.00 91.38 543 ILE A N 1
ATOM 3807 C CA . ILE A 1 543 ? -5.052 -14.419 23.553 1.00 91.38 543 ILE A CA 1
ATOM 3808 C C . ILE A 1 543 ? -6.285 -14.757 22.700 1.00 91.38 543 ILE A C 1
ATOM 3810 O O . ILE A 1 543 ? -7.371 -14.922 23.246 1.00 91.38 543 ILE A O 1
ATOM 3814 N N . ALA A 1 544 ? -6.112 -14.890 21.381 1.00 92.31 544 ALA A N 1
ATOM 3815 C CA . ALA A 1 544 ? -7.170 -15.226 20.435 1.00 92.31 544 ALA A CA 1
ATOM 3816 C C . ALA A 1 544 ? -6.706 -16.292 19.435 1.00 92.31 544 ALA A C 1
ATOM 3818 O O . ALA A 1 544 ? -5.579 -16.211 18.931 1.00 92.31 544 ALA A O 1
ATOM 3819 N N . PRO A 1 545 ? -7.555 -17.283 19.103 1.00 91.88 545 PRO A N 1
ATOM 3820 C CA . PRO A 1 545 ? -7.212 -18.288 18.109 1.00 91.88 545 PRO A CA 1
ATOM 3821 C C . PRO A 1 545 ? -7.004 -17.629 16.732 1.00 91.88 545 PRO A C 1
ATOM 3823 O O . PRO A 1 545 ? -7.771 -16.738 16.368 1.00 91.88 545 PRO A O 1
ATOM 3826 N N . PRO A 1 546 ? -6.031 -18.083 15.915 1.00 91.00 546 PRO A N 1
ATOM 3827 C CA . PRO A 1 546 ? -5.745 -17.465 14.616 1.00 91.00 546 PRO A CA 1
ATOM 3828 C C . PRO A 1 546 ? -6.939 -17.387 13.655 1.00 91.00 546 PRO A C 1
ATOM 3830 O O . PRO A 1 546 ? -6.988 -16.482 12.832 1.00 91.00 546 PRO A O 1
ATOM 3833 N N . ALA A 1 547 ? -7.898 -18.316 13.755 1.00 92.12 547 ALA A N 1
ATOM 3834 C CA . ALA A 1 547 ? -9.126 -18.276 12.962 1.00 92.12 547 ALA A CA 1
ATOM 3835 C C . ALA A 1 547 ? -9.972 -17.033 13.286 1.00 92.12 547 ALA A C 1
ATOM 3837 O O . ALA A 1 547 ? -10.275 -16.273 12.379 1.00 92.12 547 ALA A O 1
ATOM 3838 N N . ALA A 1 548 ? -10.224 -16.755 14.571 1.00 93.19 548 ALA A N 1
ATOM 3839 C CA . ALA A 1 548 ? -10.988 -15.577 14.991 1.00 93.19 548 ALA A CA 1
ATOM 3840 C C . ALA A 1 548 ? -10.305 -14.262 14.582 1.00 93.19 548 ALA A C 1
ATOM 3842 O O . ALA A 1 548 ? -10.969 -13.316 14.177 1.00 93.19 548 ALA A O 1
ATOM 3843 N N . VAL A 1 549 ? -8.968 -14.207 14.635 1.00 94.75 549 VAL A N 1
ATOM 3844 C CA . VAL A 1 549 ? -8.214 -13.026 14.180 1.00 94.75 549 VAL A CA 1
ATOM 3845 C C . VAL A 1 549 ? -8.337 -12.832 12.665 1.00 94.75 549 VAL A C 1
ATOM 3847 O O . VAL A 1 549 ? -8.407 -11.699 12.193 1.00 94.75 549 VAL A O 1
ATOM 3850 N N . ARG A 1 550 ? -8.374 -13.925 11.891 1.00 93.88 550 ARG A N 1
ATOM 3851 C CA . ARG A 1 550 ? -8.582 -13.860 10.440 1.00 93.88 550 ARG A CA 1
ATOM 3852 C C . ARG A 1 550 ? -9.997 -13.392 10.101 1.00 93.88 550 ARG A C 1
ATOM 3854 O O . ARG A 1 550 ? -10.123 -12.508 9.262 1.00 93.88 550 ARG A O 1
ATOM 3861 N N . ASP A 1 551 ? -11.012 -13.929 10.772 1.00 94.00 551 ASP A N 1
ATOM 3862 C CA . ASP A 1 551 ? -12.409 -13.517 10.580 1.00 94.00 551 ASP A CA 1
ATOM 3863 C C . ASP A 1 551 ? -12.570 -12.019 10.887 1.00 94.00 551 ASP A C 1
ATOM 3865 O O . ASP A 1 551 ? -13.092 -11.263 10.070 1.00 94.00 551 ASP A O 1
ATOM 3869 N N . TRP A 1 552 ? -11.980 -11.557 11.994 1.00 94.94 552 TRP A N 1
ATOM 3870 C CA . TRP A 1 552 ? -11.951 -10.138 12.351 1.00 94.94 552 TRP A CA 1
ATOM 3871 C C . TRP A 1 552 ? -11.285 -9.263 11.275 1.00 94.94 552 TRP A C 1
ATOM 3873 O O . TRP A 1 552 ? -11.812 -8.202 10.938 1.00 94.94 552 TRP A O 1
ATOM 3883 N N . LEU A 1 553 ? -10.154 -9.694 10.699 1.00 95.62 553 LEU A N 1
ATOM 3884 C CA . LEU A 1 553 ? -9.504 -8.971 9.596 1.00 95.62 553 LEU A CA 1
ATOM 3885 C C . LEU A 1 553 ? -10.389 -8.931 8.343 1.00 95.62 553 LEU A C 1
ATOM 3887 O O . LEU A 1 553 ? -10.471 -7.887 7.697 1.00 95.62 553 LEU A O 1
ATOM 3891 N N . MET A 1 554 ? -11.052 -10.042 8.006 1.00 94.38 554 MET A N 1
ATOM 3892 C CA . MET A 1 554 ? -11.956 -10.134 6.853 1.00 94.38 554 MET A CA 1
ATOM 3893 C C . MET A 1 554 ? -13.167 -9.209 6.998 1.00 94.38 554 MET A C 1
ATOM 3895 O O . MET A 1 554 ? -13.555 -8.556 6.029 1.00 94.38 554 MET A O 1
ATOM 3899 N N . ASP A 1 555 ? -13.736 -9.099 8.198 1.00 93.88 555 ASP A N 1
ATOM 3900 C CA . ASP A 1 555 ? -14.846 -8.181 8.454 1.00 93.88 555 ASP A CA 1
ATOM 3901 C C . ASP A 1 555 ? -14.411 -6.719 8.331 1.00 93.88 555 ASP A C 1
ATOM 3903 O O . ASP A 1 555 ? -15.079 -5.923 7.665 1.00 93.88 555 ASP A O 1
ATOM 3907 N N . HIS A 1 556 ? -13.242 -6.370 8.876 1.00 94.62 556 HIS A N 1
ATOM 3908 C CA . HIS A 1 556 ? -12.718 -5.007 8.783 1.00 94.62 556 HIS A CA 1
ATOM 3909 C C . HIS A 1 556 ? -12.268 -4.633 7.368 1.00 94.62 556 HIS A C 1
ATOM 3911 O O . HIS A 1 556 ? -12.421 -3.476 6.974 1.00 94.62 556 HIS A O 1
ATOM 3917 N N . ALA A 1 557 ? -11.796 -5.587 6.561 1.00 95.50 557 ALA A N 1
ATOM 3918 C CA . ALA A 1 557 ? -11.443 -5.350 5.161 1.00 95.50 557 ALA A CA 1
ATOM 3919 C C . ALA A 1 557 ? -12.619 -4.815 4.321 1.00 95.50 557 ALA A C 1
ATOM 3921 O O . ALA A 1 557 ? -12.397 -4.077 3.364 1.00 95.50 557 ALA A O 1
ATOM 3922 N N . ARG A 1 558 ? -13.874 -5.099 4.705 1.00 94.31 558 ARG A N 1
ATOM 3923 C CA . ARG A 1 558 ? -15.077 -4.590 4.011 1.00 94.31 558 ARG A CA 1
ATOM 3924 C C . ARG A 1 558 ? -15.229 -3.070 4.094 1.00 94.31 558 ARG A C 1
ATOM 3926 O O . ARG A 1 558 ? -15.874 -2.478 3.234 1.00 94.31 558 ARG A O 1
ATOM 3933 N N . VAL A 1 559 ? -14.668 -2.453 5.135 1.00 95.19 559 VAL A N 1
ATOM 3934 C CA . VAL A 1 559 ? -14.808 -1.014 5.426 1.00 95.19 559 VAL A CA 1
ATOM 3935 C C . VAL A 1 559 ? -13.464 -0.286 5.535 1.00 95.19 559 VAL A C 1
ATOM 3937 O O . VAL A 1 559 ? -13.432 0.942 5.590 1.00 95.19 559 VAL A O 1
ATOM 3940 N N . ARG A 1 560 ? -12.341 -1.019 5.539 1.00 95.62 560 ARG A N 1
ATOM 3941 C CA . ARG A 1 560 ? -10.975 -0.483 5.632 1.00 95.62 560 ARG A CA 1
ATOM 3942 C C . ARG A 1 560 ? -10.139 -0.894 4.411 1.00 95.62 560 ARG A C 1
ATOM 3944 O O . ARG A 1 560 ? -9.607 -2.006 4.385 1.00 95.62 560 ARG A O 1
ATOM 3951 N N . PRO A 1 561 ? -9.925 0.008 3.432 1.00 96.06 561 PRO A N 1
ATOM 3952 C CA . PRO A 1 561 ? -9.135 -0.288 2.231 1.00 96.06 561 PRO A CA 1
ATOM 3953 C C . PRO A 1 561 ? -7.690 -0.735 2.506 1.00 96.06 561 PRO A C 1
ATOM 3955 O O . PRO A 1 561 ? -7.139 -1.543 1.759 1.00 96.06 561 PRO A O 1
ATOM 3958 N N . ALA A 1 562 ? -7.071 -0.240 3.584 1.00 95.62 562 ALA A N 1
ATOM 3959 C CA . ALA A 1 562 ? -5.719 -0.638 3.980 1.00 95.62 562 ALA A CA 1
ATOM 3960 C C . ALA A 1 562 ? -5.664 -2.102 4.455 1.00 95.62 562 ALA A C 1
ATOM 3962 O O . ALA A 1 562 ? -4.752 -2.842 4.085 1.00 95.62 562 ALA A O 1
ATOM 3963 N N . VAL A 1 563 ? -6.677 -2.545 5.210 1.00 96.50 563 VAL A N 1
ATOM 3964 C CA . VAL A 1 563 ? -6.819 -3.946 5.641 1.00 96.50 563 VAL A CA 1
ATOM 3965 C C . VAL A 1 563 ? -7.172 -4.846 4.453 1.00 96.50 563 VAL A C 1
ATOM 3967 O O . VAL A 1 563 ? -6.613 -5.933 4.341 1.00 96.50 563 VAL A O 1
ATOM 3970 N N . ALA A 1 564 ? -8.015 -4.382 3.523 1.00 96.56 564 ALA A N 1
ATOM 3971 C CA . ALA A 1 564 ? -8.280 -5.102 2.274 1.00 96.56 564 ALA A CA 1
ATOM 3972 C C . ALA A 1 564 ? -6.998 -5.311 1.453 1.00 96.56 564 ALA A C 1
ATOM 3974 O O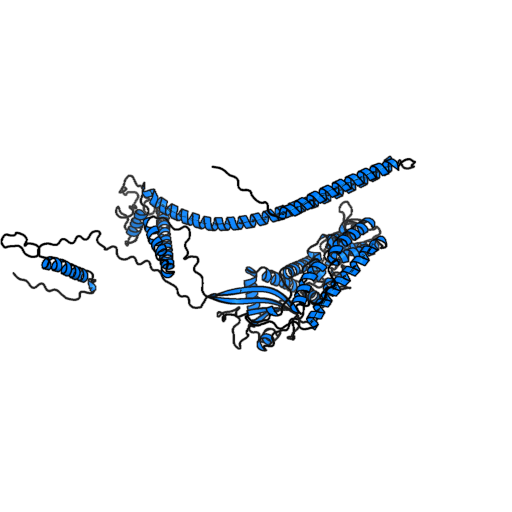 . ALA A 1 564 ? -6.677 -6.437 1.095 1.00 96.56 564 ALA A O 1
ATOM 3975 N N . SER A 1 565 ? -6.195 -4.255 1.271 1.00 96.62 565 SER A N 1
ATOM 3976 C CA . SER A 1 565 ? -4.917 -4.332 0.543 1.00 96.62 565 SER A CA 1
ATOM 3977 C C . SER A 1 565 ? -3.925 -5.307 1.192 1.00 96.62 565 SER A C 1
ATOM 3979 O O . SER A 1 565 ? -3.129 -5.942 0.500 1.00 96.62 565 SER A O 1
ATOM 3981 N N . LEU A 1 566 ? -3.959 -5.434 2.525 1.00 96.25 566 LEU A N 1
ATOM 3982 C CA . LEU A 1 566 ? -3.173 -6.426 3.256 1.00 96.25 566 LEU A CA 1
ATOM 3983 C C . LEU A 1 566 ? -3.623 -7.851 2.934 1.00 96.25 566 LEU A C 1
ATOM 3985 O O . LEU A 1 566 ? -2.772 -8.686 2.629 1.00 96.25 566 LEU A O 1
ATOM 3989 N N . LEU A 1 567 ? -4.927 -8.125 3.007 1.00 95.44 567 LEU A N 1
ATOM 3990 C CA . LEU A 1 567 ? -5.461 -9.447 2.684 1.00 95.44 567 LEU A CA 1
ATOM 3991 C C . LEU A 1 567 ? -5.191 -9.798 1.219 1.00 95.44 567 LEU A C 1
ATOM 3993 O O . LEU A 1 567 ? -4.606 -10.844 0.972 1.00 95.44 567 LEU A O 1
ATOM 3997 N N . ASP A 1 568 ? -5.454 -8.889 0.278 1.00 95.31 568 ASP A N 1
ATOM 3998 C CA . ASP A 1 568 ? -5.216 -9.111 -1.154 1.00 95.31 568 ASP A CA 1
ATOM 3999 C C . ASP A 1 568 ? -3.757 -9.496 -1.453 1.00 95.31 568 ASP A C 1
ATOM 4001 O O . ASP A 1 568 ? -3.490 -10.415 -2.233 1.00 95.31 568 ASP A O 1
ATOM 4005 N N . ALA A 1 569 ? -2.788 -8.820 -0.823 1.00 95.06 569 ALA A N 1
ATOM 4006 C CA . ALA A 1 569 ? -1.369 -9.114 -1.013 1.00 95.06 569 ALA A CA 1
ATOM 4007 C C . ALA A 1 569 ? -0.983 -10.509 -0.490 1.00 95.06 569 ALA A C 1
ATOM 4009 O O . ALA A 1 569 ? -0.218 -11.222 -1.145 1.00 95.06 569 ALA A O 1
ATOM 4010 N N . TYR A 1 570 ? -1.506 -10.909 0.673 1.00 93.94 570 TYR A N 1
ATOM 4011 C CA . TYR A 1 570 ? -1.223 -12.222 1.258 1.00 93.94 570 TYR A CA 1
ATOM 4012 C C . TYR A 1 570 ? -2.017 -13.352 0.589 1.00 93.94 570 TYR A C 1
ATOM 4014 O O . TYR A 1 570 ? -1.462 -14.431 0.401 1.00 93.94 570 TYR A O 1
ATOM 4022 N N . ASP A 1 571 ? -3.246 -13.104 0.144 1.00 93.19 571 ASP A N 1
ATOM 4023 C CA . ASP A 1 571 ? -4.050 -14.055 -0.626 1.00 93.19 571 ASP A CA 1
ATOM 4024 C C . ASP A 1 571 ? -3.404 -14.325 -1.992 1.00 93.19 571 ASP A C 1
ATOM 4026 O O . ASP A 1 571 ? -3.325 -15.479 -2.428 1.00 93.19 571 ASP A O 1
ATOM 4030 N N . CYS A 1 572 ? -2.853 -13.290 -2.645 1.00 93.12 572 CYS A N 1
ATOM 4031 C CA . CYS A 1 572 ? -2.022 -13.459 -3.841 1.00 93.12 572 CYS A CA 1
ATOM 4032 C C . CYS A 1 572 ? -0.789 -14.322 -3.541 1.00 93.12 572 CYS A C 1
ATOM 4034 O O . CYS A 1 572 ? -0.505 -15.263 -4.284 1.00 93.12 572 CYS A O 1
ATOM 4036 N N . ALA A 1 573 ? -0.070 -14.033 -2.453 1.00 90.94 573 ALA A N 1
ATOM 4037 C CA . ALA A 1 573 ? 1.111 -14.796 -2.058 1.00 90.94 573 ALA A CA 1
ATOM 4038 C C . ALA A 1 573 ? 0.777 -16.281 -1.812 1.00 90.94 573 ALA A C 1
ATOM 4040 O O . ALA A 1 573 ? 1.447 -17.162 -2.356 1.00 90.94 573 ALA A O 1
ATOM 4041 N N . GLU A 1 574 ? -0.292 -16.574 -1.066 1.00 90.81 574 GLU A N 1
ATOM 4042 C CA . GLU A 1 574 ? -0.731 -17.942 -0.770 1.00 90.81 574 GLU A CA 1
ATOM 4043 C C . GLU A 1 574 ? -1.206 -18.681 -2.026 1.00 90.81 574 GLU A C 1
ATOM 4045 O O . GLU A 1 574 ? -0.771 -19.808 -2.284 1.00 90.81 574 GLU A O 1
ATOM 4050 N N . THR A 1 575 ? -2.029 -18.032 -2.856 1.00 91.94 575 THR A N 1
ATOM 4051 C CA . THR A 1 575 ? -2.539 -18.604 -4.115 1.00 91.94 575 THR A CA 1
ATOM 4052 C C . THR A 1 575 ? -1.399 -18.980 -5.059 1.00 91.94 575 THR A C 1
ATOM 4054 O O . THR A 1 575 ? -1.432 -20.024 -5.714 1.00 91.94 575 THR A O 1
ATOM 4057 N N . LEU A 1 576 ? -0.351 -18.156 -5.102 1.00 90.44 576 LEU A N 1
ATOM 4058 C CA . LEU A 1 576 ? 0.825 -18.379 -5.939 1.00 90.44 576 LEU A CA 1
ATOM 4059 C C . LEU A 1 576 ? 1.892 -19.248 -5.262 1.00 90.44 576 LEU A C 1
ATOM 4061 O O . LEU A 1 576 ? 2.978 -19.428 -5.815 1.00 90.44 576 LEU A O 1
ATOM 4065 N N . CYS A 1 577 ? 1.597 -19.835 -4.097 1.00 86.94 577 CYS A N 1
ATOM 4066 C CA . CYS A 1 577 ? 2.540 -20.654 -3.333 1.00 86.94 577 CYS A CA 1
ATOM 4067 C C . CYS A 1 577 ? 3.878 -19.929 -3.078 1.00 86.94 577 CYS A C 1
ATOM 4069 O O . CYS A 1 577 ? 4.948 -20.546 -3.161 1.00 86.94 577 CYS A O 1
ATOM 4071 N N . ALA A 1 578 ? 3.826 -18.617 -2.837 1.00 84.94 578 ALA A N 1
ATOM 4072 C CA . ALA A 1 578 ? 4.966 -17.836 -2.381 1.00 84.94 578 ALA A CA 1
ATOM 4073 C C . ALA A 1 578 ? 5.336 -18.226 -0.936 1.00 84.94 578 ALA A C 1
ATOM 4075 O O . ALA A 1 578 ? 4.629 -18.981 -0.265 1.00 84.94 578 ALA A O 1
ATOM 4076 N N . ALA A 1 579 ? 6.490 -17.764 -0.454 1.00 81.19 579 ALA A N 1
ATOM 4077 C CA . ALA A 1 579 ? 7.007 -18.195 0.847 1.00 81.19 579 ALA A CA 1
ATOM 4078 C C . ALA A 1 579 ? 6.238 -17.588 2.037 1.00 81.19 579 ALA A C 1
ATOM 4080 O O . ALA A 1 579 ? 6.195 -18.187 3.118 1.00 81.19 579 ALA A O 1
ATOM 4081 N N . ALA A 1 580 ? 5.663 -16.396 1.862 1.00 80.50 580 ALA A N 1
ATOM 4082 C CA . ALA A 1 580 ? 4.849 -15.740 2.873 1.00 80.50 580 ALA A CA 1
ATOM 4083 C C . ALA A 1 580 ? 3.447 -16.357 2.921 1.00 80.50 580 ALA A C 1
ATOM 4085 O O . ALA A 1 580 ? 2.809 -16.569 1.898 1.00 80.50 580 ALA A O 1
ATOM 4086 N N . GLY A 1 581 ? 2.963 -16.593 4.139 1.00 79.19 581 GLY A N 1
ATOM 4087 C CA . GLY A 1 581 ? 1.565 -16.918 4.407 1.00 79.19 581 GLY A CA 1
ATOM 4088 C C . GLY A 1 581 ? 1.001 -15.981 5.468 1.00 79.19 581 GLY A C 1
ATOM 4089 O O . GLY A 1 581 ? 1.760 -15.383 6.244 1.00 79.19 581 GLY A O 1
ATOM 4090 N N . LEU A 1 582 ? -0.323 -15.869 5.523 1.00 86.75 582 LEU A N 1
ATOM 4091 C CA . LEU A 1 582 ? -1.061 -15.028 6.456 1.00 86.75 582 LEU A CA 1
ATOM 4092 C C . LEU A 1 582 ? -1.054 -15.655 7.859 1.00 86.75 582 LEU A C 1
ATOM 4094 O O . LEU A 1 582 ? -2.007 -16.296 8.319 1.00 86.75 582 LEU A O 1
ATOM 4098 N N . ARG A 1 583 ? 0.069 -15.481 8.561 1.00 88.06 583 ARG A N 1
ATOM 4099 C CA . ARG A 1 583 ? 0.267 -15.948 9.940 1.00 88.06 583 ARG A CA 1
ATOM 4100 C C . ARG A 1 583 ? -0.147 -14.868 10.929 1.00 88.06 583 ARG A C 1
ATOM 4102 O O . ARG A 1 583 ? 0.680 -14.082 11.385 1.00 88.06 583 ARG A O 1
ATOM 4109 N N . VAL A 1 584 ? -1.431 -14.847 11.263 1.00 91.56 584 VAL A N 1
ATOM 4110 C CA . VAL A 1 584 ? -2.009 -13.843 12.163 1.00 91.56 584 VAL A CA 1
ATOM 4111 C C . VAL A 1 584 ? -1.829 -14.199 13.639 1.00 91.56 584 VAL A C 1
ATOM 4113 O O . VAL A 1 584 ? -1.887 -15.365 14.052 1.00 91.56 584 VAL A O 1
ATOM 4116 N N . ARG A 1 585 ? -1.602 -13.163 14.439 1.00 92.12 585 ARG A N 1
ATOM 4117 C CA . ARG A 1 585 ? -1.570 -13.153 15.902 1.00 92.12 585 ARG A CA 1
ATOM 4118 C C . ARG A 1 585 ? -2.222 -11.867 16.385 1.00 92.12 585 ARG A C 1
ATOM 4120 O O . ARG A 1 585 ? -2.198 -10.873 15.672 1.00 92.12 585 ARG A O 1
ATOM 4127 N N . ALA A 1 586 ? -2.746 -11.873 17.599 1.00 93.12 586 ALA A N 1
ATOM 4128 C CA . ALA A 1 586 ? -3.230 -10.666 18.247 1.00 93.12 586 ALA A CA 1
ATOM 4129 C C . ALA A 1 586 ? -2.665 -10.578 19.662 1.00 93.12 586 ALA A C 1
ATOM 4131 O O . ALA A 1 586 ? -2.383 -11.602 20.282 1.00 93.12 586 ALA A O 1
ATOM 4132 N N . THR A 1 587 ? -2.490 -9.362 20.156 1.00 92.62 587 THR A N 1
ATOM 4133 C CA . THR A 1 587 ? -2.193 -9.041 21.555 1.00 92.62 587 THR A CA 1
ATOM 4134 C C . THR A 1 587 ? -2.948 -7.768 21.913 1.00 92.62 587 THR A C 1
ATOM 4136 O O . THR A 1 587 ? -3.357 -7.019 21.035 1.00 92.62 587 THR A O 1
ATOM 4139 N N . GLN A 1 588 ? -3.099 -7.486 23.202 1.00 91.62 588 GLN A N 1
ATOM 4140 C CA . GLN A 1 588 ? -3.696 -6.235 23.665 1.00 91.62 588 GLN A CA 1
ATOM 4141 C C . GLN A 1 588 ? -2.815 -5.567 24.703 1.00 91.62 588 GLN A C 1
ATOM 4143 O O . GLN A 1 588 ? -2.146 -6.250 25.478 1.00 91.62 588 GLN A O 1
ATOM 4148 N N . LEU A 1 589 ? -2.825 -4.241 24.728 1.00 91.88 589 LEU A N 1
ATOM 4149 C CA . LEU A 1 589 ? -2.064 -3.430 25.665 1.00 91.88 589 LEU A CA 1
ATOM 4150 C C . LEU A 1 589 ? -3.026 -2.550 26.484 1.00 91.88 589 LEU A C 1
ATOM 4152 O O . LEU A 1 589 ? -3.844 -1.852 25.885 1.00 91.88 589 LEU A O 1
ATOM 4156 N N . PRO A 1 590 ? -2.924 -2.541 27.826 1.00 90.31 590 PRO A N 1
ATOM 4157 C CA . PRO A 1 590 ? -2.116 -3.440 28.653 1.00 90.31 590 PRO A CA 1
ATOM 4158 C C . PRO A 1 590 ? -2.654 -4.883 28.644 1.00 90.31 590 PRO A C 1
ATOM 4160 O O . PRO A 1 590 ? -3.858 -5.123 28.702 1.00 90.31 590 PRO A O 1
ATOM 4163 N N . ARG A 1 591 ? -1.752 -5.873 28.631 1.00 89.75 591 ARG A N 1
ATOM 4164 C CA . ARG A 1 591 ? -2.132 -7.293 28.627 1.00 89.75 591 ARG A CA 1
ATOM 4165 C C . ARG A 1 591 ? -2.363 -7.820 30.042 1.00 89.75 591 ARG A C 1
ATOM 4167 O O . ARG A 1 591 ? -1.410 -7.993 30.800 1.00 89.75 591 ARG A O 1
ATOM 4174 N N . GLN A 1 592 ? -3.610 -8.150 30.372 1.00 88.06 592 GLN A N 1
ATOM 4175 C CA . GLN A 1 592 ? -3.988 -8.754 31.658 1.00 88.06 592 GLN A CA 1
ATOM 4176 C C . GLN A 1 592 ? -4.199 -10.266 31.541 1.00 88.06 592 GLN A C 1
ATOM 4178 O O . GLN A 1 592 ? -4.690 -10.738 30.521 1.00 88.06 592 GLN A O 1
ATOM 4183 N N . SER A 1 593 ? -3.865 -11.037 32.579 1.00 88.12 593 SER A N 1
ATOM 4184 C CA . SER A 1 593 ? -4.117 -12.487 32.601 1.00 88.12 593 SER A CA 1
ATOM 4185 C C . SER A 1 593 ? -5.620 -12.786 32.594 1.00 88.12 593 SER A C 1
ATOM 4187 O O . SER A 1 593 ? -6.369 -12.160 33.336 1.00 88.12 593 SER A O 1
ATOM 4189 N N . GLY A 1 594 ? -6.062 -13.742 31.771 1.00 85.81 594 GLY A N 1
ATOM 4190 C CA . GLY A 1 594 ? -7.474 -14.133 31.665 1.00 85.81 594 GLY A CA 1
ATOM 4191 C C . GLY A 1 594 ? -8.370 -13.172 30.874 1.00 85.81 594 GLY A C 1
ATOM 4192 O O . GLY A 1 594 ? -9.549 -13.467 30.717 1.00 85.81 594 GLY A O 1
ATOM 4193 N N . ALA A 1 595 ? -7.836 -12.058 30.356 1.00 86.94 595 ALA A N 1
ATOM 4194 C CA . ALA A 1 595 ? -8.602 -11.154 29.501 1.00 86.94 595 ALA A CA 1
ATOM 4195 C C . ALA A 1 595 ? -9.001 -11.832 28.181 1.00 86.94 595 ALA A C 1
ATOM 4197 O O . ALA A 1 595 ? -8.180 -12.534 27.576 1.00 86.94 595 ALA A O 1
ATOM 4198 N N . VAL A 1 596 ? -10.242 -11.579 27.760 1.00 89.88 596 VAL A N 1
ATOM 4199 C CA . VAL A 1 596 ? -10.771 -11.923 26.436 1.00 89.88 596 VAL A CA 1
ATOM 4200 C C . VAL A 1 596 ? -10.275 -10.889 25.431 1.00 89.88 596 VAL A C 1
ATOM 4202 O O . VAL A 1 596 ? -10.145 -9.709 25.755 1.00 89.88 596 VAL A O 1
ATOM 4205 N N . TRP A 1 597 ? -9.968 -11.343 24.221 1.00 92.81 597 TRP A N 1
ATOM 4206 C CA . TRP A 1 597 ? -9.519 -10.467 23.150 1.00 92.81 597 TRP A CA 1
ATOM 4207 C C . TRP A 1 597 ? -10.627 -9.493 22.713 1.00 92.81 597 TRP A C 1
ATOM 4209 O O . TRP A 1 597 ? -11.763 -9.912 22.519 1.00 92.81 597 TRP A O 1
ATOM 4219 N N . SER A 1 598 ? -10.303 -8.210 22.509 1.00 90.75 598 SER A N 1
ATOM 4220 C CA . SER A 1 598 ? -11.276 -7.156 22.144 1.00 90.75 598 SER A CA 1
ATOM 4221 C C . SER A 1 598 ? -11.931 -7.355 20.789 1.00 90.75 598 SER A C 1
ATOM 4223 O O . SER A 1 598 ? -12.957 -6.741 20.532 1.00 90.75 598 SER A O 1
ATOM 4225 N N . GLY A 1 599 ? -11.336 -8.167 19.914 1.00 88.12 599 GLY A N 1
ATOM 4226 C CA . GLY A 1 599 ? -11.935 -8.513 18.628 1.00 88.12 599 GLY A CA 1
ATOM 4227 C C . GLY A 1 599 ? -13.092 -9.512 18.733 1.00 88.12 599 GLY A C 1
ATOM 4228 O O . GLY A 1 599 ? -13.636 -9.902 17.705 1.00 88.12 599 GLY A O 1
ATOM 4229 N N . THR A 1 600 ? -13.450 -9.955 19.941 1.00 87.88 600 THR A N 1
ATOM 4230 C CA . THR A 1 600 ? -14.503 -10.947 20.203 1.00 87.88 600 THR A CA 1
ATOM 4231 C C . THR A 1 600 ? -15.396 -10.520 21.361 1.00 87.88 600 THR A C 1
ATOM 4233 O O . THR A 1 600 ? -14.994 -9.700 22.180 1.00 87.88 600 THR A O 1
ATOM 4236 N N . ASP A 1 601 ? -16.579 -11.127 21.462 1.00 83.81 601 ASP A N 1
ATOM 4237 C CA . ASP A 1 601 ? -17.465 -10.945 22.610 1.00 83.81 601 ASP A CA 1
ATOM 4238 C C . ASP A 1 601 ? -16.896 -11.580 23.895 1.00 83.81 601 ASP A C 1
ATOM 4240 O O . ASP A 1 601 ? -16.277 -12.651 23.840 1.00 83.81 601 ASP A O 1
ATOM 4244 N N . PRO A 1 602 ? -17.161 -10.993 25.078 1.00 86.62 602 PRO A N 1
ATOM 4245 C CA . PRO A 1 602 ? -17.950 -9.778 25.314 1.00 86.62 602 PRO A CA 1
ATOM 4246 C C . PRO A 1 602 ? -17.151 -8.481 25.096 1.00 86.62 602 PRO A C 1
ATOM 4248 O O . PRO A 1 602 ? -15.929 -8.506 24.972 1.00 86.62 602 PRO A O 1
ATOM 4251 N N . ALA A 1 603 ? -17.854 -7.342 25.121 1.00 84.06 603 ALA A N 1
ATOM 4252 C CA . ALA A 1 603 ? -17.265 -6.011 24.981 1.00 84.06 603 ALA A CA 1
ATOM 4253 C C . ALA A 1 603 ? -16.026 -5.799 25.892 1.00 84.06 603 ALA A C 1
ATOM 4255 O O . ALA A 1 603 ? -16.052 -6.184 27.068 1.00 84.06 603 ALA A O 1
ATOM 4256 N N . PRO A 1 604 ? -14.940 -5.201 25.364 1.00 87.94 604 PRO A N 1
ATOM 4257 C CA . PRO A 1 604 ? -13.668 -5.065 26.073 1.00 87.94 604 PRO A CA 1
ATOM 4258 C C . PRO A 1 604 ? -13.697 -4.025 27.201 1.00 87.94 604 PRO A C 1
ATOM 4260 O O . PRO A 1 604 ? -14.626 -3.253 27.340 1.00 87.94 604 PRO A O 1
ATOM 4263 N N . ALA A 1 605 ? -12.637 -3.948 28.007 1.00 84.12 605 ALA A N 1
ATOM 4264 C CA . ALA A 1 605 ? -12.455 -2.823 28.928 1.00 84.12 605 ALA A CA 1
ATOM 4265 C C . ALA A 1 605 ? -12.065 -1.526 28.174 1.00 84.12 605 ALA A C 1
ATOM 4267 O O . ALA A 1 605 ? -11.471 -1.605 27.093 1.00 84.12 605 ALA A O 1
ATOM 4268 N N . PRO A 1 606 ? -12.325 -0.331 28.741 1.00 85.31 606 PRO A N 1
ATOM 4269 C CA . PRO A 1 606 ? -11.916 0.939 28.144 1.00 85.31 606 PRO A CA 1
ATOM 4270 C C . PRO A 1 606 ? -10.399 1.113 28.039 1.00 85.31 606 PRO A C 1
ATOM 4272 O O . PRO A 1 606 ? -9.644 0.637 28.889 1.00 85.31 606 PRO A O 1
ATOM 4275 N N . GLY A 1 607 ? -9.957 1.859 27.019 1.00 82.06 607 GLY A N 1
ATOM 4276 C CA . GLY A 1 607 ? -8.563 2.289 26.871 1.00 82.06 607 GLY A CA 1
ATOM 4277 C C . GLY A 1 607 ? -7.594 1.209 26.381 1.00 82.06 607 GLY A C 1
ATOM 4278 O O . GLY A 1 607 ? -6.379 1.407 26.456 1.00 82.06 607 GLY A O 1
ATOM 4279 N N . LEU A 1 608 ? -8.102 0.077 25.884 1.00 88.88 608 LEU A N 1
ATOM 4280 C CA . LEU A 1 608 ? -7.270 -0.977 25.309 1.00 88.88 608 LEU A CA 1
ATOM 4281 C C . LEU A 1 608 ? -6.729 -0.580 23.932 1.00 88.88 608 LEU A C 1
ATOM 4283 O O . LEU A 1 608 ? -7.436 -0.012 23.097 1.00 88.88 608 LEU A O 1
ATOM 4287 N N . VAL A 1 609 ? -5.472 -0.946 23.691 1.00 88.19 609 VAL A N 1
ATOM 4288 C CA . VAL A 1 609 ? -4.863 -0.947 22.361 1.00 88.19 609 VAL A CA 1
ATOM 4289 C C . VAL A 1 609 ? -4.770 -2.390 21.884 1.00 88.19 609 VAL A C 1
ATOM 4291 O O . VAL A 1 609 ? -3.961 -3.169 22.388 1.00 88.19 609 VAL A O 1
ATOM 4294 N N . ASP A 1 610 ? -5.611 -2.743 20.927 1.00 87.69 610 ASP A N 1
ATOM 4295 C CA . ASP A 1 610 ? -5.584 -4.013 20.222 1.00 87.69 610 ASP A CA 1
ATOM 4296 C C . ASP A 1 610 ? -4.542 -3.979 19.107 1.00 87.69 610 ASP A C 1
ATOM 4298 O O . ASP A 1 610 ? -4.507 -3.056 18.289 1.00 87.69 610 ASP A O 1
ATOM 4302 N N . VAL A 1 611 ? -3.674 -4.981 19.081 1.00 89.44 611 VAL A N 1
ATOM 4303 C CA . VAL A 1 611 ? -2.580 -5.077 18.124 1.00 89.44 611 VAL A CA 1
ATOM 4304 C C . VAL A 1 611 ? -2.674 -6.416 17.415 1.00 89.44 611 VAL A C 1
ATOM 4306 O O . VAL A 1 611 ? -2.336 -7.465 17.972 1.00 89.44 611 VAL A O 1
ATOM 4309 N N . VAL A 1 612 ? -3.082 -6.364 16.151 1.00 87.31 612 VAL A N 1
ATOM 4310 C CA . VAL A 1 612 ? -3.097 -7.509 15.246 1.00 87.31 612 VAL A CA 1
ATOM 4311 C C . VAL A 1 612 ? -1.818 -7.507 14.428 1.00 87.31 612 VAL A C 1
ATOM 4313 O O . VAL A 1 612 ? -1.441 -6.513 13.814 1.00 87.31 612 VAL A O 1
ATOM 4316 N N . VAL A 1 613 ? -1.135 -8.643 14.435 1.00 81.62 613 VAL A N 1
ATOM 4317 C CA . VAL A 1 613 ? 0.180 -8.832 13.845 1.00 81.62 613 VAL A CA 1
ATOM 4318 C C . VAL A 1 613 ? 0.128 -9.943 12.809 1.00 81.62 613 VAL A C 1
ATOM 4320 O O . VAL A 1 613 ? -0.164 -11.096 13.133 1.00 81.62 613 VAL A O 1
ATOM 4323 N N . VAL A 1 614 ? 0.509 -9.620 11.577 1.00 79.69 614 VAL A N 1
ATOM 4324 C CA . VAL A 1 614 ? 0.854 -10.610 10.555 1.00 79.69 614 VAL A CA 1
ATOM 4325 C C . VAL A 1 614 ? 2.349 -10.895 10.640 1.00 79.69 614 VAL A C 1
ATOM 4327 O O . VAL A 1 614 ? 3.174 -10.002 10.435 1.00 79.69 614 VAL A O 1
ATOM 4330 N N . ARG A 1 615 ? 2.713 -12.139 10.963 1.00 80.12 615 ARG A N 1
ATOM 4331 C CA . ARG A 1 615 ? 4.111 -12.562 11.086 1.00 80.12 615 ARG A CA 1
ATOM 4332 C C . ARG A 1 615 ? 4.707 -12.964 9.741 1.00 80.12 615 ARG A C 1
ATOM 4334 O O . ARG A 1 615 ? 4.274 -13.933 9.121 1.00 80.12 615 ARG A O 1
ATOM 4341 N N . SER A 1 616 ? 5.787 -12.295 9.359 1.00 67.69 616 SER A N 1
ATOM 4342 C CA . SER A 1 616 ? 6.665 -12.686 8.260 1.00 67.69 616 SER A CA 1
ATOM 4343 C C . SER A 1 616 ? 7.858 -13.488 8.795 1.00 67.69 616 SER A C 1
ATOM 4345 O O . SER A 1 616 ? 8.902 -12.928 9.125 1.00 67.69 616 SER A O 1
ATOM 4347 N N . GLY A 1 617 ? 7.700 -14.810 8.885 1.00 64.06 617 GLY A N 1
ATOM 4348 C CA . GLY A 1 617 ? 8.779 -15.739 9.247 1.00 64.06 617 GLY A CA 1
ATOM 4349 C C . GLY A 1 617 ? 9.146 -15.811 10.741 1.00 64.06 617 GLY A C 1
ATOM 4350 O O . GLY A 1 617 ? 8.644 -15.064 11.585 1.00 64.06 617 GLY A O 1
ATOM 4351 N N . GLY A 1 618 ? 10.036 -16.765 11.049 1.00 64.75 618 GLY A N 1
ATOM 4352 C CA . GLY A 1 618 ? 10.562 -17.056 12.390 1.00 64.75 618 GLY A CA 1
ATOM 4353 C C . GLY A 1 618 ? 9.545 -17.696 13.346 1.00 64.75 618 GLY A C 1
ATOM 4354 O O . GLY A 1 618 ? 8.397 -17.279 13.411 1.00 64.75 618 GLY A O 1
ATOM 4355 N N . THR A 1 619 ? 9.977 -18.680 14.140 1.00 63.78 619 THR A N 1
ATOM 4356 C CA . THR A 1 619 ? 9.136 -19.331 15.171 1.00 63.78 619 THR A CA 1
ATOM 4357 C C . THR A 1 619 ? 9.364 -18.760 16.577 1.00 63.78 619 THR A C 1
ATOM 4359 O O . THR A 1 619 ? 8.565 -18.964 17.495 1.00 63.78 619 THR A O 1
ATOM 4362 N N . THR A 1 620 ? 10.460 -18.026 16.774 1.00 68.06 620 THR A N 1
ATOM 4363 C CA . THR A 1 620 ? 10.853 -17.417 18.050 1.00 68.06 620 THR A CA 1
ATOM 4364 C C . THR A 1 620 ? 10.283 -16.004 18.197 1.00 68.06 620 THR A C 1
ATOM 4366 O O . THR A 1 620 ? 9.802 -15.401 17.235 1.00 68.06 620 THR A O 1
ATOM 4369 N N . VAL A 1 621 ? 10.276 -15.482 19.428 1.00 69.50 621 VAL A N 1
ATOM 4370 C CA . VAL A 1 621 ? 9.960 -14.069 19.701 1.00 69.50 621 VAL A CA 1
ATOM 4371 C C . VAL A 1 621 ? 11.279 -13.332 19.865 1.00 69.50 621 VAL A C 1
ATOM 4373 O O . VAL A 1 621 ? 11.953 -13.569 20.873 1.00 69.50 621 VAL A O 1
ATOM 4376 N N . PRO A 1 622 ? 11.669 -12.490 18.901 1.00 78.50 622 PRO A N 1
ATOM 4377 C CA . PRO A 1 622 ? 12.888 -11.705 19.019 1.00 78.50 622 PRO A CA 1
ATOM 4378 C C . PRO A 1 622 ? 12.715 -10.579 20.051 1.00 78.50 622 PRO A C 1
ATOM 4380 O O . PRO A 1 622 ? 11.602 -10.238 20.445 1.00 78.50 622 PRO A O 1
ATOM 4383 N N . ASP A 1 623 ? 13.813 -9.986 20.513 1.00 84.25 623 ASP A N 1
ATOM 4384 C CA . ASP A 1 623 ? 13.755 -8.837 21.433 1.00 84.25 623 ASP A CA 1
ATOM 4385 C C . ASP A 1 623 ? 13.301 -7.547 20.743 1.00 84.25 623 ASP A C 1
ATOM 4387 O O . ASP A 1 623 ? 12.699 -6.678 21.375 1.00 84.25 623 ASP A O 1
ATOM 4391 N N . ALA A 1 624 ? 13.507 -7.470 19.433 1.00 88.25 624 ALA A N 1
ATOM 4392 C CA . ALA A 1 624 ? 13.019 -6.413 18.569 1.00 88.25 624 ALA A CA 1
ATOM 4393 C C . ALA A 1 624 ? 12.400 -7.013 17.305 1.00 88.25 624 ALA A C 1
ATOM 4395 O O . ALA A 1 624 ? 12.780 -8.100 16.878 1.00 88.25 624 ALA A O 1
ATOM 4396 N N . VAL A 1 625 ? 11.469 -6.292 16.694 1.00 89.62 625 VAL A N 1
ATOM 4397 C CA . VAL A 1 625 ? 10.823 -6.650 15.427 1.00 89.62 625 VAL A CA 1
ATOM 4398 C C . VAL A 1 625 ? 11.013 -5.540 14.411 1.00 89.62 625 VAL A C 1
ATOM 4400 O O . VAL A 1 625 ? 11.219 -4.385 14.769 1.00 89.62 625 VAL A O 1
ATOM 4403 N N . THR A 1 626 ? 10.934 -5.873 13.132 1.00 90.81 626 THR A N 1
ATOM 4404 C CA . THR A 1 626 ? 10.929 -4.889 12.040 1.00 90.81 626 THR A CA 1
ATOM 4405 C C . THR A 1 626 ? 9.647 -5.052 11.253 1.00 90.81 626 THR A C 1
ATOM 4407 O O . THR A 1 626 ? 9.162 -6.175 11.132 1.00 90.81 626 THR A O 1
ATOM 4410 N N . GLY A 1 627 ? 9.083 -3.980 10.704 1.00 92.81 627 GLY A N 1
ATOM 4411 C CA . GLY A 1 627 ? 7.796 -4.132 10.043 1.00 92.81 627 GLY A CA 1
ATOM 4412 C C . GLY A 1 627 ? 7.154 -2.857 9.537 1.00 92.81 627 GLY A C 1
ATOM 4413 O O . GLY A 1 627 ? 7.791 -1.803 9.455 1.00 92.81 627 GLY A O 1
ATOM 4414 N N . LEU A 1 628 ? 5.866 -2.989 9.238 1.00 95.06 628 LEU A N 1
ATOM 4415 C CA . LEU A 1 628 ? 4.981 -1.937 8.762 1.00 95.06 628 LEU A CA 1
ATOM 4416 C C . LEU A 1 628 ? 3.777 -1.795 9.693 1.00 95.06 628 LEU A C 1
ATOM 4418 O O . LEU A 1 628 ? 3.246 -2.793 10.181 1.00 95.06 628 LEU A O 1
ATOM 4422 N N . ALA A 1 629 ? 3.316 -0.563 9.874 1.00 96.56 629 ALA A N 1
ATOM 4423 C CA . ALA A 1 629 ? 1.965 -0.284 10.337 1.0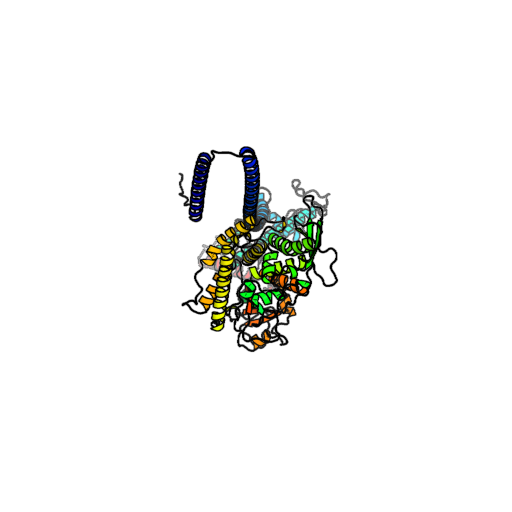0 96.56 629 ALA A CA 1
ATOM 4424 C C . ALA A 1 629 ? 1.072 -0.092 9.107 1.00 96.56 629 ALA A C 1
ATOM 4426 O O . ALA A 1 629 ? 1.348 0.775 8.273 1.00 96.56 629 ALA A O 1
ATOM 4427 N N . VAL A 1 630 ? 0.051 -0.939 8.986 1.00 96.81 630 VAL A N 1
ATOM 4428 C CA . VAL A 1 630 ? -0.868 -0.985 7.841 1.00 96.81 630 VAL A CA 1
ATOM 4429 C C . VAL A 1 630 ? -2.037 -0.039 8.062 1.00 96.81 630 VAL A C 1
ATOM 4431 O O . VAL A 1 630 ? -2.350 0.761 7.191 1.00 96.81 630 VAL A O 1
ATOM 4434 N N . ASP A 1 631 ? -2.670 -0.127 9.230 1.00 96.44 631 ASP A N 1
ATOM 4435 C CA . ASP A 1 631 ? -3.811 0.708 9.591 1.00 96.44 631 ASP A CA 1
ATOM 4436 C C . ASP A 1 631 ? -3.874 0.899 11.112 1.00 96.44 631 ASP A C 1
ATOM 4438 O O . ASP A 1 631 ? -3.367 0.072 11.883 1.00 96.44 631 ASP A O 1
ATOM 4442 N N . ALA A 1 632 ? -4.487 1.998 11.539 1.00 95.19 632 ALA A N 1
ATOM 4443 C CA . ALA A 1 632 ? -4.779 2.277 12.934 1.00 95.19 632 ALA A CA 1
ATOM 4444 C C . ALA A 1 632 ? -6.036 3.141 13.052 1.00 95.19 632 ALA A C 1
ATOM 4446 O O . ALA A 1 632 ? -6.149 4.181 12.402 1.00 95.19 632 ALA A O 1
ATOM 4447 N N . TRP A 1 633 ? -6.962 2.744 13.922 1.00 94.50 633 TRP A N 1
ATOM 4448 C CA . TRP A 1 633 ? -8.184 3.508 14.159 1.00 94.50 633 TRP A CA 1
ATOM 4449 C C . TRP A 1 633 ? -8.674 3.392 15.594 1.00 94.50 633 TRP A C 1
ATOM 4451 O O . TRP A 1 633 ? -8.330 2.462 16.321 1.00 94.50 633 TRP A O 1
ATOM 4461 N N . VAL A 1 634 ? -9.510 4.353 15.974 1.00 92.44 634 VAL A N 1
ATOM 4462 C CA . VAL A 1 634 ? -10.254 4.342 17.230 1.00 92.44 634 VAL A CA 1
ATOM 4463 C C . VAL A 1 634 ? -11.663 3.825 16.953 1.00 92.44 634 VAL A C 1
ATOM 4465 O O . VAL A 1 634 ? -12.287 4.223 15.968 1.00 92.44 634 VAL A O 1
ATOM 4468 N N . GLN A 1 635 ? -12.136 2.913 17.795 1.00 89.94 635 GLN A N 1
ATOM 4469 C CA . GLN A 1 635 ? -13.513 2.438 17.822 1.00 89.94 635 GLN A CA 1
ATOM 4470 C C . GLN A 1 635 ? -14.129 2.825 19.165 1.00 89.94 635 GLN A C 1
ATOM 4472 O O . GLN A 1 635 ? -13.555 2.539 20.213 1.00 89.94 635 GLN A O 1
ATOM 4477 N N . THR A 1 636 ? -15.312 3.428 19.127 1.00 88.62 636 THR A N 1
ATOM 4478 C CA . THR A 1 636 ? -16.100 3.693 20.330 1.00 88.62 636 THR A CA 1
ATOM 4479 C C . THR A 1 636 ? -16.989 2.488 20.613 1.00 88.62 636 THR A C 1
ATOM 4481 O O . THR A 1 636 ? -17.811 2.098 19.781 1.00 88.62 636 THR A O 1
ATOM 4484 N N . VAL A 1 637 ? -16.806 1.882 21.781 1.00 88.81 637 VAL A N 1
ATOM 4485 C CA . VAL A 1 637 ? -17.662 0.820 22.301 1.00 88.81 637 VAL A CA 1
ATOM 4486 C C . VAL A 1 637 ? -18.775 1.481 23.113 1.00 88.81 637 VAL A C 1
ATOM 4488 O O . VAL A 1 637 ? -18.466 2.200 24.068 1.00 88.81 637 VAL A O 1
ATOM 4491 N N . PRO A 1 638 ? -20.055 1.287 22.749 1.00 86.31 638 PRO A N 1
ATOM 4492 C CA . PRO A 1 638 ? -21.168 1.831 23.516 1.00 86.31 638 PRO A CA 1
ATOM 4493 C C . PRO A 1 638 ? -21.164 1.310 24.954 1.00 86.31 638 PRO A C 1
ATOM 4495 O O . PRO A 1 638 ? -20.808 0.154 25.202 1.00 86.31 638 PRO A O 1
ATOM 4498 N N . ASP A 1 639 ? -21.603 2.143 25.895 1.00 83.00 639 ASP A N 1
ATOM 4499 C CA . ASP A 1 639 ? -21.825 1.689 27.267 1.00 83.00 639 ASP A CA 1
ATOM 4500 C C . ASP A 1 639 ? -22.833 0.525 27.292 1.00 83.00 639 ASP A C 1
ATOM 4502 O O . ASP A 1 639 ? -23.783 0.473 26.518 1.00 83.00 639 ASP A O 1
ATOM 4506 N N . SER A 1 640 ? -22.662 -0.429 28.208 1.00 77.81 640 SER A N 1
ATOM 4507 C CA . SER A 1 640 ? -23.627 -1.531 28.369 1.00 77.81 640 SER A CA 1
ATOM 4508 C C . SER A 1 640 ? -24.988 -1.068 28.904 1.00 77.81 640 SER A C 1
ATOM 4510 O O . SER A 1 640 ? -25.945 -1.839 28.931 1.00 77.81 640 SER A O 1
ATOM 4512 N N . THR A 1 641 ? -25.047 0.165 29.405 1.00 75.62 641 THR A N 1
ATOM 4513 C CA . THR A 1 641 ? -26.226 0.792 29.994 1.00 75.62 641 THR A CA 1
ATOM 4514 C C . THR A 1 641 ? -26.298 2.234 29.524 1.00 75.62 641 THR A C 1
ATOM 4516 O O . THR A 1 641 ? -25.369 3.005 29.770 1.00 75.62 641 THR A O 1
ATOM 4519 N N . HIS A 1 642 ? -27.420 2.610 28.921 1.00 68.88 642 HIS A N 1
ATOM 4520 C CA . HIS A 1 642 ? -27.717 3.992 28.564 1.00 68.88 642 HIS A CA 1
ATOM 4521 C C . HIS A 1 642 ? -28.964 4.452 29.303 1.00 68.88 642 HIS A C 1
ATOM 4523 O O . HIS A 1 642 ? -29.934 3.703 29.423 1.00 68.88 642 HIS A O 1
ATOM 4529 N N . ASP A 1 643 ? -28.941 5.700 29.762 1.00 67.00 643 ASP A N 1
ATOM 4530 C CA . ASP A 1 643 ? -30.145 6.373 30.230 1.00 67.00 643 ASP A CA 1
ATOM 4531 C C . ASP A 1 643 ? -31.026 6.650 29.007 1.00 67.00 643 ASP A C 1
ATOM 4533 O O . ASP A 1 643 ? -30.770 7.573 28.233 1.00 67.00 643 ASP A O 1
ATOM 4537 N N . ALA A 1 644 ? -32.031 5.803 28.798 1.00 63.78 644 ALA A N 1
ATOM 4538 C CA . ALA A 1 644 ? -33.026 5.981 27.752 1.00 63.78 644 ALA A CA 1
ATOM 4539 C C . ALA A 1 644 ? -34.276 6.645 28.341 1.00 63.78 644 ALA A C 1
ATOM 4541 O O . ALA A 1 644 ? -34.791 6.219 29.376 1.00 63.78 644 ALA A O 1
ATOM 4542 N N . ALA A 1 645 ? -34.783 7.675 27.666 1.00 56.47 645 ALA A N 1
ATOM 4543 C CA . ALA A 1 645 ? -36.113 8.205 27.928 1.00 56.47 645 ALA A CA 1
ATOM 4544 C C . ALA A 1 645 ? -37.106 7.507 26.993 1.00 56.47 645 ALA A C 1
ATOM 4546 O O . ALA A 1 645 ? -36.877 7.429 25.788 1.00 56.47 645 ALA A O 1
ATOM 4547 N N . LEU A 1 646 ? -38.198 6.992 27.555 1.00 54.44 646 LEU A N 1
ATOM 4548 C CA . LEU A 1 646 ? -39.297 6.410 26.792 1.00 54.44 646 LEU A CA 1
ATOM 4549 C C . LEU A 1 646 ? -40.453 7.406 26.780 1.00 54.44 646 LEU A C 1
ATOM 4551 O O . LEU A 1 646 ? -40.960 7.801 27.830 1.00 54.44 646 LEU A O 1
ATOM 4555 N N . ALA A 1 647 ? -40.831 7.810 25.576 1.00 54.00 647 ALA A N 1
ATOM 4556 C CA . ALA A 1 647 ? -42.026 8.576 25.292 1.00 54.00 647 ALA A CA 1
ATOM 4557 C C . ALA A 1 647 ? -43.177 7.609 25.022 1.00 54.00 647 ALA A C 1
ATOM 4559 O O . ALA A 1 647 ? -43.028 6.712 24.196 1.00 54.00 647 ALA A O 1
ATOM 4560 N N . PHE A 1 648 ? -44.319 7.800 25.674 1.00 50.22 648 PHE A N 1
ATOM 4561 C CA . PHE A 1 648 ? -45.550 7.112 25.300 1.00 50.22 648 PHE A CA 1
ATOM 4562 C C . PHE A 1 648 ? -46.591 8.166 24.960 1.00 50.22 648 PHE A C 1
ATOM 4564 O O . PHE A 1 648 ? -46.857 9.052 25.774 1.00 50.22 648 PHE A O 1
ATOM 4571 N N . HIS A 1 649 ? -47.173 8.066 23.768 1.00 46.00 649 HIS A N 1
ATOM 4572 C CA . HIS A 1 649 ? -48.400 8.778 23.458 1.00 46.00 649 HIS A CA 1
ATOM 4573 C C . HIS A 1 649 ? -49.528 8.119 24.256 1.00 46.00 649 HIS A C 1
ATOM 4575 O O . HIS A 1 649 ? -49.947 6.999 23.961 1.00 46.00 649 HIS A O 1
ATOM 4581 N N . TYR A 1 650 ? -49.956 8.777 25.330 1.00 47.34 650 TYR A N 1
ATOM 4582 C CA . TYR A 1 650 ? -51.109 8.353 26.108 1.00 47.34 650 TYR A CA 1
ATOM 4583 C C . TYR A 1 650 ? -52.330 9.100 25.578 1.00 47.34 650 TYR A C 1
ATOM 4585 O O . TYR A 1 650 ? -52.443 10.307 25.774 1.00 47.34 650 TYR A O 1
ATOM 4593 N N . ASP A 1 651 ? -53.200 8.375 24.879 1.00 45.69 651 ASP A N 1
ATOM 4594 C CA . ASP A 1 651 ? -54.492 8.874 24.414 1.00 45.69 651 ASP A CA 1
ATOM 4595 C C . ASP A 1 651 ? -55.427 8.952 25.631 1.00 45.69 651 ASP A C 1
ATOM 4597 O O . ASP A 1 651 ? -56.037 7.962 26.051 1.00 45.69 651 ASP A O 1
ATOM 4601 N N . GLU A 1 652 ? -55.410 10.096 26.314 1.00 40.88 652 GLU A N 1
ATOM 4602 C CA . GLU A 1 652 ? -56.310 10.348 27.434 1.00 40.88 652 GLU A CA 1
ATOM 4603 C C . GLU A 1 652 ? -57.751 10.379 26.895 1.00 40.88 652 GLU A C 1
ATOM 4605 O O . GLU A 1 652 ? -57.990 10.997 25.862 1.00 40.88 652 GLU A O 1
ATOM 4610 N N . PRO A 1 653 ? -58.733 9.707 27.526 1.00 43.41 653 PRO A N 1
ATOM 4611 C CA . PRO A 1 653 ? -60.100 9.733 27.020 1.00 43.41 653 PRO A CA 1
ATOM 4612 C C . PRO A 1 653 ? -60.621 11.179 26.932 1.00 43.41 653 PRO A C 1
ATOM 4614 O O . PRO A 1 653 ? -60.671 11.860 27.953 1.00 43.41 653 PRO A O 1
ATOM 4617 N N . ASP A 1 654 ? -61.065 11.589 25.734 1.00 44.81 654 ASP A N 1
ATOM 4618 C CA . ASP A 1 654 ? -61.614 12.901 25.299 1.00 44.81 654 ASP A CA 1
ATOM 4619 C C . ASP A 1 654 ? -62.835 13.443 26.094 1.00 44.81 654 ASP A C 1
ATOM 4621 O O . ASP A 1 654 ? -63.620 14.272 25.627 1.00 44.81 654 ASP A O 1
ATOM 4625 N N . ALA A 1 655 ? -63.055 12.986 27.322 1.00 45.88 655 ALA A N 1
ATOM 4626 C CA . ALA A 1 655 ? -64.170 13.380 28.167 1.00 45.88 655 ALA A CA 1
ATOM 4627 C C . ALA A 1 655 ? -63.884 14.652 28.987 1.00 45.88 655 ALA A C 1
ATOM 4629 O O . ALA A 1 655 ? -64.303 14.729 30.141 1.00 45.88 655 ALA A O 1
ATOM 4630 N N . ASP A 1 656 ? -63.232 15.662 28.409 1.00 43.16 656 ASP A N 1
ATOM 4631 C CA . ASP A 1 656 ? -63.216 17.004 28.996 1.00 43.16 656 ASP A CA 1
ATOM 4632 C C . ASP A 1 656 ? -64.331 17.841 28.342 1.00 43.16 656 ASP A C 1
ATOM 4634 O O . ASP A 1 656 ? -64.235 18.197 27.165 1.00 43.16 656 ASP A O 1
ATOM 4638 N N . PRO A 1 657 ? -65.450 18.137 29.038 1.00 41.62 657 PRO A N 1
ATOM 4639 C CA . PRO A 1 657 ? -66.571 18.829 28.416 1.00 41.62 657 PRO A CA 1
ATOM 4640 C C . PRO A 1 657 ? -66.150 20.250 28.001 1.00 41.62 657 PRO A C 1
ATOM 4642 O O . PRO A 1 657 ? -65.816 21.069 28.868 1.00 41.62 657 PRO A O 1
ATOM 4645 N N . PRO A 1 658 ? -66.211 20.601 26.700 1.00 41.56 658 PRO A N 1
ATOM 4646 C CA . PRO A 1 658 ? -65.860 21.934 26.249 1.00 41.56 658 PRO A CA 1
ATOM 4647 C C . PRO A 1 658 ? -66.909 22.909 26.792 1.00 41.56 658 PRO A C 1
ATOM 4649 O O . PRO A 1 658 ? -68.079 22.869 26.417 1.00 41.56 658 PRO A O 1
ATOM 4652 N N . GLN A 1 659 ? -66.465 23.803 27.678 1.00 50.56 659 GLN A N 1
ATOM 4653 C CA . GLN A 1 659 ? -67.250 24.857 28.341 1.00 50.56 659 GLN A CA 1
ATOM 4654 C C . GLN A 1 659 ? -68.130 24.408 29.523 1.00 50.56 659 GLN A C 1
ATOM 4656 O O . GLN A 1 659 ? -69.359 24.489 29.496 1.00 50.56 659 GLN A O 1
ATOM 4661 N N . ALA A 1 660 ? -67.496 24.052 30.641 1.00 59.03 660 ALA A N 1
ATOM 4662 C CA . ALA A 1 660 ? -68.183 24.007 31.930 1.00 59.03 660 ALA A CA 1
ATOM 4663 C C . ALA A 1 660 ? -68.481 25.435 32.441 1.00 59.03 660 ALA A C 1
ATOM 4665 O O . ALA A 1 660 ? -67.580 26.181 32.823 1.00 59.03 660 ALA A O 1
ATOM 4666 N N . ILE A 1 661 ? -69.760 25.823 32.475 1.00 60.34 661 ILE A N 1
ATOM 4667 C CA . ILE A 1 661 ? -70.218 27.065 33.119 1.00 60.34 661 ILE A CA 1
ATOM 4668 C C . ILE A 1 661 ? -70.665 26.737 34.546 1.00 60.34 661 ILE A C 1
ATOM 4670 O O . ILE A 1 661 ? -71.608 25.972 34.748 1.00 60.34 661 ILE A O 1
ATOM 4674 N N . LEU A 1 662 ? -70.038 27.358 35.550 1.00 65.62 662 LEU A N 1
ATOM 4675 C CA . LEU A 1 662 ? -70.525 27.290 36.928 1.00 65.62 662 LEU A CA 1
ATOM 4676 C C . LEU A 1 662 ? -71.707 28.252 37.110 1.00 65.62 662 LEU A C 1
ATOM 4678 O O . LEU A 1 662 ? -71.525 29.459 37.271 1.00 65.62 662 LEU A O 1
ATOM 4682 N N . VAL A 1 663 ? -72.929 27.717 37.109 1.00 71.06 663 VAL A N 1
ATOM 4683 C CA . VAL A 1 663 ? -74.142 28.495 37.398 1.00 71.06 663 VAL A CA 1
ATOM 4684 C C . VAL A 1 663 ? -74.464 28.399 38.887 1.00 71.06 663 VAL A C 1
ATOM 4686 O O . VAL A 1 663 ? -75.002 27.400 39.360 1.00 71.06 663 VAL A O 1
ATOM 4689 N N . ALA A 1 664 ? -74.141 29.450 39.640 1.00 72.19 664 ALA A N 1
ATOM 4690 C CA . ALA A 1 664 ? -74.497 29.545 41.051 1.00 72.19 664 ALA A CA 1
ATOM 4691 C C . ALA A 1 664 ? -75.944 30.051 41.210 1.00 72.19 664 ALA A C 1
ATOM 4693 O O . ALA A 1 664 ? -76.309 31.097 40.672 1.00 72.19 664 ALA A O 1
ATOM 4694 N N . VAL A 1 665 ? -76.763 29.330 41.982 1.00 70.94 665 VAL A N 1
ATOM 4695 C CA . VAL A 1 665 ? -78.140 29.721 42.337 1.00 70.94 665 VAL A CA 1
ATOM 4696 C C . VAL A 1 665 ? -78.208 29.975 43.850 1.00 70.94 665 VAL A C 1
ATOM 4698 O O . VAL A 1 665 ? -77.620 29.196 44.602 1.00 70.94 665 VAL A O 1
ATOM 4701 N N . PRO A 1 666 ? -78.892 31.034 44.332 1.00 68.62 666 PRO A N 1
ATOM 4702 C CA . PRO A 1 666 ? -78.986 31.311 45.763 1.00 68.62 666 PRO A CA 1
ATOM 4703 C C . PRO A 1 666 ? -79.594 30.123 46.530 1.00 68.62 666 PRO A C 1
ATOM 4705 O O . PRO A 1 666 ? -80.644 29.621 46.123 1.00 68.62 666 PRO A O 1
ATOM 4708 N N . PRO A 1 667 ? -78.991 29.685 47.652 1.00 64.38 667 PRO A N 1
ATOM 4709 C CA . PRO A 1 667 ? -79.375 28.447 48.337 1.00 64.38 667 PRO A CA 1
ATOM 4710 C C . PRO A 1 667 ? -80.692 28.544 49.126 1.00 64.38 667 PRO A C 1
ATOM 4712 O O . PRO A 1 667 ? -81.191 27.531 49.610 1.00 64.38 667 PRO A O 1
ATOM 4715 N N . SER A 1 668 ? -81.274 29.741 49.273 1.00 63.59 668 SER A N 1
ATOM 4716 C CA . SER A 1 668 ? -82.570 29.926 49.928 1.00 63.59 668 SER A CA 1
ATOM 4717 C C . SER A 1 668 ? -83.455 30.928 49.187 1.00 63.59 668 SER A C 1
ATOM 4719 O O . SER A 1 668 ? -83.004 31.952 48.668 1.00 63.59 668 SER A O 1
ATOM 4721 N N . LEU A 1 669 ? -84.750 30.618 49.142 1.00 59.97 669 LEU A N 1
ATOM 4722 C CA . LEU A 1 669 ? -85.789 31.543 48.711 1.00 59.97 669 LEU A CA 1
ATOM 4723 C C . LEU A 1 669 ? -86.331 32.257 49.950 1.00 59.97 669 LEU A C 1
ATOM 4725 O O . LEU A 1 669 ? -86.666 31.607 50.942 1.00 59.97 669 LEU A O 1
ATOM 4729 N N . ALA A 1 670 ? -86.475 33.581 49.890 1.00 60.34 670 ALA A N 1
ATOM 4730 C CA . ALA A 1 670 ? -87.281 34.286 50.881 1.00 60.34 670 ALA A CA 1
ATOM 4731 C C . ALA A 1 670 ? -88.740 33.765 50.826 1.00 60.34 670 ALA A C 1
ATOM 4733 O O . ALA A 1 670 ? -89.154 33.242 49.783 1.00 60.34 670 ALA A O 1
ATOM 4734 N N . PRO A 1 671 ? -89.565 33.951 51.879 1.00 57.38 671 PRO A N 1
ATOM 4735 C CA . PRO A 1 671 ? -90.943 33.432 51.952 1.00 57.38 671 PRO A CA 1
ATOM 4736 C C . PRO A 1 671 ? -91.850 33.794 50.758 1.00 57.38 671 PRO A C 1
ATOM 4738 O O . PRO A 1 671 ? -92.865 33.144 50.526 1.00 57.38 671 PRO A O 1
ATOM 4741 N N . ASN A 1 672 ? -91.452 34.788 49.958 1.00 59.19 672 ASN A N 1
ATOM 4742 C CA . ASN A 1 672 ? -92.181 35.302 48.801 1.00 59.19 672 ASN A CA 1
ATOM 4743 C C . ASN A 1 672 ? -91.615 34.804 47.451 1.00 59.19 672 ASN A C 1
ATOM 4745 O O . ASN A 1 672 ? -91.899 35.409 46.420 1.00 59.19 672 ASN A O 1
ATOM 4749 N N . ARG A 1 673 ? -90.788 33.744 47.441 1.00 56.53 673 ARG A N 1
ATOM 4750 C CA . ARG A 1 673 ? -90.078 33.215 46.250 1.00 56.53 673 ARG A CA 1
ATOM 4751 C C . ARG A 1 673 ? -89.185 34.238 45.530 1.00 56.53 673 ARG A C 1
ATOM 4753 O O . ARG A 1 673 ? -88.933 34.114 44.336 1.00 56.53 673 ARG A O 1
ATOM 4760 N N . VAL A 1 674 ? -88.684 35.230 46.261 1.00 56.66 674 VAL A N 1
ATOM 4761 C CA . VAL A 1 674 ? -87.635 36.137 45.777 1.00 56.66 674 VAL A CA 1
ATOM 4762 C C . VAL A 1 674 ? -86.286 35.544 46.204 1.00 56.66 674 VAL A C 1
ATOM 4764 O O . VAL A 1 674 ? -86.183 35.118 47.361 1.00 56.66 674 VAL A O 1
ATOM 4767 N N . PRO A 1 675 ? -85.274 35.466 45.319 1.00 57.88 675 PRO A N 1
ATOM 4768 C CA . PRO A 1 675 ? -83.972 34.925 45.693 1.00 57.88 675 PRO A CA 1
ATOM 4769 C C . PRO A 1 675 ? -83.378 35.733 46.852 1.00 57.88 675 PRO A C 1
ATOM 4771 O O . PRO A 1 675 ? -83.397 36.966 46.809 1.00 57.88 675 PRO A O 1
ATOM 4774 N N . ALA A 1 676 ? -82.887 35.061 47.899 1.00 63.50 676 ALA A N 1
ATOM 4775 C CA . ALA A 1 676 ? -82.181 35.745 48.980 1.00 63.50 676 ALA A CA 1
ATOM 4776 C C . ALA A 1 676 ? -80.960 36.496 48.416 1.00 63.50 676 ALA A C 1
ATOM 4778 O O . ALA A 1 676 ? -80.318 36.028 47.474 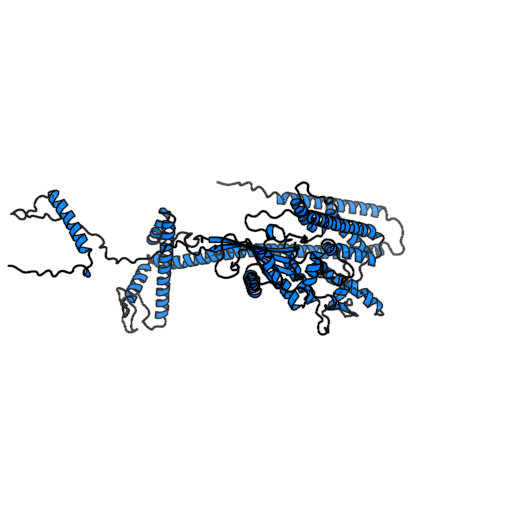1.00 63.50 676 ALA A O 1
ATOM 4779 N N . THR A 1 677 ? -80.654 37.678 48.962 1.00 63.91 677 THR A N 1
ATOM 4780 C CA . THR A 1 677 ? -79.483 38.459 48.539 1.00 63.91 677 THR A CA 1
ATOM 4781 C C . THR A 1 677 ? -78.220 37.635 48.740 1.00 63.91 677 THR A C 1
ATOM 4783 O O . THR A 1 677 ? -78.018 37.097 49.826 1.00 63.91 677 THR A O 1
ATOM 4786 N N . TRP A 1 678 ? -77.376 37.558 47.710 1.00 69.38 678 TRP A N 1
ATOM 4787 C CA . TRP A 1 678 ? -76.091 36.873 47.789 1.00 69.38 678 TRP A CA 1
ATOM 4788 C C . TRP A 1 678 ? -75.253 37.416 48.944 1.00 69.38 678 TRP A C 1
ATOM 4790 O O . TRP A 1 678 ? -74.990 38.617 49.017 1.00 69.38 678 TRP A O 1
ATOM 4800 N N . ASP A 1 679 ? -74.799 36.519 49.810 1.00 74.62 679 ASP A N 1
ATOM 4801 C CA . ASP A 1 679 ? -73.723 36.794 50.749 1.00 74.62 679 ASP A CA 1
ATOM 4802 C C . ASP A 1 679 ? -72.465 36.015 50.335 1.00 74.62 679 ASP A C 1
ATOM 4804 O O . ASP A 1 679 ? -72.529 34.974 49.671 1.00 74.62 679 ASP A O 1
ATOM 4808 N N . LEU A 1 680 ? -71.302 36.556 50.696 1.00 76.38 680 LEU A N 1
ATOM 4809 C CA . LEU A 1 680 ? -70.011 36.003 50.292 1.00 76.38 680 LEU A CA 1
ATOM 4810 C C . LEU A 1 680 ? -69.794 34.584 50.839 1.00 76.38 680 LEU A C 1
ATOM 4812 O O . LEU A 1 680 ? -69.206 33.757 50.147 1.00 76.38 680 LEU A O 1
ATOM 4816 N N . ALA A 1 681 ? -70.280 34.288 52.047 1.00 78.25 681 ALA A N 1
ATOM 4817 C CA . ALA A 1 681 ? -70.108 32.973 52.656 1.00 78.25 681 ALA A CA 1
ATOM 4818 C C . ALA A 1 681 ? -70.906 31.904 51.895 1.00 78.25 681 ALA A C 1
ATOM 4820 O O . ALA A 1 681 ? -70.386 30.818 51.642 1.00 78.25 681 ALA A O 1
ATOM 4821 N N . SER A 1 682 ? -72.118 32.235 51.448 1.00 75.06 682 SER A N 1
ATOM 4822 C CA . SER A 1 682 ? -72.944 31.377 50.597 1.00 75.06 682 SER A CA 1
ATOM 4823 C C . SER A 1 682 ? -72.305 31.134 49.226 1.00 75.06 682 SER A C 1
ATOM 4825 O O . SER A 1 682 ? -72.277 29.995 48.763 1.00 75.06 682 SER A O 1
ATOM 4827 N N . LEU A 1 683 ? -71.741 32.165 48.585 1.00 77.75 683 LEU A N 1
ATOM 4828 C CA . LEU A 1 683 ? -71.080 32.016 47.280 1.00 77.75 683 LEU A CA 1
ATOM 4829 C C . LEU A 1 683 ? -69.815 31.144 47.384 1.00 77.75 683 LEU A C 1
ATOM 4831 O O . LEU A 1 683 ? -69.623 30.227 46.584 1.00 77.75 683 LEU A O 1
ATOM 4835 N N . VAL A 1 684 ? -68.989 31.377 48.412 1.00 81.56 684 VAL A N 1
ATOM 4836 C CA . VAL A 1 684 ? -67.817 30.540 48.715 1.00 81.56 684 VAL A CA 1
ATOM 4837 C C . VAL A 1 684 ? -68.249 29.106 49.018 1.00 81.56 684 VAL A C 1
ATOM 4839 O O . VAL A 1 684 ? -67.654 28.168 48.490 1.00 81.56 684 VAL A O 1
ATOM 4842 N N . GLY A 1 685 ? -69.317 28.913 49.797 1.00 80.94 685 GLY A N 1
ATOM 4843 C CA . GLY A 1 685 ? -69.877 27.592 50.084 1.00 80.94 685 GLY A CA 1
ATOM 4844 C C . GLY A 1 685 ? -70.286 26.830 48.820 1.00 80.94 685 GLY A C 1
ATOM 4845 O O . GLY A 1 685 ? -69.937 25.658 48.682 1.00 80.94 685 GLY A O 1
ATOM 4846 N N . VAL A 1 686 ? -70.949 27.496 47.866 1.00 80.56 686 VAL A N 1
ATOM 4847 C CA . VAL A 1 686 ? -71.345 26.896 46.577 1.00 80.56 686 VAL A CA 1
ATOM 4848 C C . VAL A 1 686 ? -70.125 26.471 45.759 1.00 80.56 686 VAL A C 1
ATOM 4850 O O . VAL A 1 686 ? -70.094 25.342 45.273 1.00 80.56 686 VAL A O 1
ATOM 4853 N N . VAL A 1 687 ? -69.099 27.320 45.640 1.00 81.38 687 VAL A N 1
ATOM 4854 C CA . VAL A 1 687 ? -67.869 26.974 44.900 1.00 81.38 687 VAL A CA 1
ATOM 4855 C C . VAL A 1 687 ? -67.148 25.804 45.567 1.00 81.38 687 VAL A C 1
ATOM 4857 O O . VAL A 1 687 ? -66.826 24.820 44.906 1.00 81.38 687 VAL A O 1
ATOM 4860 N N . THR A 1 688 ? -66.955 25.867 46.885 1.00 82.31 688 THR A N 1
ATOM 4861 C CA . THR A 1 688 ? -66.225 24.831 47.634 1.00 82.31 688 THR A CA 1
ATOM 4862 C C . THR A 1 688 ? -66.956 23.487 47.581 1.00 82.31 688 THR A C 1
ATOM 4864 O O . THR A 1 688 ? -66.332 22.453 47.359 1.00 82.31 688 THR A O 1
ATOM 4867 N N . SER A 1 689 ? -68.288 23.497 47.713 1.00 79.12 689 SER A N 1
ATOM 4868 C CA . SER A 1 689 ? -69.112 22.293 47.567 1.00 79.12 689 SER A CA 1
ATOM 4869 C C . SER A 1 689 ? -69.091 21.752 46.140 1.00 79.12 689 SER A C 1
ATOM 4871 O O . SER A 1 689 ? -69.022 20.541 45.959 1.00 79.12 689 SER A O 1
ATOM 4873 N N . THR A 1 690 ? -69.107 22.623 45.127 1.00 78.25 690 THR A N 1
ATOM 4874 C CA . THR A 1 690 ? -69.048 22.182 43.727 1.00 78.25 690 THR A CA 1
ATOM 4875 C C . THR A 1 690 ? -67.698 21.549 43.405 1.00 78.25 690 THR A C 1
ATOM 4877 O O . THR A 1 690 ? -67.676 20.509 42.757 1.00 78.25 690 THR A O 1
ATOM 4880 N N . MET A 1 691 ? -66.585 22.098 43.908 1.00 74.94 691 MET A N 1
ATOM 4881 C CA . MET A 1 691 ? -65.267 21.467 43.754 1.00 74.94 691 MET A CA 1
ATOM 4882 C C . MET A 1 691 ? -65.180 20.122 44.483 1.00 74.94 691 MET A C 1
ATOM 4884 O O . MET A 1 691 ? -64.648 19.170 43.921 1.00 74.94 691 MET A O 1
ATOM 4888 N N . ALA A 1 692 ? -65.730 20.018 45.698 1.00 74.12 692 ALA A N 1
ATOM 4889 C CA . ALA A 1 692 ? -65.780 18.748 46.424 1.00 74.12 692 ALA A CA 1
ATOM 4890 C C . ALA A 1 692 ? -66.606 17.695 45.662 1.00 74.12 692 ALA A C 1
ATOM 4892 O O . ALA A 1 692 ? -66.147 16.578 45.461 1.00 74.12 692 ALA A O 1
ATOM 4893 N N . GLN A 1 693 ? -67.780 18.073 45.147 1.00 71.31 693 GLN A N 1
ATOM 4894 C CA . GLN A 1 693 ? -68.615 17.181 44.336 1.00 71.31 693 GLN A CA 1
ATOM 4895 C C . GLN A 1 693 ? -67.981 16.833 42.983 1.00 71.31 693 GLN A C 1
ATOM 4897 O O . GLN A 1 693 ? -68.220 15.745 42.469 1.00 71.31 693 GLN A O 1
ATOM 4902 N N . ALA A 1 694 ? -67.202 17.736 42.382 1.00 68.75 694 ALA A N 1
ATOM 4903 C CA . ALA A 1 694 ? -66.445 17.444 41.168 1.00 68.75 694 ALA A CA 1
ATOM 4904 C C . ALA A 1 694 ? -65.345 16.409 41.445 1.00 68.75 694 ALA A C 1
ATOM 4906 O O . ALA A 1 694 ? -65.213 15.459 40.681 1.00 68.75 694 ALA A O 1
ATOM 4907 N N . ALA A 1 695 ? -64.631 16.539 42.569 1.00 64.44 695 ALA A N 1
ATOM 4908 C CA . ALA A 1 695 ? -63.655 15.546 43.010 1.00 64.44 695 ALA A CA 1
ATOM 4909 C C . ALA A 1 695 ? -64.309 14.180 43.292 1.00 64.44 695 ALA A C 1
ATOM 4911 O O . ALA A 1 695 ? -63.791 13.162 42.843 1.00 64.44 695 ALA A O 1
ATOM 4912 N N . ASP A 1 696 ? -65.481 14.154 43.938 1.00 65.00 696 ASP A N 1
ATOM 4913 C CA . ASP A 1 696 ? -66.237 12.913 44.172 1.00 65.00 696 ASP A CA 1
ATOM 4914 C C . ASP A 1 696 ? -66.712 12.255 42.861 1.00 65.00 696 ASP A C 1
ATOM 4916 O O . ASP A 1 696 ? -66.781 11.031 42.770 1.00 65.00 696 ASP A O 1
ATOM 4920 N N . ARG A 1 697 ? -67.029 13.047 41.826 1.00 60.75 697 ARG A N 1
ATOM 4921 C CA . ARG A 1 697 ? -67.441 12.551 40.496 1.00 60.75 697 ARG A CA 1
ATOM 4922 C C . ARG A 1 697 ? -66.273 12.105 39.614 1.00 60.75 697 ARG A C 1
ATOM 4924 O O . ARG A 1 697 ? -66.513 11.384 38.653 1.00 60.75 697 ARG A O 1
ATOM 4931 N N . ALA A 1 698 ? -65.047 12.520 39.929 1.00 55.00 698 ALA A N 1
ATOM 4932 C CA . ALA A 1 698 ? -63.830 12.089 39.241 1.00 55.00 698 ALA A CA 1
ATOM 4933 C C . ALA A 1 698 ? -63.345 10.697 39.701 1.00 55.00 698 ALA A C 1
ATOM 4935 O O . ALA A 1 698 ? -62.380 10.164 39.157 1.00 55.00 698 ALA A O 1
ATOM 4936 N N . VAL A 1 699 ? -64.004 10.093 40.697 1.00 56.69 699 VAL A N 1
ATOM 4937 C CA . VAL A 1 699 ? -63.748 8.715 41.134 1.00 56.69 699 VAL A CA 1
ATOM 4938 C C . VAL A 1 699 ? -64.477 7.739 40.205 1.00 56.69 699 VAL A C 1
ATOM 4940 O O . VAL A 1 699 ? -65.684 7.853 39.994 1.00 56.69 699 VAL A O 1
ATOM 4943 N N . ALA A 1 700 ? -63.750 6.759 39.662 1.00 51.38 700 ALA A N 1
ATOM 4944 C CA . ALA A 1 700 ? -64.305 5.743 38.770 1.00 51.38 700 ALA A CA 1
ATOM 4945 C C . ALA A 1 700 ? -65.408 4.909 39.461 1.00 51.38 700 ALA A C 1
ATOM 4947 O O . ALA A 1 700 ? -65.333 4.600 40.653 1.00 51.38 700 ALA A O 1
ATOM 4948 N N . ALA A 1 701 ? -66.469 4.570 38.718 1.00 53.22 701 ALA A N 1
ATOM 4949 C CA . ALA A 1 701 ? -67.692 3.966 39.266 1.00 53.22 701 ALA A CA 1
ATOM 4950 C C . ALA A 1 701 ? -67.469 2.607 39.964 1.00 53.22 701 ALA A C 1
ATOM 4952 O O . ALA A 1 701 ? -68.259 2.209 40.819 1.00 53.22 701 ALA A O 1
ATOM 4953 N N . ASP A 1 702 ? -66.391 1.908 39.624 1.00 54.97 702 ASP A N 1
ATOM 4954 C CA . ASP A 1 702 ? -65.946 0.642 40.209 1.00 54.97 702 ASP A CA 1
ATOM 4955 C C . ASP A 1 702 ? -65.293 0.793 41.598 1.00 54.97 702 ASP A C 1
ATOM 4957 O O . ASP A 1 702 ? -65.253 -0.173 42.361 1.00 54.97 702 ASP A O 1
ATOM 4961 N N . LEU A 1 703 ? -64.860 2.002 41.971 1.00 53.12 703 LEU A N 1
ATOM 4962 C CA . LEU A 1 703 ? -64.302 2.319 43.294 1.00 53.12 703 LEU A CA 1
ATOM 4963 C C . LEU A 1 703 ? -65.369 2.749 44.320 1.00 53.12 703 LEU A C 1
ATOM 4965 O O . LEU A 1 703 ? -65.080 2.833 45.516 1.00 53.12 703 LEU A O 1
ATOM 4969 N N . VAL A 1 704 ? -66.617 2.981 43.894 1.00 57.00 704 VAL A N 1
ATOM 4970 C CA . VAL A 1 704 ? -67.736 3.368 44.772 1.00 57.00 704 VAL A CA 1
ATOM 4971 C C . VAL A 1 704 ? -68.513 2.123 45.222 1.00 57.00 704 VAL A C 1
ATOM 4973 O O . VAL A 1 704 ? -69.621 1.838 44.770 1.00 57.00 704 VAL A O 1
ATOM 4976 N N . THR A 1 705 ? -67.949 1.341 46.146 1.00 47.97 705 THR A N 1
ATOM 4977 C CA . THR A 1 705 ? -68.659 0.206 46.763 1.00 47.97 705 THR A CA 1
ATOM 4978 C C . THR A 1 705 ? -69.475 0.657 47.975 1.00 47.97 705 THR A C 1
ATOM 4980 O O . THR A 1 705 ? -68.958 0.743 49.089 1.00 47.97 705 THR A O 1
ATOM 4983 N N . GLY A 1 706 ? -70.771 0.908 47.781 1.00 46.69 706 GLY A N 1
ATOM 4984 C CA . GLY A 1 706 ? -71.711 1.139 48.881 1.00 46.69 706 GLY A CA 1
ATOM 4985 C C . GLY A 1 706 ? -73.143 1.341 48.396 1.00 46.69 706 GLY A C 1
ATOM 4986 O O . GLY A 1 706 ? -73.463 2.356 47.788 1.00 46.69 706 GLY A O 1
ATOM 4987 N N . SER A 1 707 ? -74.023 0.377 48.666 1.00 40.53 707 SER A N 1
ATOM 4988 C CA . SER A 1 707 ? -75.448 0.442 48.330 1.00 40.53 707 SER A CA 1
ATOM 4989 C C . SER A 1 707 ? -76.125 1.652 48.985 1.00 40.53 707 SER A C 1
ATOM 4991 O O . SER A 1 707 ? -76.296 1.675 50.206 1.00 40.53 707 SER A O 1
ATOM 4993 N N . VAL A 1 708 ? -76.570 2.626 48.189 1.00 39.19 708 VAL A N 1
ATOM 4994 C CA . VAL A 1 708 ? -77.476 3.679 48.666 1.00 39.19 708 VAL A CA 1
ATOM 4995 C C . VAL A 1 708 ? -78.905 3.151 48.591 1.00 39.19 708 VAL A C 1
ATOM 4997 O O . VAL A 1 708 ? -79.556 3.174 47.548 1.00 39.19 708 VAL A O 1
ATOM 5000 N N . THR A 1 709 ? -79.397 2.651 49.719 1.00 34.22 709 THR A N 1
ATOM 5001 C CA . THR A 1 709 ? -80.816 2.360 49.922 1.00 34.22 709 THR A CA 1
ATOM 5002 C C . THR A 1 709 ? -81.551 3.687 50.102 1.00 34.22 709 THR A C 1
ATOM 5004 O O . THR A 1 709 ? -81.445 4.317 51.153 1.00 34.22 709 THR A O 1
ATOM 5007 N N . ILE A 1 710 ? -82.310 4.128 49.097 1.00 39.00 710 ILE A N 1
ATOM 5008 C CA . ILE A 1 710 ? -83.269 5.224 49.284 1.00 39.00 710 ILE A CA 1
ATOM 5009 C C . ILE A 1 710 ? -84.484 4.637 50.012 1.00 39.00 710 ILE A C 1
ATOM 5011 O O . ILE A 1 710 ? -85.372 4.047 49.399 1.00 39.00 710 ILE A O 1
ATOM 5015 N N . ALA A 1 711 ? -84.503 4.757 51.339 1.00 32.84 711 ALA A N 1
ATOM 5016 C CA . ALA A 1 711 ? -85.711 4.559 52.131 1.00 32.84 711 ALA A CA 1
ATOM 5017 C C . ALA A 1 711 ? -86.537 5.860 52.102 1.00 32.84 711 ALA A C 1
ATOM 5019 O O . ALA A 1 711 ? -86.020 6.921 52.446 1.00 32.84 711 ALA A O 1
ATOM 5020 N N . GLY A 1 712 ? -87.799 5.771 51.658 1.00 40.12 712 GLY A N 1
ATOM 5021 C CA . GLY A 1 712 ? -88.765 6.883 51.608 1.00 40.12 712 GLY A CA 1
ATOM 5022 C C . GLY A 1 712 ? -88.980 7.562 52.970 1.00 40.12 712 GLY A C 1
ATOM 5023 O O . GLY A 1 712 ? -88.615 7.020 54.010 1.00 40.12 712 GLY A O 1
ATOM 5024 N N . ALA A 1 713 ? -89.566 8.757 53.044 1.00 28.97 713 ALA A N 1
ATOM 5025 C CA . ALA A 1 713 ? -90.990 9.043 52.800 1.00 28.97 713 ALA A CA 1
ATOM 5026 C C . ALA A 1 713 ? -91.255 10.551 53.079 1.00 28.97 713 ALA A C 1
ATOM 5028 O O . ALA A 1 713 ? -90.386 11.182 53.692 1.00 28.97 713 ALA A O 1
ATOM 5029 N N . PRO A 1 714 ? -92.434 11.139 52.779 1.00 37.06 714 PRO A N 1
ATOM 5030 C CA . PRO A 1 714 ? -93.655 10.579 52.185 1.00 37.06 714 PRO A CA 1
ATOM 5031 C C . PRO A 1 714 ? -93.910 10.961 50.721 1.00 37.06 714 PRO A C 1
ATOM 5033 O O . PRO A 1 714 ? -93.332 11.963 50.242 1.00 37.06 714 PRO A O 1
#

Sequence (714 aa):
MLAENVIVPDPVNYAALTAWNNAVAAARAQVALHTANAASIAASLRLDVPSSPASIAQATVASTASALAAANSAVATAQQQQTQAQNDARTAEAAVLAAQAAEAAATKRVSDALAARMAGATTSAALSATVDGLALRERYRAGGSATPPVWDLATIPFRLTAAEVPLDPQVTLPVIGDPDHPALVTVLDDLDDSVDAIADLVAAEGIHQLVGGNLARSGAALEIAQSGTVPDDLDVVSTPVRGYDITHRVLVVGDTAAAAPWPSTSPGVIGTVDPRYAAWLAGLLPDPRRVHLQAVATDDAGGVVASLDLTAAELGLDAPDWLRVAADAGELAARVARAARPVMDSSGDTPVTGPIRIAPSAQLAPGAMPLEALLAAASAARALVAGARALQASDLTASGETPPPPAADVVVAAVRAVTVAQQALAALDADLASAPNRSGSALVDVLFRAAAVGLAEATPPLAAGVTSDEALRELAAAARKRLSPRLAQPTFTPSAAGADATLEAARALLPILLGGPVPLMLPVPLPTAALVRSDLREGSAPIAPPAAVRDWLMDHARVRPAVASLLDAYDCAETLCAAAGLRVRATQLPRQSGAVWSGTDPAPAPGLVDVVVVRSGGTTVPDAVTGLAVDAWVQTVPDSTHDAALAFHYDEPDADPPQAILVAVPPSLAPNRVPATWDLASLVGVVTSTMAQAADRAVAADLVTGSVTIAGAP

Foldseek 3Di:
DDDDDDDDDDPVVVVVVVVVVVVVVVVVVVVVVVVVVVVVVVVVDDDDDDCPVCNVVVVVVVVVVVVVVVVVVVVVVVVVVVVVVVVVVVVVVVVVVVVVVVVVVVVVVVLVVLVVLLVVQVVCVVCVVPHNNVCLLVLQCQQVVDVVGHDPPSHPNAACDPPDDPPDPVDDDHHVPPPVVVVVVVVSVVNNVSVVVVLVLLLLLLVVCVVVVNPVRNCVSVVCVVVVDDDSDRCSVVDDFDFFKEKEFEWAWEDPDQDDPQLAPDDALLCVLAVNLLSLLLQLFFRQQLEKWKKFFADPVRHTDDIDIDTSRLLRDGSLLLLVCLVPVQLVLLSSLLSPQVVRCVVDPDRRFAFIDIDWDPDRDVSHHYPVLRSQLSPLVNLLLQQWAWDDQVLQDAPPDDGDADDPVLLVSLLSSLQSLLVLLVVLLVQLVCLVVDDPSSLQVSLVSLVQLPQVLSRDNSRGGDDDSVVSNVSSVVSSVVSVVLNPDDNQDADPVDSVVSNVVSQVSSCSSSVHHRRRWTWHFHDPPPLSLQQPAAPHDHLDDVVLLVVLLVVVVVPDVLSVSVCSSQVSSVVSVRNFHFPKTKAKPPGDPPAHQCSDDDHHDHRIYIYMYGYDDDRHRDRIITTITRDMDMDTDGDPDDDDDDRDDDPDPPPPDPDDDDDDAQPDADPVRHRDDDDPVRVVVSVVVVVVVVVVVPDDPVPPPDDDDPDDDD

Secondary structure (DSSP, 8-state):
-------PPPTHHHHHHHHHHHHHHHHHHHHHHHHHHHHHHHHH--S--SS-HHHHHHHHHHHHHHHHHHHHHHHHHHHHHHHHHHHHHHHHHHHHHHHHHHHHHHHHHHHHHHHHHHHHHHHHHHGGGT--HHHHHHHHHHHHHSSS---SSSS---BSSTTSPPSSTT--PPBTTSTHHHHHHHHHHHHHHHHHHHHHHHHHHHHHHHHTT-HHHHTHHHHHHHH----S--SGGGPPPPEEEEEEEEEEEE-SS-----S-SS--HHHHH-HHHHHHHHHHSPPTTSEEEEEEEE-TTS-EEEEEEEEGGGGT--HHHHHHHHT-HHHHHHHHHHHHHHHHHHHSSS---S-EEEE--S-PPTT-EEHHHHHHHHHHHHHHHHH-EE--GGGGSPTTPPPPPPPHHHHHHHHHHHHHHHHHHHHHHHHHHTGGGS-HHHHHHHHHHHHHTT-GGG---TTSSPPPHHHHHHHHHHHHHHHHHHHTSPPP---TT-HHHHHHHHHHHHHHHHTS-------EEPP--HHHHHHHSTTS--SS-HHHHHHHHHHHHTT-HHHHHHHHHHHHHHHTT-S----EEEEEES--TTPPPTTSSSPPPTT-EEEEEEEES-SS--SEEEEEEEEEEEEEEEPS-------------S---S--------S-B-TTSPBPPP-HHHHHHHHHHHHHHHHHHTS-GGG-----------

Organism: NCBI:txid412689

Radius of gyration: 42.82 Å; chains: 1; bounding box: 126×78×108 Å

pLDDT: mean 76.2, std 18.2, range [28.08, 97.25]